Protein AF-0000000087634987 (afdb_homodimer)

Sequence (684 aa):
MGKITIADVAERTGFSKTTISRYLNGKYEYMSAATRERISEVIKEIEYKPNRMARSLRLQQSHMIGVIVSDISSPFSAILYSGIADWCEEHGFTVLLADAADDPYKERRYIQSMIAQGVDGVVINATGAEVEYLNEVNRSIMPIVLADRPVPGCDCDLVSSDTQHITDASLDLLLRKGYERILFATRRVGTNGIRRLRFDEFVKQYEGKTGRKALTLEYDKTTKAILANTVITQLEAARAANERLAVFAGNGVVLSDIAMLARQQELQIPDDLGVYSYDNWTWMDVIGPGISVVELPTYEIGQECARLLVGRIKEALSEEETPRLEQQTVILPCSIVERQSLMGKITIADVAERTGFSKTTISRYLNGKYEYMSAATRERISEVIKEIEYKPNRMARSLRLQQSHMIGVIVSDISSPFSAILYSGIADWCEEHGFTVLLADAADDPYKERRYIQSMIAQGVDGVVINATGAEVEYLNEVNRSIMPIVLADRPVPGCDCDLVSSDTQHITDASLDLLLRKGYERILFATRRVGTNGIRRLRFDEFVKQYEGKTGRKALTLEYDKTTKAILANTVITQLEAARAANERLAVFAGNGVVLSDIAMLARQQELQIPDDLGVYSYDNWTWMDVIGPGISVVELPTYEIGQECARLLVGRIKEALSEEETPRLEQQTVILPCSIVERQSL

Radius of gyration: 29.26 Å; Cα contacts (8 Å, |Δi|>4): 1258; chains: 2; bounding box: 69×87×57 Å

Nearest PDB structures (foldseek):
  7e5w-assembly2_C  TM=7.056E-01  e=1.560E-19  Staphylococcus aureus subsp. aureus N315
  3tb6-assembly1_B  TM=8.336E-01  e=5.615E-16  Bacillus subtilis
  2o20-assembly3_E  TM=8.780E-01  e=1.818E-14  Lactococcus lactis
  4kmr-assembly1_B  TM=8.405E-01  e=4.703E-13  Sanguibacter keddieii DSM 10542
  3d8u-assembly1_B  TM=8.085E-01  e=1.911E-12  Vibrio parahaemolyticus

Secondary structure (DSSP, 8-state):
-----HHHHHHHH-S-HHHHHHHHTT-GGGS-HHHHHHHHHHHHHHT----HHHHHHHHS---EEEEEES-TTSHHHHHHHHHHHHHHHHTT-EEEEEE-TT-HHHHHHHHHHHHHTT-SEEEE---S--HHHHHHHHHHT--EEEES---TT--SEEEEE-HHHHHHHHHHHHHHTT--EEEEEEE--TT-HHHHHHHHHHHHHHHHHHSSPPEEEEE-GGGHHHHHHHHHHHHHHHHHTT--EEEEESSHHHHHHHHHHHHHTTPPTTTT-EEEEE---GGGGTBTT--EEEEP-HHHHHHHHHHHHHHHHHHHH--S----PPP-EEEE--EEE--S--/-----HHHHHHHH-S-HHHHHHHHTT-GGGS-HHHHHHHHHHHHHHT----HHHHHHHHS---EEEEEES-TTSHHHHHHHHHHHHHHHHTT-EEEEEE-TT-HHHHHHHHHHHHHTT-SEEEE---S--HHHHHHHHHHT--EEEES---TT--SEEEEE-HHHHHHHHHHHHHHTT--EEEEEEE--TT-HHHHHHHHHHHHHHHHHHSSPPEEEEE-GGGHHHHHHHHHHHHHHHHHTT--EEEEESSHHHHHHHHHHHHHTT--TTTT-EEEEE---GGGGTBTT--EEEEP-HHHHHHHHHHHHHHHHHHHH--S----PPP-EEEE--EEE--S--

Foldseek 3Di:
DDQCDLVNLCVQLVHDSVLLLCLVLVVCVVDDPVSNVSSVVSCVVVVRDPPCCLNVLLLDAPLEEEEEEQDPPDVLNVLLVLLQCVLSVVVVHHYHYYYQVLPQVSVVVVVVVVLVVSHQYYEYCHSLPDQVVQQCCCPPRHAYEYFQWDHPPHQHAYEHADLLVVLLVVVVVCVVVFALAEEEEEEDCPSGRNLVVNVVSNQVNNCVVNVDGHHYYYDHPVPLVVVLVVVVVVLVVQVVVVGAYEYEYAADVSQVSVLVSCVVVVPAFPVSYFYEYEDDDPCQVPRHQGHKYKATPSSVSSNVRNVVRVVQSVVVNPPPVPPRDGHHYHYHYIDIDDTRRD/DDQCDLVNLCVQLVHDSVLLLCLVVVVCVVDDPVSNVSSVVSCVVVVPDPPCCLNVLLLDAPLEEEEEEQDPPDVLNVLLVLLQCVLSVVVVHHYHYYYQVLPQVSVVVVVVVVLVVSHQYYEYCHSLPDQVVQQCCCPPRHAYEYFQWDHPPHQHAYEHADLLVVLLVVVVVCVVVFALAEEEEEEDCPSGRNLVVNVVSNQVNNCVVNVDGHHYYYDHPVPLVVVLVVVVVVLVVQVVVVGAYEYEYAADVSQVSVLVSCVVVVPAFPVSYFYEYEDDDPCQVPRHQGHKYKATPSSVSSNVRNVVRVVQSVVVNPPPVPPRDGHHYHYHYIDIDDTRRD

InterPro domains:
  IPR000843 LacI-type HTH domain [PF00356] (5-51)
  IPR000843 LacI-type HTH domain [PS50932] (4-59)
  IPR000843 LacI-type HTH domain [SM00354] (3-74)
  IPR000843 LacI-typ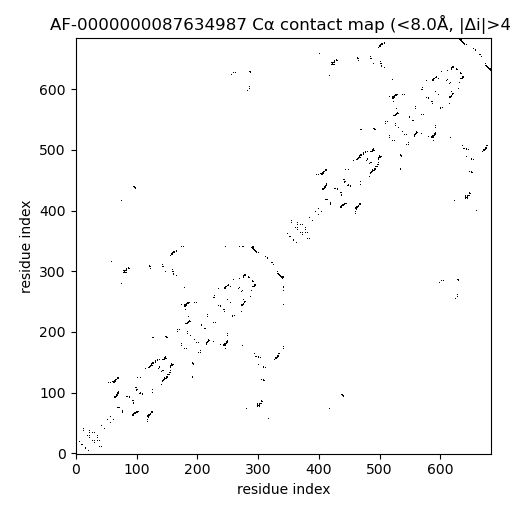e HTH domain [cd01392] (7-58)
  IPR001387 Cro/C1-type, helix-turn-helix domain [PS50943] (3-49)
  IPR010982 Lambda repressor-like, DNA-binding domain superfamily [G3DSA:1.10.260.40] (1-63)
  IPR010982 Lambda repressor-like, DNA-binding domain superfamily [SSF47413] (2-62)
  IPR028082 Periplasmic binding protein-like I [SSF53822] (61-316)
  IPR046335 Transcriptional regulator LacI/GalR-like, sensor domain [PF13377] (172-341)

pLDDT: mean 89.22, std 13.34, range [34.88, 98.88]

Structure (mmCIF, N/CA/C/O backbone):
data_AF-0000000087634987-model_v1
#
loop_
_entity.id
_entity.type
_entity.pdbx_description
1 polymer 'Glucose-resistance amylase regulator'
#
loop_
_atom_site.group_PDB
_atom_site.id
_atom_site.type_symbol
_atom_site.label_atom_id
_atom_site.label_alt_id
_atom_site.label_comp_id
_atom_site.label_asym_id
_atom_site.label_entity_id
_atom_site.label_seq_id
_atom_site.pdbx_PDB_ins_code
_atom_site.Cartn_x
_atom_site.Cartn_y
_atom_site.Cartn_z
_atom_site.occupancy
_atom_site.B_iso_or_equiv
_atom_site.auth_seq_id
_atom_site.auth_comp_id
_atom_site.auth_asym_id
_atom_site.auth_atom_id
_atom_site.pdbx_PDB_model_num
ATOM 1 N N . MET A 1 1 ? 6.48 45.406 -1.749 1 34.94 1 MET A N 1
ATOM 2 C CA . MET A 1 1 ? 7.234 45.531 -0.505 1 34.94 1 MET A CA 1
ATOM 3 C C . MET A 1 1 ? 7.32 44.188 0.201 1 34.94 1 MET A C 1
ATOM 5 O O . MET A 1 1 ? 6.301 43.531 0.41 1 34.94 1 MET A O 1
ATOM 9 N N . GLY A 1 2 ? 8.445 43.5 0.178 1 47.91 2 GLY A N 1
ATOM 10 C CA . GLY A 1 2 ? 8.617 42.125 0.613 1 47.91 2 GLY A CA 1
ATOM 11 C C . GLY A 1 2 ? 8.203 41.906 2.053 1 47.91 2 GLY A C 1
ATOM 12 O O . GLY A 1 2 ? 8.156 42.844 2.85 1 47.91 2 GLY A O 1
ATOM 13 N N . LYS A 1 3 ? 7.551 40.844 2.424 1 57.03 3 LYS A N 1
ATOM 14 C CA . LYS A 1 3 ? 7.137 40.562 3.799 1 57.03 3 LYS A CA 1
ATOM 15 C C . LYS A 1 3 ? 8.305 40.719 4.766 1 57.03 3 LYS A C 1
ATOM 17 O O . LYS A 1 3 ? 9.406 40.219 4.508 1 57.03 3 LYS A O 1
ATOM 22 N N . ILE A 1 4 ? 8.133 41.562 5.789 1 65.94 4 ILE A N 1
ATOM 23 C CA . ILE A 1 4 ? 9.141 41.812 6.812 1 65.94 4 ILE A CA 1
ATOM 24 C C . ILE A 1 4 ? 9.391 40.531 7.621 1 65.94 4 ILE A C 1
ATOM 26 O O . ILE A 1 4 ? 8.445 39.906 8.117 1 65.94 4 ILE A O 1
ATOM 30 N N . THR A 1 5 ? 10.484 39.906 7.559 1 70.62 5 THR A N 1
ATOM 31 C CA . THR A 1 5 ? 10.898 38.656 8.203 1 70.62 5 THR A CA 1
ATOM 32 C C . THR A 1 5 ? 11.766 38.969 9.43 1 70.62 5 THR A C 1
ATOM 34 O O . THR A 1 5 ? 12.148 40.094 9.672 1 70.62 5 THR A O 1
ATOM 37 N N . ILE A 1 6 ? 11.93 37.875 10.125 1 75.75 6 ILE A N 1
ATOM 38 C CA . ILE A 1 6 ? 12.812 38 11.281 1 75.75 6 ILE A CA 1
ATOM 39 C C . ILE A 1 6 ? 14.195 38.438 10.828 1 75.75 6 ILE A C 1
ATOM 41 O O . ILE A 1 6 ? 14.898 39.125 11.57 1 75.75 6 ILE A O 1
ATOM 45 N N . ALA A 1 7 ? 14.461 38.062 9.602 1 80.06 7 ALA A N 1
ATOM 46 C CA . ALA A 1 7 ? 15.75 38.469 9.047 1 80.06 7 ALA A CA 1
ATOM 47 C C . ALA A 1 7 ? 15.812 40 8.867 1 80.06 7 ALA A C 1
ATOM 49 O O . ALA A 1 7 ? 16.859 40.625 9.117 1 80.06 7 ALA A O 1
ATOM 50 N N . ASP A 1 8 ? 14.766 40.594 8.516 1 80.38 8 ASP A N 1
ATOM 51 C CA . ASP A 1 8 ? 14.695 42.031 8.344 1 80.38 8 ASP A CA 1
ATOM 52 C C . ASP A 1 8 ? 14.859 42.75 9.68 1 80.38 8 ASP A C 1
ATOM 54 O O . ASP A 1 8 ? 15.531 43.781 9.758 1 80.38 8 ASP A O 1
ATOM 58 N N . VAL A 1 9 ? 14.297 42.125 10.688 1 81.62 9 VAL A N 1
ATOM 59 C CA . VAL A 1 9 ? 14.422 42.688 12.039 1 81.62 9 VAL A CA 1
ATOM 60 C C . VAL A 1 9 ? 15.875 42.594 12.5 1 81.62 9 VAL A C 1
ATOM 62 O O . VAL A 1 9 ? 16.406 43.531 13.07 1 81.62 9 VAL A O 1
ATOM 65 N N . ALA A 1 10 ? 16.406 41.5 12.195 1 84.94 10 ALA A N 1
ATOM 66 C CA . ALA A 1 10 ? 17.812 41.281 12.562 1 84.94 10 ALA A CA 1
ATOM 67 C C . ALA A 1 10 ? 18.719 42.281 11.883 1 84.94 10 ALA A C 1
ATOM 69 O O . ALA A 1 10 ? 19.594 42.875 12.531 1 84.94 10 ALA A O 1
ATOM 70 N N . GLU A 1 11 ? 18.484 42.438 10.711 1 85.19 11 GLU A N 1
ATOM 71 C CA . GLU A 1 11 ? 19.281 43.375 9.93 1 85.19 11 GLU A CA 1
ATOM 72 C C . GLU A 1 11 ? 19.141 44.781 10.453 1 85.19 11 GLU A C 1
ATOM 74 O O . GLU A 1 11 ? 20.125 45.531 10.555 1 85.19 11 GLU A O 1
ATOM 79 N N . ARG A 1 12 ? 18.016 45.156 10.859 1 84.06 12 ARG A N 1
ATOM 80 C CA . ARG A 1 12 ? 17.734 46.531 11.25 1 84.06 12 ARG A CA 1
ATOM 81 C C . ARG A 1 12 ? 18.156 46.781 12.688 1 84.06 12 ARG A C 1
ATOM 83 O O . ARG A 1 12 ? 18.531 47.906 13.047 1 84.06 12 ARG A O 1
ATOM 90 N N . THR A 1 13 ? 18.062 45.75 13.5 1 84.81 13 THR A N 1
ATOM 91 C CA . THR A 1 13 ? 18.438 45.875 14.906 1 84.81 13 THR A CA 1
ATOM 92 C C . THR A 1 13 ? 19.938 45.688 15.094 1 84.81 13 THR A C 1
ATOM 94 O O . THR A 1 13 ? 20.516 46.156 16.078 1 84.81 13 THR A O 1
ATOM 97 N N . GLY A 1 14 ? 20.594 44.906 14.133 1 86.44 14 GLY A N 1
ATOM 98 C CA . GLY A 1 14 ? 22 44.562 14.242 1 86.44 14 GLY A CA 1
ATOM 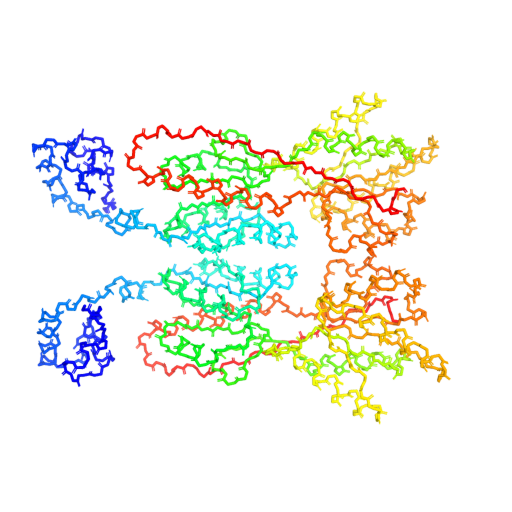99 C C . GLY A 1 14 ? 22.25 43.344 15.109 1 86.44 14 GLY A C 1
ATOM 100 O O . GLY A 1 14 ? 23.391 43 15.375 1 86.44 14 GLY A O 1
ATOM 101 N N . PHE A 1 15 ? 21.203 42.875 15.625 1 84.81 15 PHE A N 1
ATOM 102 C CA . PHE A 1 15 ? 21.344 41.656 16.438 1 84.81 15 PHE A CA 1
ATOM 103 C C . PHE A 1 15 ? 21.188 40.406 15.578 1 84.81 15 PHE A C 1
ATOM 105 O O . PHE A 1 15 ? 20.672 40.469 14.461 1 84.81 15 PHE A O 1
ATOM 112 N N . SER A 1 16 ? 21.609 39.312 16.016 1 80.62 16 SER A N 1
ATOM 113 C CA . SER A 1 16 ? 21.484 38.062 15.305 1 80.62 16 SER A CA 1
ATOM 114 C C . SER A 1 16 ? 20.016 37.625 15.234 1 80.62 16 SER A C 1
ATOM 116 O O . SER A 1 16 ? 19.188 38.062 16.047 1 80.62 16 SER A O 1
ATOM 118 N N . LYS A 1 17 ? 19.672 36.719 14.359 1 80.25 17 LYS A N 1
ATOM 119 C CA . LYS A 1 17 ? 18.328 36.156 14.258 1 80.25 17 LYS A CA 1
ATOM 120 C C . LYS A 1 17 ? 17.953 35.406 15.539 1 80.25 17 LYS A C 1
ATOM 122 O O . LYS A 1 17 ? 16.781 35.406 15.945 1 80.25 17 LYS A O 1
ATOM 127 N N . THR A 1 18 ? 18.953 34.906 16.172 1 76 18 THR A N 1
ATOM 128 C CA . THR A 1 18 ? 18.766 34.219 17.438 1 76 18 THR A CA 1
ATOM 129 C C . THR A 1 18 ? 18.312 35.188 18.531 1 76 18 THR A C 1
ATOM 131 O O . THR A 1 18 ? 17.406 34.844 19.297 1 76 18 THR A O 1
ATOM 134 N N . THR A 1 19 ? 18.938 36.344 18.594 1 79.44 19 THR A N 1
ATOM 135 C CA . THR A 1 19 ? 18.609 37.375 19.594 1 79.44 19 THR A CA 1
ATOM 136 C C . THR A 1 19 ? 17.203 37.906 19.359 1 79.44 19 THR A C 1
ATOM 138 O O . THR A 1 19 ? 16.438 38.094 20.328 1 79.44 19 THR A O 1
ATOM 141 N N . ILE A 1 20 ? 16.797 38.031 18.062 1 79.5 20 ILE A N 1
ATOM 142 C CA . ILE A 1 20 ? 15.469 38.531 17.734 1 79.5 20 ILE A CA 1
ATOM 143 C C . ILE A 1 20 ? 14.43 37.469 18.078 1 79.5 20 ILE A C 1
ATOM 145 O O . ILE A 1 20 ? 13.375 37.781 18.625 1 79.5 20 ILE A O 1
ATOM 149 N N . SER A 1 21 ? 14.797 36.25 17.859 1 74.44 21 SER A N 1
ATOM 150 C CA . SER A 1 21 ? 13.914 35.125 18.172 1 74.44 21 SER A CA 1
ATOM 151 C C . SER A 1 21 ? 13.688 35.031 19.688 1 74.44 21 SER A C 1
ATOM 153 O O . SER A 1 21 ? 12.555 34.812 20.125 1 74.44 21 SER A O 1
ATOM 155 N N . ARG A 1 22 ? 14.688 35.25 20.375 1 74 22 ARG A N 1
ATOM 156 C CA . ARG A 1 22 ? 14.594 35.25 21.828 1 74 22 ARG A CA 1
ATOM 157 C C . ARG A 1 22 ? 13.672 36.344 22.328 1 74 22 ARG A C 1
ATOM 159 O O . ARG A 1 22 ? 12.852 36.125 23.219 1 74 22 ARG A O 1
ATOM 166 N N . TYR A 1 23 ? 13.812 37.531 21.75 1 75.94 23 TYR A N 1
ATOM 167 C CA . TYR A 1 23 ? 12.961 38.688 22.094 1 75.94 23 TYR A CA 1
ATOM 168 C C . TYR A 1 23 ? 11.5 38.375 21.781 1 75.94 23 TYR A C 1
ATOM 170 O O . TYR A 1 23 ? 10.625 38.594 22.609 1 75.94 23 TYR A O 1
ATOM 178 N N . LEU A 1 24 ? 11.328 37.781 20.594 1 74.06 24 LEU A N 1
ATOM 179 C CA . LEU A 1 24 ? 9.969 37.562 20.125 1 74.06 24 LEU A CA 1
ATOM 180 C C . LEU A 1 24 ? 9.289 36.469 20.938 1 74.06 24 LEU A C 1
ATOM 182 O O . LEU A 1 24 ? 8.062 36.469 21.078 1 74.06 24 LEU A O 1
ATOM 186 N N . ASN A 1 25 ? 10.188 35.594 21.656 1 68.5 25 ASN A N 1
ATOM 187 C CA . ASN A 1 25 ? 9.688 34.5 22.453 1 68.5 25 ASN A CA 1
ATOM 188 C C . ASN A 1 25 ? 9.68 34.844 23.938 1 68.5 25 ASN A C 1
ATOM 190 O O . ASN A 1 25 ? 9.539 33.969 24.797 1 68.5 25 ASN A O 1
ATOM 194 N N . GLY A 1 26 ? 9.906 35.938 24.109 1 66.75 26 GLY A N 1
ATOM 195 C CA . GLY A 1 26 ? 9.812 36.469 25.469 1 66.75 26 GLY A CA 1
ATOM 196 C C . GLY A 1 26 ? 10.992 36.062 26.344 1 66.75 26 GLY A C 1
ATOM 197 O O . GLY A 1 26 ? 10.906 36.125 27.578 1 66.75 26 GLY A O 1
ATOM 198 N N . LYS A 1 27 ? 11.875 35.531 25.797 1 70.25 27 LYS A N 1
ATOM 199 C CA . LYS A 1 27 ? 13.07 35.188 26.562 1 70.25 27 LYS A CA 1
ATOM 200 C C . LYS A 1 27 ? 13.938 36.406 26.828 1 70.25 27 LYS A C 1
ATOM 202 O O . LYS A 1 27 ? 15.062 36.5 26.328 1 70.25 27 LYS A O 1
ATOM 207 N N . TYR A 1 28 ? 13.477 37.219 27.578 1 77.06 28 TYR A N 1
ATOM 208 C CA . TYR A 1 28 ? 14.078 38.531 27.844 1 77.06 28 TYR A CA 1
ATOM 209 C C . TYR A 1 28 ? 15.281 38.406 28.766 1 77.06 28 TYR A C 1
ATOM 211 O O . TYR A 1 28 ? 16.109 39.312 28.828 1 77.06 28 TYR A O 1
ATOM 219 N N . GLU A 1 29 ? 15.336 37.375 29.391 1 77 29 GLU A N 1
ATOM 220 C CA . GLU A 1 29 ? 16.422 37.156 30.344 1 77 29 GLU A CA 1
ATOM 221 C C . GLU A 1 29 ? 17.766 37.094 29.625 1 77 29 GLU A C 1
ATOM 223 O O . GLU A 1 29 ? 18.812 37.344 30.234 1 77 29 GLU A O 1
ATOM 228 N N . TYR A 1 30 ? 17.75 36.875 28.438 1 77.25 30 TYR A N 1
ATOM 229 C CA . TYR A 1 30 ? 18.984 36.688 27.688 1 77.25 30 TYR A CA 1
ATOM 230 C C . TYR A 1 30 ? 19.406 37.969 26.984 1 77.25 30 TYR A C 1
ATOM 232 O O . TYR A 1 30 ? 20.312 37.969 26.156 1 77.25 30 TYR A O 1
ATOM 240 N N . MET A 1 31 ? 18.672 39 27.297 1 80.81 31 MET A N 1
ATOM 241 C CA . MET A 1 31 ? 19.047 40.219 26.625 1 80.81 31 MET A CA 1
ATOM 242 C C . MET A 1 31 ? 18.875 41.406 27.562 1 80.81 31 MET A C 1
ATOM 244 O O . MET A 1 31 ? 18.094 41.344 28.516 1 80.81 31 MET A O 1
ATOM 248 N N . SER A 1 32 ? 19.672 42.438 27.375 1 83.5 32 SER A N 1
ATOM 249 C CA . SER A 1 32 ? 19.625 43.625 28.188 1 83.5 32 SER A CA 1
ATOM 250 C C . SER A 1 32 ? 18.375 44.438 27.906 1 83.5 32 SER A C 1
ATOM 252 O O . SER A 1 32 ? 17.703 44.25 26.891 1 83.5 32 SER A O 1
ATOM 254 N N . ALA A 1 33 ? 18.062 45.312 28.828 1 81.44 33 ALA A N 1
ATOM 255 C CA . ALA A 1 33 ? 16.922 46.188 28.672 1 81.44 33 ALA A CA 1
ATOM 256 C C . ALA A 1 33 ? 17.078 47.062 27.422 1 81.44 33 ALA A C 1
ATOM 258 O O . ALA A 1 33 ? 16.094 47.312 26.719 1 81.44 33 ALA A O 1
ATOM 259 N N . ALA A 1 34 ? 18.281 47.438 27.141 1 82.56 34 ALA A N 1
ATOM 260 C CA . ALA A 1 34 ? 18.562 48.281 25.984 1 82.56 34 ALA A CA 1
ATOM 261 C C . ALA A 1 34 ? 18.312 47.5 24.688 1 82.56 34 ALA A C 1
ATOM 263 O O . ALA A 1 34 ? 17.766 48.062 23.719 1 82.56 34 ALA A O 1
ATOM 264 N N . THR A 1 35 ? 18.641 46.219 24.672 1 84.69 35 THR A N 1
ATOM 265 C CA . THR A 1 35 ? 18.438 45.375 23.5 1 84.69 35 THR A CA 1
ATOM 266 C C . THR A 1 35 ? 16.953 45.156 23.25 1 84.69 35 THR A C 1
ATOM 268 O O . THR A 1 35 ? 16.5 45.219 22.094 1 84.69 35 THR A O 1
ATOM 271 N N . ARG A 1 36 ? 16.297 44.938 24.266 1 84 36 ARG A N 1
ATOM 272 C CA . ARG A 1 36 ? 14.852 44.719 24.203 1 84 36 ARG A CA 1
ATOM 273 C C . ARG A 1 36 ? 14.148 45.938 23.594 1 84 36 ARG A C 1
ATOM 275 O O . ARG A 1 36 ? 13.289 45.781 22.719 1 84 36 ARG A O 1
ATOM 282 N N . GLU A 1 37 ? 14.539 47.031 24.125 1 82.25 37 GLU A N 1
ATOM 283 C CA . GLU A 1 37 ? 13.945 48.312 23.688 1 82.25 37 GLU A CA 1
ATOM 284 C C . GLU A 1 37 ? 14.242 48.562 22.203 1 82.25 37 GLU A C 1
ATOM 286 O O . GLU A 1 37 ? 13.359 48.969 21.453 1 82.25 37 GLU A O 1
ATOM 291 N N . ARG A 1 38 ? 15.438 48.281 21.781 1 85.19 38 ARG A N 1
ATOM 292 C CA . ARG A 1 38 ? 15.836 48.469 20.391 1 85.19 38 ARG A CA 1
ATOM 293 C C . ARG A 1 38 ? 15.062 47.562 19.469 1 85.19 38 ARG A C 1
ATOM 295 O O . ARG A 1 38 ? 14.609 47.969 18.406 1 85.19 38 ARG A O 1
ATOM 302 N N . ILE A 1 39 ? 14.914 46.281 19.875 1 85.31 39 ILE A N 1
ATOM 303 C CA . ILE A 1 39 ? 14.18 45.312 19.062 1 85.31 39 ILE A CA 1
ATOM 304 C C . ILE A 1 39 ? 12.711 45.719 18.984 1 85.31 39 ILE A C 1
ATOM 306 O O . ILE A 1 39 ? 12.117 45.719 17.906 1 85.31 39 ILE A O 1
ATOM 310 N N . SER A 1 40 ? 12.188 46.062 20.109 1 81.12 40 SER A N 1
ATOM 311 C CA . SER A 1 40 ? 10.805 46.5 20.188 1 81.12 40 SER A CA 1
ATOM 312 C C . SER A 1 40 ? 10.562 47.688 19.266 1 81.12 40 SER A C 1
ATOM 314 O O . SER A 1 40 ? 9.555 47.75 18.547 1 81.12 40 SER A O 1
ATOM 316 N N . GLU A 1 41 ? 11.438 48.625 19.297 1 81.69 41 GLU A N 1
ATOM 317 C CA . GLU A 1 41 ? 11.344 49.812 18.484 1 81.69 41 GLU A CA 1
ATOM 318 C C . GLU A 1 41 ? 11.359 49.5 17 1 81.69 41 GLU A C 1
ATOM 320 O O . GLU A 1 41 ? 10.562 50.031 16.234 1 81.69 41 GLU A O 1
ATOM 325 N N . VAL A 1 42 ? 12.281 48.594 16.594 1 82.38 42 VAL A N 1
ATOM 326 C CA . VAL A 1 42 ? 12.414 48.219 15.188 1 82.38 42 VAL A CA 1
ATOM 327 C C . VAL A 1 42 ? 11.195 47.438 14.727 1 82.38 42 VAL A C 1
ATOM 329 O O . VAL A 1 42 ? 10.68 47.688 13.625 1 82.38 42 VAL A O 1
ATOM 332 N N . ILE A 1 43 ? 10.773 46.562 15.586 1 78 43 ILE A N 1
ATOM 333 C CA . ILE A 1 43 ? 9.594 45.781 15.273 1 78 43 ILE A CA 1
ATOM 334 C C . ILE A 1 43 ? 8.398 46.688 15.031 1 78 43 ILE A C 1
ATOM 336 O O . ILE A 1 43 ? 7.645 46.5 14.078 1 78 43 ILE A O 1
ATOM 340 N N . LYS A 1 44 ? 8.242 47.625 15.859 1 74.44 44 LYS A N 1
ATOM 341 C CA . LYS A 1 44 ? 7.176 48.625 15.734 1 74.44 44 LYS A CA 1
ATOM 342 C C . LYS A 1 44 ? 7.355 49.469 14.484 1 74.44 44 LYS A C 1
ATOM 344 O O . LYS A 1 44 ? 6.387 49.75 13.773 1 74.44 44 LYS A O 1
ATOM 349 N N . GLU A 1 45 ? 8.555 49.875 14.188 1 77.88 45 GLU A N 1
ATOM 350 C CA . GLU A 1 45 ? 8.891 50.781 13.078 1 77.88 45 GLU A CA 1
ATOM 351 C C . GLU A 1 45 ? 8.609 50.094 11.734 1 77.88 45 GLU A C 1
ATOM 353 O O . GLU A 1 45 ? 8.094 50.75 10.812 1 77.88 45 GLU A O 1
ATOM 358 N N . ILE A 1 46 ? 9.023 48.75 11.719 1 76.94 46 ILE A N 1
ATOM 359 C CA . ILE A 1 46 ? 8.906 48.125 10.414 1 76.94 46 ILE A CA 1
ATOM 360 C C . ILE A 1 46 ? 7.633 47.281 10.359 1 76.94 46 ILE A C 1
ATOM 362 O O . ILE A 1 46 ? 7.379 46.594 9.367 1 76.94 46 ILE A O 1
ATOM 366 N N . GLU A 1 47 ? 6.906 47.375 11.422 1 69.62 47 GLU A N 1
ATOM 367 C CA . GLU A 1 47 ? 5.633 46.656 11.555 1 69.62 47 GLU A CA 1
ATOM 368 C C . GLU A 1 47 ? 5.805 45.156 11.32 1 69.62 47 GLU A C 1
ATOM 370 O O . GLU A 1 47 ? 5.043 44.562 10.562 1 69.62 47 GLU A O 1
ATOM 375 N N . TYR A 1 48 ? 6.965 44.844 11.906 1 64.19 48 TYR A N 1
ATOM 376 C CA . TYR A 1 48 ? 7.191 43.375 11.875 1 64.19 48 TYR A CA 1
ATOM 377 C C . TYR A 1 48 ? 6.195 42.656 12.773 1 64.19 48 TYR A C 1
ATOM 379 O O . TYR A 1 48 ? 6.023 43.031 13.945 1 64.19 48 TYR A O 1
ATOM 387 N N . LYS A 1 49 ? 5.371 41.969 12.234 1 54.69 49 LYS A N 1
ATOM 388 C CA . LYS A 1 49 ? 4.48 41.094 12.984 1 54.69 49 LYS A CA 1
ATOM 389 C C . LYS A 1 49 ? 5.062 39.656 13.086 1 54.69 49 LYS A C 1
ATOM 391 O O . LYS A 1 49 ? 5.258 39 12.07 1 54.69 49 LYS A O 1
ATOM 396 N N . PRO A 1 50 ? 5.691 39.438 14.234 1 47.97 50 PRO A N 1
ATOM 397 C CA . PRO A 1 50 ? 6.156 38.062 14.344 1 47.97 50 PRO A CA 1
ATOM 398 C C . PRO A 1 50 ? 5.094 37.031 13.922 1 47.97 50 PRO A C 1
ATOM 400 O O . PRO A 1 50 ? 3.9 37.281 14.141 1 47.97 50 PRO A O 1
ATOM 403 N N . ASN A 1 51 ? 5.281 36.531 12.805 1 41 51 ASN A N 1
ATOM 404 C CA . ASN A 1 51 ? 4.277 35.5 12.57 1 41 51 ASN A CA 1
ATOM 405 C C . ASN A 1 51 ? 4 34.688 13.828 1 41 51 ASN A C 1
ATOM 407 O O . ASN A 1 51 ? 4.824 33.844 14.234 1 41 51 ASN A O 1
ATOM 411 N N . ARG A 1 52 ? 3.561 35.219 14.812 1 39.97 52 ARG A N 1
ATOM 412 C CA . ARG A 1 52 ? 3.18 34.594 16.062 1 39.97 52 ARG A CA 1
ATOM 413 C C . ARG A 1 52 ? 2.697 33.156 15.82 1 39.97 52 ARG A C 1
ATOM 415 O O . ARG A 1 52 ? 2.793 32.312 16.703 1 39.97 52 ARG A O 1
ATOM 422 N N . MET A 1 53 ? 1.865 32.938 14.82 1 34.88 53 MET A N 1
ATOM 423 C CA . MET A 1 53 ? 1.443 31.562 14.531 1 34.88 53 MET A CA 1
ATOM 424 C C . MET A 1 53 ? 2.65 30.656 14.312 1 34.88 53 MET A C 1
ATOM 426 O O . MET A 1 53 ? 2.607 29.469 14.641 1 34.88 53 MET A O 1
ATOM 430 N N . ALA A 1 54 ? 3.814 31.141 13.844 1 37.44 54 ALA A N 1
ATOM 431 C CA . ALA A 1 54 ? 5.062 30.406 13.656 1 37.44 54 ALA A CA 1
ATOM 432 C C . ALA A 1 54 ? 5.781 30.188 14.984 1 37.44 54 ALA A C 1
ATOM 434 O O . ALA A 1 54 ? 6.309 29.109 15.25 1 37.44 54 ALA A O 1
ATOM 435 N N . ARG A 1 55 ? 6.004 31.109 15.789 1 37.97 55 ARG A N 1
ATOM 436 C CA . ARG A 1 55 ? 6.73 31.016 17.047 1 37.97 55 ARG A CA 1
ATOM 437 C C . ARG A 1 55 ? 5.879 30.344 18.125 1 37.97 55 ARG A C 1
ATOM 439 O O . ARG A 1 55 ? 6.375 29.516 18.875 1 37.97 55 ARG A O 1
ATOM 446 N N . SER A 1 56 ? 4.766 30.922 18.484 1 38.09 56 SER A N 1
ATOM 447 C CA . SER A 1 56 ? 3.814 30.375 19.453 1 38.09 56 SER A CA 1
ATOM 448 C C . SER A 1 56 ? 3.338 28.984 19.016 1 38.09 56 SER A C 1
ATOM 450 O O . SER A 1 56 ? 3.016 28.156 19.859 1 38.09 56 SER A O 1
ATOM 452 N N . LEU A 1 57 ? 3.299 28.734 17.766 1 39.09 57 LEU A N 1
ATOM 453 C CA . LEU A 1 57 ? 3.031 27.469 17.094 1 39.09 57 LEU A CA 1
ATOM 454 C C . LEU A 1 57 ? 4.223 26.531 17.203 1 39.09 57 LEU A C 1
ATOM 456 O O . LEU A 1 57 ? 4.059 25.297 17.188 1 39.09 57 LEU A O 1
ATOM 460 N N . ARG A 1 58 ? 5.457 27.078 17.219 1 44.28 58 ARG A N 1
ATOM 461 C CA . ARG A 1 58 ? 6.672 26.328 17.5 1 44.28 58 ARG A CA 1
ATOM 462 C C . ARG A 1 58 ? 6.625 25.703 18.891 1 44.28 58 ARG A C 1
ATOM 464 O O . ARG A 1 58 ? 7.141 24.609 19.109 1 44.28 58 ARG A O 1
ATOM 471 N N . LEU A 1 59 ? 6.336 26.562 19.891 1 47.31 59 LEU A N 1
ATOM 472 C CA . LEU A 1 59 ? 6.363 26.047 21.25 1 47.31 59 LEU A CA 1
ATOM 473 C C . LEU A 1 59 ? 5.23 25.047 21.484 1 47.31 59 LEU A C 1
ATOM 475 O O . LEU A 1 59 ? 5.297 24.234 22.406 1 47.31 59 LEU A O 1
ATOM 479 N N . GLN A 1 60 ? 4.145 25.234 20.797 1 56.75 60 GLN A N 1
ATOM 480 C CA . GLN A 1 60 ? 3.09 24.281 21.109 1 56.75 60 GLN A CA 1
ATOM 481 C C . GLN A 1 60 ? 3.195 23.047 20.219 1 56.75 60 GLN A C 1
ATOM 483 O O . GLN A 1 60 ? 3.064 23.125 19 1 56.75 60 GLN A O 1
ATOM 488 N N . GLN A 1 61 ? 3.861 22.109 20.828 1 75.06 61 GLN A N 1
ATOM 489 C CA . GLN A 1 61 ? 3.877 20.781 20.203 1 75.06 61 GLN A CA 1
ATOM 490 C C . GLN A 1 61 ? 2.504 20.422 19.641 1 75.06 61 GLN A C 1
ATOM 492 O O . GLN A 1 61 ? 1.5 20.5 20.359 1 75.06 61 GLN A O 1
ATOM 497 N N . SER A 1 62 ? 2.523 20.328 18.312 1 77.31 62 SER A N 1
ATOM 498 C CA . SER A 1 62 ? 1.267 19.953 17.656 1 77.31 62 SER A CA 1
ATOM 499 C C . SER A 1 62 ? 0.961 18.469 17.875 1 77.31 62 SER A C 1
ATOM 501 O O . SER A 1 62 ? -0.167 18.031 17.641 1 77.31 62 SER A O 1
ATOM 503 N N . HIS A 1 63 ? 2.025 17.719 18.234 1 85.44 63 HIS A N 1
ATOM 504 C CA . HIS A 1 63 ? 1.935 16.266 18.359 1 85.44 63 HIS A CA 1
ATOM 505 C C . HIS A 1 63 ? 1.546 15.625 17.031 1 85.44 63 HIS A C 1
ATOM 507 O O . HIS A 1 63 ? 0.788 14.648 17 1 85.44 63 HIS A O 1
ATOM 513 N N . MET A 1 64 ? 2.049 16.281 15.977 1 85.69 64 MET A N 1
ATOM 514 C CA . MET A 1 64 ? 1.889 15.734 14.625 1 85.69 64 MET A CA 1
ATOM 515 C C . MET A 1 64 ? 3.244 15.469 13.984 1 85.69 64 MET A C 1
ATOM 517 O O . MET A 1 64 ? 4.164 16.281 14.109 1 85.69 64 MET A O 1
ATOM 521 N N . ILE A 1 65 ? 3.295 14.359 13.375 1 93.06 65 ILE A N 1
ATOM 522 C CA . ILE A 1 65 ? 4.508 14.109 12.602 1 93.06 65 ILE A CA 1
ATOM 523 C C . ILE A 1 65 ? 4.141 13.812 11.156 1 93.06 65 ILE A C 1
ATOM 525 O O . ILE A 1 65 ? 3.055 13.297 10.875 1 93.06 65 ILE A O 1
ATOM 529 N N . GLY A 1 66 ? 5.008 14.242 10.25 1 93.94 66 GLY A N 1
ATOM 530 C CA . GLY A 1 66 ? 4.852 13.953 8.836 1 93.94 66 GLY A CA 1
ATOM 531 C C . GLY A 1 66 ? 5.652 12.742 8.383 1 93.94 66 GLY A C 1
ATOM 532 O O . GLY A 1 66 ? 6.727 12.469 8.922 1 93.94 66 GLY A O 1
ATOM 533 N N . VAL A 1 67 ? 5.062 12.047 7.465 1 97.25 67 VAL A N 1
ATOM 534 C CA . VAL A 1 67 ? 5.754 10.969 6.777 1 97.25 67 VAL A CA 1
ATOM 535 C C . VAL A 1 67 ? 5.688 11.18 5.266 1 97.25 67 VAL A C 1
ATOM 537 O O . VAL A 1 67 ? 4.605 11.391 4.711 1 97.25 67 VAL A O 1
ATOM 540 N N . ILE A 1 68 ? 6.828 11.211 4.633 1 96.69 68 ILE A N 1
ATOM 541 C CA . ILE A 1 68 ? 6.891 11.336 3.182 1 96.69 68 ILE A CA 1
ATOM 542 C C . ILE A 1 68 ? 7.527 10.086 2.58 1 96.69 68 ILE A C 1
ATOM 544 O O . ILE A 1 68 ? 8.695 9.797 2.834 1 96.69 68 ILE A O 1
ATOM 548 N N . VAL A 1 69 ? 6.762 9.367 1.807 1 96.5 69 VAL A N 1
ATOM 549 C CA . VAL A 1 69 ? 7.273 8.172 1.145 1 96.5 69 VAL A CA 1
ATOM 550 C C . VAL A 1 69 ? 7.52 8.461 -0.333 1 96.5 69 VAL A C 1
ATOM 552 O O . VAL A 1 69 ? 7.059 9.477 -0.857 1 96.5 69 VAL A O 1
ATOM 555 N N . SER A 1 70 ? 8.25 7.566 -0.979 1 94 70 SER A N 1
ATOM 556 C CA . SER A 1 70 ? 8.641 7.797 -2.365 1 94 70 SER A CA 1
ATOM 557 C C . SER A 1 70 ? 7.707 7.07 -3.33 1 94 70 SER A C 1
ATOM 559 O O . SER A 1 70 ? 7.707 7.348 -4.531 1 94 70 SER A O 1
ATOM 561 N N . ASP A 1 71 ? 6.973 6.066 -2.799 1 91.62 71 ASP A N 1
ATOM 562 C CA . ASP A 1 71 ? 6.043 5.297 -3.623 1 91.62 71 ASP A CA 1
ATOM 563 C C . ASP A 1 71 ? 4.977 4.621 -2.766 1 91.62 71 ASP A C 1
ATOM 565 O O . ASP A 1 71 ? 5.191 3.52 -2.254 1 91.62 71 ASP A O 1
ATOM 569 N N . ILE A 1 72 ? 3.844 5.168 -2.766 1 91.56 72 ILE A N 1
ATOM 570 C CA . ILE A 1 72 ? 2.785 4.684 -1.886 1 91.56 72 ILE A CA 1
ATOM 571 C C . ILE A 1 72 ? 2.262 3.344 -2.398 1 91.56 72 ILE A C 1
ATOM 573 O O . ILE A 1 72 ? 1.6 2.607 -1.663 1 91.56 72 ILE A O 1
ATOM 577 N N . SER A 1 73 ? 2.504 3.016 -3.648 1 87.75 73 SER A N 1
ATOM 578 C CA . SER A 1 73 ? 2.012 1.771 -4.227 1 87.75 73 SER A CA 1
ATOM 579 C C . SER A 1 73 ? 2.859 0.583 -3.783 1 87.75 73 SER A C 1
ATOM 581 O O . SER A 1 73 ? 2.461 -0.571 -3.957 1 87.75 73 SER A O 1
ATOM 583 N N . SER A 1 74 ? 3.967 0.881 -3.234 1 90.25 74 SER A N 1
ATOM 584 C CA . SER A 1 74 ? 4.828 -0.177 -2.717 1 90.25 74 SER A CA 1
ATOM 585 C C . SER A 1 74 ? 4.387 -0.624 -1.329 1 90.25 74 SER A C 1
ATOM 587 O O . SER A 1 74 ? 4.223 0.201 -0.427 1 90.25 74 SER A O 1
ATOM 589 N N . PRO A 1 75 ? 4.273 -1.958 -1.153 1 90.81 75 PRO A N 1
ATOM 590 C CA . PRO A 1 75 ? 3.93 -2.436 0.187 1 90.81 75 PRO A CA 1
ATOM 591 C C . PRO A 1 75 ? 4.93 -1.986 1.249 1 90.81 75 PRO A C 1
ATOM 593 O O . PRO A 1 75 ? 4.582 -1.886 2.428 1 90.81 75 PRO A O 1
ATOM 596 N N . PHE A 1 76 ? 6.141 -1.669 0.802 1 93.69 76 PHE A N 1
ATOM 597 C CA . PHE A 1 76 ? 7.137 -1.132 1.72 1 93.69 76 PHE A CA 1
ATOM 598 C C . PHE A 1 76 ? 6.594 0.087 2.457 1 93.69 76 PHE A C 1
ATOM 600 O O . PHE A 1 76 ? 6.734 0.195 3.678 1 93.69 76 PHE A O 1
ATOM 607 N N . SER A 1 77 ? 5.945 0.925 1.763 1 95.25 77 SER A N 1
ATOM 608 C CA . SER A 1 77 ? 5.465 2.188 2.314 1 95.25 77 SER A CA 1
ATOM 609 C C . SER A 1 77 ? 4.387 1.955 3.371 1 95.25 77 SER A C 1
ATOM 611 O O . SER A 1 77 ? 4.379 2.619 4.41 1 95.25 77 SER A O 1
ATOM 613 N N . ALA A 1 78 ? 3.537 1.05 3.092 1 93.25 78 ALA A N 1
ATOM 614 C CA . ALA A 1 78 ? 2.471 0.752 4.043 1 93.25 78 ALA A CA 1
ATOM 615 C C . ALA A 1 78 ? 3.031 0.15 5.328 1 93.25 78 ALA A C 1
ATOM 617 O O . ALA A 1 78 ? 2.6 0.505 6.43 1 93.25 78 ALA A O 1
ATOM 618 N N . ILE A 1 79 ? 3.951 -0.781 5.207 1 94.94 79 ILE A N 1
ATOM 619 C CA . ILE A 1 79 ? 4.551 -1.431 6.371 1 94.94 79 ILE A CA 1
ATOM 620 C C . ILE A 1 79 ? 5.336 -0.406 7.184 1 94.94 79 ILE A C 1
ATOM 622 O O . ILE A 1 79 ? 5.238 -0.372 8.414 1 94.94 79 ILE A O 1
ATOM 626 N N . LEU A 1 80 ? 6.086 0.413 6.453 1 97.38 80 LEU A N 1
ATOM 627 C CA . LEU A 1 80 ? 6.824 1.49 7.105 1 97.38 80 LEU A CA 1
ATOM 628 C C . LEU A 1 80 ? 5.883 2.391 7.898 1 97.38 80 LEU A C 1
ATOM 630 O O . LEU A 1 80 ? 6.133 2.682 9.07 1 97.38 80 LEU A O 1
ATOM 634 N N . TYR A 1 81 ? 4.836 2.809 7.27 1 96.06 81 TYR A N 1
ATOM 635 C CA . TYR A 1 81 ? 3.842 3.674 7.898 1 96.06 81 TYR A CA 1
ATOM 636 C C . TYR A 1 81 ? 3.258 3.018 9.141 1 96.06 81 TYR A C 1
ATOM 638 O O . TYR A 1 81 ? 3.084 3.672 10.172 1 96.06 81 TYR A O 1
ATOM 646 N N . SER A 1 82 ? 2.955 1.783 9.031 1 94.44 82 SER A N 1
ATOM 647 C CA . SER A 1 82 ? 2.352 1.08 10.156 1 94.44 82 SER A CA 1
ATOM 648 C C . SER A 1 82 ? 3.279 1.079 11.367 1 94.44 82 SER A C 1
ATOM 650 O O . SER A 1 82 ? 2.834 1.29 12.5 1 94.44 82 SER A O 1
ATOM 652 N N . GLY A 1 83 ? 4.551 0.812 11.125 1 97.06 83 GLY A N 1
ATOM 653 C CA . GLY A 1 83 ? 5.512 0.885 12.211 1 97.06 83 GLY A CA 1
ATOM 654 C C . GLY A 1 83 ? 5.57 2.252 12.867 1 97.06 83 GLY A C 1
ATOM 655 O O . GLY A 1 83 ? 5.57 2.357 14.094 1 97.06 83 GLY A O 1
ATOM 656 N N . ILE A 1 84 ? 5.531 3.297 12.039 1 97.69 84 ILE A N 1
ATOM 657 C CA . ILE A 1 84 ? 5.574 4.672 12.531 1 97.69 84 ILE A CA 1
ATOM 658 C C . ILE A 1 84 ? 4.293 4.984 13.305 1 97.69 84 ILE A C 1
ATOM 660 O O . ILE A 1 84 ? 4.348 5.484 14.43 1 97.69 84 ILE A O 1
ATOM 664 N N . ALA A 1 85 ? 3.178 4.703 12.688 1 93.12 85 ALA A N 1
ATOM 665 C CA . ALA A 1 85 ? 1.865 5.047 13.227 1 93.12 85 ALA A CA 1
ATOM 666 C C . ALA A 1 85 ? 1.621 4.344 14.562 1 93.12 85 ALA A C 1
ATOM 668 O O . ALA A 1 85 ? 1.114 4.953 15.508 1 93.12 85 ALA A O 1
ATOM 669 N N . ASP A 1 86 ? 1.982 3.066 14.648 1 92.94 86 ASP A N 1
ATOM 670 C CA . ASP A 1 86 ? 1.77 2.309 15.875 1 92.94 86 ASP A CA 1
ATOM 671 C C . ASP A 1 86 ? 2.559 2.914 17.031 1 92.94 86 ASP A C 1
ATOM 673 O O . ASP A 1 86 ? 2.021 3.094 18.125 1 92.94 86 ASP A O 1
ATOM 677 N N . TRP A 1 87 ? 3.77 3.201 16.734 1 94.94 87 TRP A N 1
ATOM 678 C CA . TRP A 1 87 ? 4.582 3.828 17.766 1 94.94 87 TRP A CA 1
ATOM 679 C C . TRP A 1 87 ? 4.012 5.188 18.172 1 94.94 87 TRP A C 1
ATOM 681 O O . TRP A 1 87 ? 3.906 5.504 19.359 1 94.94 87 TRP A O 1
ATOM 691 N N . CYS A 1 88 ? 3.602 5.996 17.219 1 92.06 88 CYS A N 1
ATOM 692 C CA . CYS A 1 88 ? 3.088 7.344 17.438 1 92.06 88 CYS A CA 1
ATOM 693 C C . CYS A 1 88 ? 1.78 7.305 18.219 1 92.06 88 CYS A C 1
ATOM 695 O O . CYS A 1 88 ? 1.556 8.133 19.109 1 92.06 88 CYS A O 1
ATOM 697 N N . GLU A 1 89 ? 0.972 6.445 17.859 1 86.25 89 GLU A N 1
ATOM 698 C CA . GLU A 1 89 ? -0.297 6.297 18.562 1 86.25 89 GLU A CA 1
ATOM 699 C C . GLU A 1 89 ? -0.072 6.031 20.047 1 86.25 89 GLU A C 1
ATOM 701 O O . GLU A 1 89 ? -0.74 6.625 20.906 1 86.25 89 GLU A O 1
ATOM 706 N N . GLU A 1 90 ? 0.833 5.207 20.359 1 89.81 90 GLU A N 1
ATOM 707 C CA . GLU A 1 90 ? 1.146 4.855 21.734 1 89.81 90 GLU A CA 1
ATOM 708 C C . GLU A 1 90 ? 1.719 6.051 22.5 1 89.81 90 GLU A C 1
ATOM 710 O O . GLU A 1 90 ? 1.692 6.082 23.719 1 89.81 90 GLU A O 1
ATOM 715 N N . HIS A 1 91 ? 2.164 7.055 21.719 1 90.06 91 HIS A N 1
ATOM 716 C CA . HIS A 1 91 ? 2.855 8.164 22.375 1 90.06 91 HIS A CA 1
ATOM 717 C C . HIS A 1 91 ? 2.137 9.484 22.125 1 90.06 91 HIS A C 1
ATOM 719 O O . HIS A 1 91 ? 2.713 10.555 22.312 1 90.06 91 HIS A O 1
ATOM 725 N N . GLY A 1 92 ? 0.956 9.367 21.562 1 85.81 92 GLY A N 1
ATOM 726 C CA . GLY A 1 92 ? 0.072 10.516 21.5 1 85.81 92 GLY A CA 1
ATOM 727 C C . GLY A 1 92 ? 0.348 11.406 20.297 1 85.81 92 GLY A C 1
ATOM 728 O O . GLY A 1 92 ? 0.108 12.617 20.344 1 85.81 92 GLY A O 1
ATOM 729 N N . PHE A 1 93 ? 1.015 10.891 19.281 1 86.56 93 PHE A N 1
ATOM 730 C CA . PHE A 1 93 ? 1.267 11.648 18.062 1 86.56 93 PHE A CA 1
ATOM 731 C C . PHE A 1 93 ? 0.312 11.219 16.953 1 86.56 93 PHE A C 1
ATOM 733 O O . PHE A 1 93 ? -0.043 10.039 16.859 1 86.56 93 PHE A O 1
ATOM 740 N N . THR A 1 94 ? -0.064 12.211 16.172 1 83.38 94 THR A N 1
ATOM 741 C CA . THR A 1 94 ? -0.804 11.945 14.938 1 83.38 94 THR A CA 1
ATOM 742 C C . THR A 1 94 ? 0.131 11.953 13.734 1 83.38 94 THR A C 1
ATOM 744 O O . THR A 1 94 ? 1.057 12.766 13.664 1 83.38 94 THR A O 1
ATOM 747 N N . VAL A 1 95 ? -0.188 11.062 12.789 1 90.88 95 VAL A N 1
ATOM 748 C CA . VAL A 1 95 ? 0.72 10.922 11.656 1 90.88 95 VAL A CA 1
ATOM 749 C C . VAL A 1 95 ? 0.018 11.359 10.375 1 90.88 95 VAL A C 1
ATOM 751 O O . VAL A 1 95 ? -1.095 10.914 10.086 1 90.88 95 VAL A O 1
ATOM 754 N N . LEU A 1 96 ? 0.669 12.219 9.617 1 85.94 96 LEU A N 1
ATOM 755 C CA . LEU A 1 96 ? 0.241 12.617 8.273 1 85.94 96 LEU A CA 1
ATOM 756 C C . LEU A 1 96 ? 1.166 12.023 7.215 1 85.94 96 LEU A C 1
ATOM 758 O O . LEU A 1 96 ? 2.391 12.07 7.359 1 85.94 96 LEU A O 1
ATOM 762 N N . LEU A 1 97 ? 0.574 11.477 6.238 1 91.81 97 LEU A N 1
ATOM 763 C CA . LEU A 1 97 ? 1.362 10.797 5.215 1 91.81 97 LEU A CA 1
ATOM 764 C C . LEU A 1 97 ? 1.23 11.5 3.869 1 91.81 97 LEU A C 1
ATOM 766 O O . LEU A 1 97 ? 0.146 11.961 3.508 1 91.81 97 LEU A O 1
ATOM 770 N N . ALA A 1 98 ? 2.365 11.641 3.117 1 90.31 98 ALA A N 1
ATOM 771 C CA . ALA A 1 98 ? 2.389 12.148 1.747 1 90.31 98 ALA A CA 1
ATOM 772 C C . ALA A 1 98 ? 3.246 11.258 0.849 1 90.31 98 ALA A C 1
ATOM 774 O O . ALA A 1 98 ? 4.168 10.594 1.323 1 90.31 98 ALA A O 1
ATOM 775 N N . ASP A 1 99 ? 2.93 11.234 -0.443 1 93.5 99 ASP A N 1
ATOM 776 C CA . ASP A 1 99 ? 3.67 10.477 -1.443 1 93.5 99 ASP A CA 1
ATOM 777 C C . ASP A 1 99 ? 4.402 11.398 -2.412 1 93.5 99 ASP A C 1
ATOM 779 O O . ASP A 1 99 ? 3.773 12.062 -3.242 1 93.5 99 ASP A O 1
ATOM 783 N N . ALA A 1 100 ? 5.711 11.344 -2.365 1 93.19 100 ALA A N 1
ATOM 784 C CA . ALA A 1 100 ? 6.512 12.203 -3.234 1 93.19 100 ALA A CA 1
ATOM 785 C C . ALA A 1 100 ? 6.695 11.57 -4.609 1 93.19 100 ALA A C 1
ATOM 787 O O . ALA A 1 100 ? 7.176 12.227 -5.539 1 93.19 100 ALA A O 1
ATOM 788 N N . ALA A 1 101 ? 6.336 10.281 -4.793 1 90.38 101 ALA A N 1
ATOM 789 C CA . ALA A 1 101 ? 6.406 9.578 -6.07 1 90.38 101 ALA A CA 1
ATOM 790 C C . ALA A 1 101 ? 7.801 9.672 -6.676 1 90.38 101 ALA A C 1
ATOM 792 O O . ALA A 1 101 ? 7.953 9.953 -7.867 1 90.38 101 ALA A O 1
ATOM 793 N N . ASP A 1 102 ? 8.766 9.602 -5.793 1 92.12 102 ASP A N 1
ATOM 794 C CA . ASP A 1 102 ? 10.18 9.648 -6.156 1 92.12 102 ASP A CA 1
ATOM 795 C C . ASP A 1 102 ? 10.5 10.922 -6.93 1 92.12 102 ASP A C 1
ATOM 797 O O . ASP A 1 102 ? 11.406 10.93 -7.77 1 92.12 102 ASP A O 1
ATOM 801 N N . ASP A 1 103 ? 9.789 11.969 -6.707 1 93.06 103 ASP A N 1
ATOM 802 C CA . ASP A 1 103 ? 10 13.281 -7.316 1 93.06 103 ASP A CA 1
ATOM 803 C C . ASP A 1 103 ? 10.547 14.281 -6.305 1 93.06 103 ASP A C 1
ATOM 805 O O . ASP A 1 103 ? 9.844 14.672 -5.367 1 93.06 103 ASP A O 1
ATOM 809 N N . PRO A 1 104 ? 11.727 14.742 -6.586 1 94.56 104 PRO A N 1
ATOM 810 C CA . PRO A 1 104 ? 12.344 15.664 -5.621 1 94.56 104 PRO A CA 1
ATOM 811 C C . PRO A 1 104 ? 11.547 16.953 -5.445 1 94.56 104 PRO A C 1
ATOM 813 O O . PRO A 1 104 ? 11.531 17.531 -4.355 1 94.56 104 PRO A O 1
ATOM 816 N N . TYR A 1 105 ? 10.906 17.391 -6.457 1 91.75 105 TYR A N 1
ATOM 817 C CA . TYR A 1 105 ? 10.109 18.609 -6.367 1 91.75 105 TYR A CA 1
ATOM 818 C C . TYR A 1 105 ? 8.875 18.391 -5.504 1 91.75 105 TYR A C 1
ATOM 820 O O . TYR A 1 105 ? 8.531 19.25 -4.68 1 91.75 105 TYR A O 1
ATOM 828 N N . LYS A 1 106 ? 8.281 17.281 -5.676 1 89.94 106 LYS A N 1
ATOM 829 C CA . LYS A 1 106 ? 7.141 16.953 -4.828 1 89.94 106 LYS A CA 1
ATOM 830 C C . LYS A 1 106 ? 7.57 16.781 -3.373 1 89.94 106 LYS A C 1
ATOM 832 O O . LYS A 1 106 ? 6.871 17.219 -2.459 1 89.94 106 LYS A O 1
ATOM 837 N N . GLU A 1 107 ? 8.695 16.094 -3.24 1 95.12 107 GLU A N 1
ATOM 838 C CA . GLU A 1 107 ? 9.227 15.906 -1.894 1 95.12 107 GLU A CA 1
ATOM 839 C C . GLU A 1 107 ? 9.398 17.234 -1.174 1 95.12 107 GLU A C 1
ATOM 841 O O . GLU A 1 107 ? 8.945 17.391 -0.037 1 95.12 107 GLU A O 1
ATOM 846 N N . ARG A 1 108 ? 9.977 18.203 -1.854 1 94 108 ARG A N 1
ATOM 847 C CA . ARG A 1 108 ? 10.18 19.531 -1.29 1 94 108 ARG A CA 1
ATOM 848 C C . ARG A 1 108 ? 8.852 20.203 -0.982 1 94 108 ARG A C 1
ATOM 850 O O . ARG A 1 108 ? 8.68 20.812 0.081 1 94 108 ARG A O 1
ATOM 857 N N . ARG A 1 109 ? 7.977 20.109 -1.903 1 87.44 109 ARG A N 1
ATOM 858 C CA . ARG A 1 109 ? 6.664 20.719 -1.731 1 87.44 109 ARG A CA 1
ATOM 859 C C . ARG A 1 109 ? 5.953 20.172 -0.503 1 87.44 109 ARG A C 1
ATOM 861 O O . ARG A 1 109 ? 5.336 20.906 0.256 1 87.44 109 ARG A O 1
ATOM 868 N N . TYR A 1 110 ? 6.047 18.891 -0.29 1 90.06 110 TYR A N 1
ATOM 869 C CA . TYR A 1 110 ? 5.375 18.266 0.847 1 90.06 110 TYR A CA 1
ATOM 870 C C . TYR A 1 110 ? 6.059 18.641 2.156 1 90.06 110 TYR A C 1
ATOM 872 O O . TYR A 1 110 ? 5.395 18.828 3.18 1 90.06 110 TYR A O 1
ATOM 880 N N . ILE A 1 111 ? 7.363 18.734 2.125 1 93 111 ILE A N 1
ATOM 881 C CA . ILE A 1 111 ? 8.07 19.203 3.312 1 93 111 ILE A CA 1
ATOM 882 C C . ILE A 1 111 ? 7.578 20.609 3.676 1 93 111 ILE A C 1
ATOM 884 O O . ILE A 1 111 ? 7.23 20.875 4.832 1 93 111 ILE A O 1
ATOM 888 N N . GLN A 1 112 ? 7.473 21.453 2.691 1 88.31 112 GLN A N 1
ATOM 889 C CA . GLN A 1 112 ? 7.016 22.828 2.902 1 88.31 112 GLN A CA 1
ATOM 890 C C . GLN A 1 112 ? 5.582 22.859 3.426 1 88.31 112 GLN A C 1
ATOM 892 O O . GLN A 1 112 ? 5.262 23.625 4.332 1 88.31 112 GLN A O 1
ATOM 897 N N . SER A 1 113 ? 4.797 22.047 2.828 1 81.31 113 SER A N 1
ATOM 898 C CA . SER A 1 113 ? 3.406 21.969 3.264 1 81.31 113 SER A CA 1
ATOM 899 C C . SER A 1 113 ? 3.305 21.516 4.715 1 81.31 113 SER A C 1
ATOM 901 O O . SER A 1 113 ? 2.508 22.047 5.488 1 81.31 113 SER A O 1
ATOM 903 N N . MET A 1 114 ? 4.098 20.547 5.102 1 86.06 114 MET A N 1
ATOM 904 C CA . MET A 1 114 ? 4.055 20.031 6.461 1 86.06 114 MET A CA 1
ATOM 905 C C . MET A 1 114 ? 4.594 21.047 7.457 1 86.06 114 MET A C 1
ATOM 907 O O . MET A 1 114 ? 4.086 21.156 8.578 1 86.06 114 MET A O 1
ATOM 911 N N . ILE A 1 115 ? 5.586 21.781 7.027 1 86.12 115 ILE A N 1
ATOM 912 C CA . ILE A 1 115 ? 6.078 22.891 7.848 1 86.12 115 ILE A CA 1
ATOM 913 C C . ILE A 1 115 ? 4.957 23.891 8.078 1 86.12 115 ILE A C 1
ATOM 915 O O . ILE A 1 115 ? 4.707 24.312 9.219 1 86.12 115 ILE A O 1
ATOM 919 N N . ALA A 1 116 ? 4.316 24.203 7.035 1 76.81 116 ALA A N 1
ATOM 920 C CA . ALA A 1 116 ? 3.23 25.172 7.109 1 76.81 116 ALA A CA 1
ATOM 921 C C . ALA A 1 116 ? 2.117 24.688 8.031 1 76.81 116 ALA A C 1
ATOM 923 O O . ALA A 1 116 ? 1.44 25.484 8.68 1 76.81 116 ALA A O 1
ATOM 924 N N . GLN A 1 117 ? 2.061 23.406 8.094 1 73.88 117 GLN A N 1
ATOM 925 C CA . GLN A 1 117 ? 0.997 22.812 8.891 1 73.88 117 GLN A CA 1
ATOM 926 C C . GLN A 1 117 ? 1.423 22.656 10.352 1 73.88 117 GLN A C 1
ATOM 928 O O . GLN A 1 117 ? 0.62 22.266 11.195 1 73.88 117 GLN A O 1
ATOM 933 N N . GLY A 1 118 ? 2.596 22.906 10.609 1 79.25 118 GLY A N 1
ATOM 934 C CA . GLY A 1 118 ? 3.064 22.906 11.984 1 79.25 118 GLY A CA 1
ATOM 935 C C . GLY A 1 118 ? 3.42 21.531 12.5 1 79.25 118 GLY A C 1
ATOM 936 O O . GLY A 1 118 ? 3.289 21.25 13.688 1 79.25 118 GLY A O 1
ATOM 937 N N . VAL A 1 119 ? 3.793 20.609 11.617 1 86.5 119 VAL A N 1
ATOM 938 C CA . VAL A 1 119 ? 4.223 19.297 12.102 1 86.5 119 VAL A CA 1
ATOM 939 C C . VAL A 1 119 ? 5.516 19.438 12.906 1 86.5 119 VAL A C 1
ATOM 941 O O . VAL A 1 119 ? 6.344 20.312 12.609 1 86.5 119 VAL A O 1
ATOM 944 N N . ASP A 1 120 ? 5.629 18.594 13.906 1 90.5 120 ASP A N 1
ATOM 945 C CA . ASP A 1 120 ? 6.758 18.719 14.828 1 90.5 120 ASP A CA 1
ATOM 946 C C . ASP A 1 120 ? 8.023 18.109 14.219 1 90.5 120 ASP A C 1
ATOM 948 O O . ASP A 1 120 ? 9.133 18.422 14.641 1 90.5 120 ASP A O 1
ATOM 952 N N . GLY A 1 121 ? 7.938 17.25 13.297 1 95.69 121 GLY A N 1
ATOM 953 C CA . GLY A 1 121 ? 9.023 16.562 12.625 1 95.69 121 GLY A CA 1
ATOM 954 C C . GLY A 1 121 ? 8.555 15.672 11.492 1 95.69 121 GLY A C 1
ATOM 955 O O . GLY A 1 121 ? 7.355 15.438 11.336 1 95.69 121 GLY A O 1
ATOM 956 N N . VAL A 1 122 ? 9.578 15.195 10.664 1 97.5 122 VAL A N 1
ATOM 957 C CA . VAL A 1 122 ? 9.164 14.414 9.5 1 97.5 122 VAL A CA 1
ATOM 958 C C . VAL A 1 122 ? 10.086 13.211 9.336 1 97.5 122 VAL A C 1
ATOM 960 O O . VAL A 1 122 ? 11.297 13.312 9.531 1 97.5 122 VAL A O 1
ATOM 963 N N . VAL A 1 123 ? 9.5 12.062 9.055 1 98.56 123 VAL A N 1
ATOM 964 C CA . VAL A 1 123 ? 10.219 10.891 8.555 1 98.56 123 VAL A CA 1
ATOM 965 C C . VAL A 1 123 ? 10.148 10.859 7.031 1 98.56 123 VAL A C 1
ATOM 967 O O . VAL A 1 123 ? 9.07 10.969 6.445 1 98.56 123 VAL A O 1
ATOM 970 N N . ILE A 1 124 ? 11.312 10.648 6.387 1 98.44 124 ILE A N 1
ATOM 971 C CA . ILE A 1 124 ? 11.32 10.75 4.93 1 98.44 124 ILE A CA 1
ATOM 972 C C . ILE A 1 124 ? 12.016 9.531 4.332 1 98.44 124 ILE A C 1
ATOM 974 O O . ILE A 1 124 ? 13.141 9.203 4.711 1 98.44 124 ILE A O 1
ATOM 978 N N . ASN A 1 125 ? 11.305 8.781 3.535 1 98.25 125 ASN A N 1
ATOM 979 C CA . ASN A 1 125 ? 11.914 7.898 2.547 1 98.25 125 ASN A CA 1
ATOM 980 C C . ASN A 1 125 ? 12.375 8.672 1.313 1 98.25 125 ASN A C 1
ATOM 982 O O . ASN A 1 125 ? 11.625 8.797 0.341 1 98.25 125 ASN A O 1
ATOM 986 N N . ALA A 1 126 ? 13.594 9.086 1.273 1 96.94 126 ALA A N 1
ATOM 987 C CA . ALA A 1 126 ? 14.055 10.242 0.51 1 96.94 126 ALA A CA 1
ATOM 988 C C . ALA A 1 126 ? 14.32 9.867 -0.944 1 96.94 126 ALA A C 1
ATOM 990 O O . ALA A 1 126 ? 14.695 8.734 -1.24 1 96.94 126 ALA A O 1
ATOM 991 N N . THR A 1 127 ? 14.18 10.836 -1.812 1 94.69 127 THR A N 1
ATOM 992 C CA . THR A 1 127 ? 14.523 10.68 -3.223 1 94.69 127 THR A CA 1
ATOM 993 C C . THR A 1 127 ? 16.031 10.695 -3.414 1 94.69 127 THR A C 1
ATOM 995 O O . THR A 1 127 ? 16.547 10.227 -4.438 1 94.69 127 THR A O 1
ATOM 998 N N . GLY A 1 128 ? 16.703 11.328 -2.477 1 93.06 128 GLY A N 1
ATOM 999 C CA . GLY A 1 128 ? 18.156 11.43 -2.543 1 93.06 128 GLY A CA 1
ATOM 1000 C C . GLY A 1 128 ? 18.641 12.734 -3.158 1 93.06 128 GLY A C 1
ATOM 1001 O O . GLY A 1 128 ? 19.844 12.977 -3.266 1 93.06 128 GLY A O 1
ATOM 1002 N N . ALA A 1 129 ? 17.672 13.555 -3.385 1 90.69 129 ALA A N 1
ATOM 1003 C CA . ALA A 1 129 ? 18 14.836 -3.998 1 90.69 129 ALA A CA 1
ATOM 1004 C C . ALA A 1 129 ? 17.906 15.977 -2.986 1 90.69 129 ALA A C 1
ATOM 1006 O O . ALA A 1 129 ? 17.531 15.75 -1.832 1 90.69 129 ALA A O 1
ATOM 1007 N N . GLU A 1 130 ? 18.391 17.156 -3.273 1 91.44 130 GLU A N 1
ATOM 1008 C CA . GLU A 1 130 ? 18.266 18.422 -2.541 1 91.44 130 GLU A CA 1
ATOM 1009 C C . GLU A 1 130 ? 18.828 18.297 -1.129 1 91.44 130 GLU A C 1
ATOM 1011 O O . GLU A 1 130 ? 18.172 18.656 -0.155 1 91.44 130 GLU A O 1
ATOM 1016 N N . VAL A 1 131 ? 20.016 17.828 -1.031 1 95.38 131 VAL A N 1
ATOM 1017 C CA . VAL A 1 131 ? 20.672 17.516 0.235 1 95.38 131 VAL A CA 1
ATOM 1018 C C . VAL A 1 131 ? 20.812 18.797 1.067 1 95.38 131 VAL A C 1
ATOM 1020 O O . VAL A 1 131 ? 20.562 18.781 2.275 1 95.38 131 VAL A O 1
ATOM 1023 N N . GLU A 1 132 ? 21.125 19.859 0.462 1 94.69 132 GLU A N 1
ATOM 1024 C CA . GLU A 1 132 ? 21.281 21.125 1.176 1 94.69 132 GLU A CA 1
ATOM 1025 C C . GLU A 1 132 ? 19.969 21.578 1.797 1 94.69 132 GLU A C 1
ATOM 1027 O O . GLU A 1 132 ? 19.953 22.078 2.924 1 94.69 132 GLU A O 1
ATOM 1032 N N . TYR A 1 133 ? 18.969 21.391 1.043 1 95.5 133 TYR A N 1
ATOM 1033 C CA . TYR A 1 133 ? 17.656 21.766 1.547 1 95.5 133 TYR A CA 1
ATOM 1034 C C . TYR A 1 133 ? 17.266 20.922 2.748 1 95.5 133 TYR A C 1
ATOM 1036 O O . TYR A 1 133 ? 16.766 21.438 3.75 1 95.5 133 TYR A O 1
ATOM 1044 N N . LEU A 1 134 ? 17.484 19.625 2.658 1 96.81 134 LEU A N 1
ATOM 1045 C CA . LEU A 1 134 ? 17.188 18.734 3.766 1 96.81 134 LEU A CA 1
ATOM 1046 C C . LEU A 1 134 ? 17.969 19.125 5.012 1 96.81 134 LEU A C 1
ATOM 1048 O O . LEU A 1 134 ? 17.422 19.141 6.117 1 96.81 134 LEU A O 1
ATOM 1052 N N . ASN A 1 135 ? 19.219 19.453 4.82 1 95.75 135 ASN A N 1
ATOM 1053 C CA . ASN A 1 135 ? 20.078 19.859 5.938 1 95.75 135 ASN A CA 1
ATOM 1054 C C . ASN A 1 135 ? 19.578 21.141 6.582 1 95.75 135 ASN A C 1
ATOM 1056 O O . ASN A 1 135 ? 19.562 21.266 7.809 1 95.75 135 ASN A O 1
ATOM 1060 N N . GLU A 1 136 ? 19.203 22.047 5.762 1 93 136 GLU A N 1
ATOM 1061 C CA . GLU A 1 136 ? 18.672 23.328 6.262 1 93 136 GLU A CA 1
ATOM 1062 C C . GLU A 1 136 ? 17.422 23.109 7.102 1 93 136 GLU A C 1
ATOM 1064 O O . GLU A 1 136 ? 17.312 23.641 8.203 1 93 136 GLU A O 1
ATOM 1069 N N . VAL A 1 137 ? 16.5 22.359 6.617 1 94.19 137 VAL A N 1
ATOM 1070 C CA . VAL A 1 137 ? 15.258 22.094 7.332 1 94.19 137 VAL A CA 1
ATOM 1071 C C . VAL A 1 137 ? 15.562 21.375 8.648 1 94.19 137 VAL A C 1
ATOM 1073 O O . VAL A 1 137 ? 15.07 21.781 9.703 1 94.19 137 VAL A O 1
ATOM 1076 N N . ASN A 1 138 ? 16.391 20.344 8.57 1 94.88 138 ASN A N 1
ATOM 1077 C CA . ASN A 1 138 ? 16.734 19.531 9.734 1 94.88 138 ASN A CA 1
ATOM 1078 C C . ASN A 1 138 ? 17.391 20.359 10.836 1 94.88 138 ASN A C 1
ATOM 1080 O O . ASN A 1 138 ? 17.125 20.141 12.016 1 94.88 138 ASN A O 1
ATOM 1084 N N . ARG A 1 139 ? 18.172 21.391 10.5 1 88.69 139 ARG A N 1
ATOM 1085 C CA . ARG A 1 139 ? 18.953 22.188 11.453 1 88.69 139 ARG A CA 1
ATOM 1086 C C . ARG A 1 139 ? 18.109 23.328 12.023 1 88.69 139 ARG A C 1
ATOM 1088 O O . ARG A 1 139 ? 18.25 23.688 13.195 1 88.69 139 ARG A O 1
ATOM 1095 N N . SER A 1 140 ? 17.156 23.844 11.172 1 87.12 140 SER A N 1
ATOM 1096 C CA . SER A 1 140 ? 16.672 25.156 11.539 1 87.12 140 SER A CA 1
ATOM 1097 C C . SER A 1 140 ? 15.148 25.156 11.672 1 87.12 140 SER A C 1
ATOM 1099 O O . SER A 1 140 ? 14.57 26.094 12.234 1 87.12 140 SER A O 1
ATOM 1101 N N . ILE A 1 141 ? 14.57 24.188 11.133 1 88.88 141 ILE A N 1
ATOM 1102 C CA . ILE A 1 141 ? 13.117 24.297 11.086 1 88.88 141 ILE A CA 1
ATOM 1103 C C . ILE A 1 141 ? 12.484 23.172 11.891 1 88.88 141 ILE A C 1
ATOM 1105 O O . ILE A 1 141 ? 11.75 23.422 12.859 1 88.88 141 ILE A O 1
ATOM 1109 N N . MET A 1 142 ? 12.781 21.891 11.492 1 90.94 142 MET A N 1
ATOM 1110 C CA . MET A 1 142 ? 12.266 20.734 12.211 1 90.94 142 MET A CA 1
ATOM 1111 C C . MET A 1 142 ? 13.156 19.516 11.984 1 90.94 142 MET A C 1
ATOM 1113 O O . MET A 1 142 ? 13.789 19.391 10.938 1 90.94 142 MET A O 1
ATOM 1117 N N . PRO A 1 143 ? 13.125 18.609 12.93 1 96 143 PRO A N 1
ATOM 1118 C CA . PRO A 1 143 ? 13.945 17.406 12.758 1 96 143 PRO A CA 1
ATOM 1119 C C . PRO A 1 143 ? 13.445 16.5 11.633 1 96 143 PRO A C 1
ATOM 1121 O O . PRO A 1 143 ? 12.234 16.375 11.43 1 96 143 PRO A O 1
ATOM 1124 N N . ILE A 1 144 ? 14.406 15.875 10.945 1 97.56 144 ILE A N 1
ATOM 1125 C CA . ILE A 1 144 ? 14.156 14.906 9.883 1 97.56 144 ILE A CA 1
ATOM 1126 C C . ILE A 1 144 ? 14.844 13.586 10.211 1 97.56 144 ILE A C 1
ATOM 1128 O O . ILE A 1 144 ? 16 13.578 10.648 1 97.56 144 ILE A O 1
ATOM 1132 N N . VAL A 1 145 ? 14.164 12.523 10.062 1 98.56 145 VAL A N 1
ATOM 1133 C CA . VAL A 1 145 ? 14.766 11.195 10.109 1 98.56 145 VAL A CA 1
ATOM 1134 C C . VAL A 1 145 ? 14.578 10.5 8.758 1 98.56 145 VAL A C 1
ATOM 1136 O O . VAL A 1 145 ? 13.461 10.445 8.227 1 98.56 145 VAL A O 1
ATOM 1139 N N . LEU A 1 146 ? 15.68 10.047 8.18 1 98.62 146 LEU A N 1
ATOM 1140 C CA . LEU A 1 146 ? 15.617 9.297 6.93 1 98.62 146 LEU A CA 1
ATOM 1141 C C . LEU A 1 146 ? 15.273 7.836 7.184 1 98.62 146 LEU A C 1
ATOM 1143 O O . LEU A 1 146 ? 15.875 7.195 8.047 1 98.62 146 LEU A O 1
ATOM 1147 N N . ALA A 1 147 ? 14.32 7.383 6.438 1 98.62 147 ALA A N 1
ATOM 1148 C CA . ALA A 1 147 ? 13.883 5.992 6.551 1 98.62 147 ALA A CA 1
ATOM 1149 C C . ALA A 1 147 ? 14.406 5.16 5.383 1 98.62 147 ALA A C 1
ATOM 1151 O O . ALA A 1 147 ? 14.047 5.406 4.227 1 98.62 147 ALA A O 1
ATOM 1152 N N . ASP A 1 148 ? 15.242 4.156 5.629 1 98.19 148 ASP A N 1
ATOM 1153 C CA . ASP A 1 148 ? 15.68 3.1 4.723 1 98.19 148 ASP A CA 1
ATOM 1154 C C . ASP A 1 148 ? 16.734 3.613 3.75 1 98.19 148 ASP A C 1
ATOM 1156 O O . ASP A 1 148 ? 17.766 2.955 3.525 1 98.19 148 ASP A O 1
ATOM 1160 N N . ARG A 1 149 ? 16.562 4.844 3.215 1 97.69 149 ARG A N 1
ATOM 1161 C CA . ARG A 1 149 ? 17.391 5.348 2.125 1 97.69 149 ARG A CA 1
ATOM 1162 C C . ARG A 1 149 ? 18.406 6.359 2.635 1 97.69 149 ARG A C 1
ATOM 1164 O O . ARG A 1 149 ? 18.062 7.5 2.949 1 97.69 149 ARG A O 1
ATOM 1171 N N . PRO A 1 150 ? 19.656 5.992 2.635 1 96.69 150 PRO A N 1
ATOM 1172 C CA . PRO A 1 150 ? 20.688 6.98 2.977 1 96.69 150 PRO A CA 1
ATOM 1173 C C . PRO A 1 150 ? 20.844 8.062 1.911 1 96.69 150 PRO A C 1
ATOM 1175 O O . PRO A 1 150 ? 20.641 7.793 0.722 1 96.69 150 PRO A O 1
ATOM 1178 N N . VAL A 1 151 ? 21.141 9.172 2.342 1 96.19 151 VAL A N 1
ATOM 1179 C CA . VAL A 1 151 ? 21.438 10.305 1.465 1 96.19 151 VAL A CA 1
ATOM 1180 C C . VAL A 1 151 ? 22.844 10.836 1.759 1 96.19 151 VAL A C 1
ATOM 1182 O O . VAL A 1 151 ? 23.047 11.523 2.76 1 96.19 151 VAL A O 1
ATOM 1185 N N . PRO A 1 152 ? 23.734 10.578 0.87 1 94.31 152 PRO A N 1
ATOM 1186 C CA . PRO A 1 152 ? 25.094 11.062 1.1 1 94.31 152 PRO A CA 1
ATOM 1187 C C . PRO A 1 152 ? 25.156 12.57 1.33 1 94.31 152 PRO A C 1
ATOM 1189 O O . PRO A 1 152 ? 24.562 13.344 0.567 1 94.31 152 PRO A O 1
ATOM 1192 N N . GLY A 1 153 ? 25.812 12.953 2.359 1 94.31 153 GLY A N 1
ATOM 1193 C CA . GLY A 1 153 ? 25.984 14.367 2.66 1 94.31 153 GLY A CA 1
ATOM 1194 C C . GLY A 1 153 ? 24.906 14.922 3.566 1 94.31 153 GLY A C 1
ATOM 1195 O O . GLY A 1 153 ? 25.016 16.047 4.055 1 94.31 153 GLY A O 1
ATOM 1196 N N . CYS A 1 154 ? 23.922 14.125 3.805 1 95.19 154 CYS A N 1
ATOM 1197 C CA . CYS A 1 154 ? 22.828 14.586 4.664 1 95.19 154 CYS A CA 1
ATOM 1198 C C . CYS A 1 154 ? 23.156 14.336 6.133 1 95.19 154 CYS A C 1
ATOM 1200 O O . CYS A 1 154 ? 23.641 13.258 6.492 1 95.19 154 CYS A O 1
ATOM 1202 N N . ASP A 1 155 ? 22.859 15.289 6.992 1 94.06 155 ASP A N 1
ATOM 1203 C CA . ASP A 1 155 ? 23.188 15.18 8.406 1 94.06 155 ASP A CA 1
ATOM 1204 C C . ASP A 1 155 ? 21.984 14.688 9.219 1 94.06 155 ASP A C 1
ATOM 1206 O O . ASP A 1 155 ? 22.016 14.711 10.445 1 94.06 155 ASP A O 1
ATOM 1210 N N . CYS A 1 156 ? 20.984 14.234 8.57 1 96.31 156 CYS A N 1
ATOM 1211 C CA . CYS A 1 156 ? 19.797 13.719 9.242 1 96.31 156 CYS A CA 1
ATOM 1212 C C . CYS A 1 156 ? 20.062 12.344 9.844 1 96.31 156 CYS A C 1
ATOM 1214 O O . CYS A 1 156 ? 20.938 11.609 9.359 1 96.31 156 CYS A O 1
ATOM 1216 N N . ASP A 1 157 ? 19.375 12.008 10.93 1 98 157 ASP A N 1
ATOM 1217 C CA . ASP A 1 157 ? 19.375 10.633 11.43 1 98 157 ASP A CA 1
ATOM 1218 C C . ASP A 1 157 ? 18.891 9.656 10.359 1 98 157 ASP A C 1
ATOM 1220 O O . ASP A 1 157 ? 18.109 10.031 9.484 1 98 157 ASP A O 1
ATOM 1224 N N . LEU A 1 158 ? 19.422 8.438 10.438 1 98.44 158 LEU A N 1
ATOM 1225 C CA . LEU A 1 158 ? 19.078 7.41 9.469 1 98.44 158 LEU A CA 1
ATOM 1226 C C . LEU A 1 158 ? 18.75 6.09 10.164 1 98.44 158 LEU A C 1
ATOM 1228 O O . LEU A 1 158 ? 19.453 5.684 11.086 1 98.44 158 LEU A O 1
ATOM 1232 N N . VAL A 1 159 ? 17.641 5.5 9.789 1 98.81 159 VAL A N 1
ATOM 1233 C CA . VAL A 1 159 ? 17.344 4.109 10.117 1 98.81 159 VAL A CA 1
ATOM 1234 C C . VAL A 1 159 ? 17.266 3.277 8.844 1 98.81 159 VAL A C 1
ATOM 1236 O O . VAL A 1 159 ? 16.484 3.578 7.941 1 98.81 159 VAL A O 1
ATOM 1239 N N . SER A 1 160 ? 18.078 2.268 8.719 1 98.5 160 SER A N 1
ATOM 1240 C CA . SER A 1 160 ? 18.141 1.452 7.508 1 98.5 160 SER A CA 1
ATOM 1241 C C . SER A 1 160 ? 18.422 -0.008 7.84 1 98.5 160 SER A C 1
ATOM 1243 O O . SER A 1 160 ? 18.328 -0.416 9 1 98.5 160 SER A O 1
ATOM 1245 N N . SER A 1 161 ? 18.594 -0.826 6.82 1 98.31 161 SER A N 1
ATOM 1246 C CA . SER A 1 161 ? 18.859 -2.252 6.988 1 98.31 161 SER A CA 1
ATOM 1247 C C . SER A 1 161 ? 20.312 -2.592 6.684 1 98.31 161 SER A C 1
ATOM 1249 O O . SER A 1 161 ? 21 -1.838 5.988 1 98.31 161 SER A O 1
ATOM 1251 N N . ASP A 1 162 ? 20.766 -3.705 7.168 1 98.5 162 ASP A N 1
ATOM 1252 C CA . ASP A 1 162 ? 22.156 -4.137 6.996 1 98.5 162 ASP A CA 1
ATOM 1253 C C . ASP A 1 162 ? 22.344 -4.812 5.641 1 98.5 162 ASP A C 1
ATOM 1255 O O . ASP A 1 162 ? 22.453 -6.039 5.562 1 98.5 162 ASP A O 1
ATOM 1259 N N . THR A 1 163 ? 22.547 -4.012 4.652 1 98.38 163 THR A N 1
ATOM 1260 C CA . THR A 1 163 ? 22.656 -4.477 3.273 1 98.38 163 THR A CA 1
ATOM 1261 C C . THR A 1 163 ? 23.922 -5.297 3.072 1 98.38 163 THR A C 1
ATOM 1263 O O . THR A 1 163 ? 23.922 -6.293 2.344 1 98.38 163 THR A O 1
ATOM 1266 N N . GLN A 1 164 ? 24.969 -4.902 3.711 1 98.38 164 GLN A N 1
ATOM 1267 C CA . GLN A 1 164 ? 26.234 -5.613 3.559 1 98.38 164 GLN A CA 1
ATOM 1268 C C . GLN A 1 164 ? 26.109 -7.059 4.039 1 98.38 164 GLN A C 1
ATOM 1270 O O . GLN A 1 164 ? 26.438 -7.992 3.301 1 98.38 164 GLN A O 1
ATOM 1275 N N . HIS A 1 165 ? 25.594 -7.23 5.176 1 98.62 165 HIS A N 1
ATOM 1276 C CA . HIS A 1 165 ? 25.484 -8.562 5.758 1 98.62 165 HIS A CA 1
ATOM 1277 C C . HIS A 1 165 ? 24.516 -9.43 4.973 1 98.62 165 HIS A C 1
ATOM 1279 O O . HIS A 1 165 ? 24.797 -10.609 4.715 1 98.62 165 HIS A O 1
ATOM 1285 N N . ILE A 1 166 ? 23.422 -8.891 4.59 1 98.75 166 ILE A N 1
ATOM 1286 C CA . ILE A 1 166 ? 22.391 -9.711 3.969 1 98.75 166 ILE A CA 1
ATOM 1287 C C . ILE A 1 166 ? 22.797 -10.07 2.545 1 98.75 166 ILE A C 1
ATOM 1289 O O . ILE A 1 166 ? 22.422 -11.133 2.035 1 98.75 166 ILE A O 1
ATOM 1293 N N . THR A 1 167 ? 23.547 -9.133 1.922 1 98.75 167 THR A N 1
ATOM 1294 C CA . THR A 1 167 ? 24.062 -9.469 0.603 1 98.75 167 THR A CA 1
ATOM 1295 C C . THR A 1 167 ? 25.031 -10.641 0.69 1 98.75 167 THR A C 1
ATOM 1297 O O . THR A 1 167 ? 24.953 -11.578 -0.11 1 98.75 167 THR A O 1
ATOM 1300 N N . ASP A 1 168 ? 25.859 -10.586 1.697 1 98.75 168 ASP A N 1
ATOM 1301 C CA . ASP A 1 168 ? 26.812 -11.672 1.936 1 98.75 168 ASP A CA 1
ATOM 1302 C C . ASP A 1 168 ? 26.078 -13 2.135 1 98.75 168 ASP A C 1
ATOM 1304 O O . ASP A 1 168 ? 26.391 -13.992 1.469 1 98.75 168 ASP A O 1
ATOM 1308 N N . ALA A 1 169 ? 25.125 -13.008 2.977 1 98.81 169 ALA A N 1
ATOM 1309 C CA . ALA A 1 169 ? 24.359 -14.211 3.285 1 98.81 169 ALA A CA 1
ATOM 1310 C C . ALA A 1 169 ? 23.594 -14.695 2.061 1 98.81 169 ALA A C 1
ATOM 1312 O O . ALA A 1 169 ? 23.469 -15.906 1.837 1 98.81 169 ALA A O 1
ATOM 1313 N N . SER A 1 170 ? 23.078 -13.781 1.281 1 98.88 170 SER A N 1
ATOM 1314 C CA . SER A 1 170 ? 22.312 -14.109 0.084 1 98.88 170 SER A CA 1
ATOM 1315 C C . SER A 1 170 ? 23.188 -14.797 -0.96 1 98.88 170 SER A C 1
ATOM 1317 O O . SER A 1 170 ? 22.797 -15.812 -1.533 1 98.88 170 SER A O 1
ATOM 1319 N N . LEU A 1 171 ? 24.328 -14.234 -1.155 1 98.81 171 LEU A N 1
ATOM 1320 C CA . LEU A 1 171 ? 25.234 -14.812 -2.135 1 98.81 171 LEU A CA 1
ATOM 1321 C C . LEU A 1 171 ? 25.734 -16.188 -1.682 1 98.81 171 LEU A C 1
ATOM 1323 O O . LEU A 1 171 ? 25.844 -17.109 -2.494 1 98.81 171 LEU A O 1
ATOM 1327 N N . ASP A 1 172 ? 25.969 -16.297 -0.392 1 98.62 172 ASP A N 1
ATOM 1328 C CA . ASP A 1 172 ? 26.359 -17.609 0.141 1 98.62 172 ASP A CA 1
ATOM 1329 C C . ASP A 1 172 ? 25.266 -18.641 -0.131 1 98.62 172 ASP A C 1
ATOM 1331 O O . ASP A 1 172 ? 25.562 -19.766 -0.553 1 98.62 172 ASP A O 1
ATOM 1335 N N . LEU A 1 173 ? 24.062 -18.266 0.083 1 98.81 173 LEU A N 1
ATOM 1336 C CA . LEU A 1 173 ? 22.938 -19.156 -0.141 1 98.81 173 LEU A CA 1
ATOM 1337 C C . LEU A 1 173 ? 22.844 -19.562 -1.61 1 98.81 173 LEU A C 1
ATOM 1339 O O . LEU A 1 173 ? 22.734 -20.75 -1.932 1 98.81 173 LEU A O 1
ATOM 1343 N N . LEU A 1 174 ? 22.891 -18.578 -2.502 1 98.81 174 LEU A N 1
ATOM 1344 C CA . LEU A 1 174 ? 22.734 -18.812 -3.932 1 98.81 174 LEU A CA 1
ATOM 1345 C C . LEU A 1 174 ? 23.875 -19.688 -4.461 1 98.81 174 LEU A C 1
ATOM 1347 O O . LEU A 1 174 ? 23.625 -20.641 -5.215 1 98.81 174 LEU A O 1
ATOM 1351 N N . LEU A 1 175 ? 25.094 -19.469 -3.994 1 98.38 175 LEU A N 1
ATOM 1352 C CA . LEU A 1 175 ? 26.234 -20.25 -4.438 1 98.38 175 LEU A CA 1
ATOM 1353 C C . LEU A 1 175 ? 26.188 -21.672 -3.887 1 98.38 175 LEU A C 1
ATOM 1355 O O . LEU A 1 175 ? 26.469 -22.641 -4.602 1 98.38 175 LEU A O 1
ATOM 1359 N N . ARG A 1 176 ? 25.781 -21.75 -2.654 1 98.12 176 ARG A N 1
ATOM 1360 C CA . ARG A 1 176 ? 25.641 -23.078 -2.039 1 98.12 176 ARG A CA 1
ATOM 1361 C C . ARG A 1 176 ? 24.578 -23.906 -2.764 1 98.12 176 ARG A C 1
ATOM 1363 O O . ARG A 1 176 ? 24.688 -25.125 -2.83 1 98.12 176 ARG A O 1
ATOM 1370 N N . LYS A 1 177 ? 23.594 -23.266 -3.35 1 98.06 177 LYS A N 1
ATOM 1371 C CA . LYS A 1 177 ? 22.516 -23.938 -4.062 1 98.06 177 LYS A CA 1
ATOM 1372 C C . LYS A 1 177 ? 22.922 -24.266 -5.496 1 98.06 177 LYS A C 1
ATOM 1374 O O . LYS A 1 177 ? 22.125 -24.828 -6.258 1 98.06 177 LYS A O 1
ATOM 1379 N N . GLY A 1 178 ? 2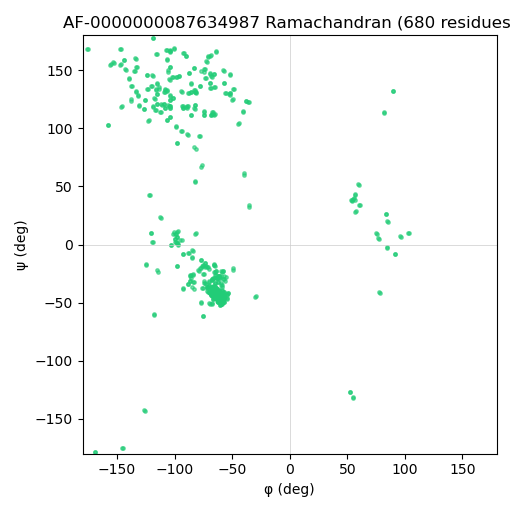4.078 -23.812 -5.879 1 97.69 178 GLY A N 1
ATOM 1380 C CA . GLY A 1 178 ? 24.641 -24.25 -7.145 1 97.69 178 GLY A CA 1
ATOM 1381 C C . GLY A 1 178 ? 24.516 -23.219 -8.25 1 97.69 178 GLY A C 1
ATOM 1382 O O . GLY A 1 178 ? 24.766 -23.516 -9.414 1 97.69 178 GLY A O 1
ATOM 1383 N N . TYR A 1 179 ? 24.125 -22.031 -7.883 1 98.19 179 TYR A N 1
ATOM 1384 C CA . TYR A 1 179 ? 24.031 -20.984 -8.898 1 98.19 179 TYR A CA 1
ATOM 1385 C C . TYR A 1 179 ? 25.375 -20.297 -9.086 1 98.19 179 TYR A C 1
ATOM 1387 O O . TYR A 1 179 ? 25.828 -19.547 -8.211 1 98.19 179 TYR A O 1
ATOM 1395 N N . GLU A 1 180 ? 25.953 -20.5 -10.195 1 94.75 180 GLU A N 1
ATOM 1396 C CA . GLU A 1 180 ? 27.234 -19.906 -10.523 1 94.75 180 GLU A CA 1
ATOM 1397 C C . GLU A 1 180 ? 27.062 -18.531 -11.164 1 94.75 180 GLU A C 1
ATOM 1399 O O . GLU A 1 180 ? 27.922 -17.672 -11.031 1 94.75 180 GLU A O 1
ATOM 1404 N N . ARG A 1 181 ? 26 -18.469 -11.891 1 97.31 181 ARG A N 1
ATOM 1405 C CA . ARG A 1 181 ? 25.641 -17.203 -12.531 1 97.31 181 ARG A CA 1
ATOM 1406 C C . ARG A 1 181 ? 24.469 -16.531 -11.82 1 97.31 181 ARG A C 1
ATOM 1408 O O . ARG A 1 181 ? 23.391 -17.109 -11.727 1 97.31 181 ARG A O 1
ATOM 1415 N N . ILE A 1 182 ? 24.766 -15.352 -11.336 1 98.69 182 ILE A N 1
ATOM 1416 C CA . ILE A 1 182 ? 23.719 -14.602 -10.648 1 98.69 182 ILE A CA 1
ATOM 1417 C C . ILE A 1 182 ? 23.594 -13.211 -11.266 1 98.69 182 ILE A C 1
ATOM 1419 O O . ILE A 1 182 ? 24.562 -12.445 -11.289 1 98.69 182 ILE A O 1
ATOM 1423 N N . LEU A 1 183 ? 22.469 -12.914 -11.844 1 98.81 183 LEU A N 1
ATOM 1424 C CA . LEU A 1 183 ? 22.156 -11.594 -12.391 1 98.81 183 LEU A CA 1
ATOM 1425 C C . LEU A 1 183 ? 21.438 -10.734 -11.359 1 98.81 183 LEU A C 1
ATOM 1427 O O . LEU A 1 183 ? 20.344 -11.094 -10.906 1 98.81 183 LEU A O 1
ATOM 1431 N N . PHE A 1 184 ? 22.062 -9.625 -10.984 1 98.88 184 PHE A N 1
ATOM 1432 C CA . PHE A 1 184 ? 21.359 -8.648 -10.156 1 98.88 184 PHE A CA 1
ATOM 1433 C C . PHE A 1 184 ? 20.609 -7.641 -11.023 1 98.88 184 PHE A C 1
ATOM 1435 O O . PHE A 1 184 ? 21.219 -6.941 -11.836 1 98.88 184 PHE A O 1
ATOM 1442 N N . ALA A 1 185 ? 19.297 -7.617 -10.836 1 98.5 185 ALA A N 1
ATOM 1443 C CA . ALA A 1 185 ? 18.469 -6.711 -11.625 1 98.5 185 ALA A CA 1
ATOM 1444 C C . ALA A 1 185 ? 17.797 -5.672 -10.734 1 98.5 185 ALA A C 1
ATOM 1446 O O . ALA A 1 185 ? 17.266 -6.008 -9.672 1 98.5 185 ALA A O 1
ATOM 1447 N N . THR A 1 186 ? 17.844 -4.383 -11.164 1 97.75 186 THR A N 1
ATOM 1448 C CA . THR A 1 186 ? 17.25 -3.299 -10.398 1 97.75 186 THR A CA 1
ATOM 1449 C C . THR A 1 186 ? 16.719 -2.205 -11.32 1 97.75 186 THR A C 1
ATOM 1451 O O . THR A 1 186 ? 17.141 -2.109 -12.477 1 97.75 186 THR A O 1
ATOM 1454 N N . ARG A 1 187 ? 15.734 -1.472 -10.797 1 94.31 187 ARG A N 1
ATOM 1455 C CA . ARG A 1 187 ? 15.398 -0.236 -11.492 1 94.31 187 ARG A CA 1
ATOM 1456 C C . ARG A 1 187 ? 16.562 0.75 -11.453 1 94.31 187 ARG A C 1
ATOM 1458 O O . ARG A 1 187 ? 17.484 0.593 -10.656 1 94.31 187 ARG A O 1
ATOM 1465 N N . ARG A 1 188 ? 16.453 1.718 -12.273 1 94.38 188 ARG A N 1
ATOM 1466 C CA . ARG A 1 188 ? 17.531 2.697 -12.344 1 94.38 188 ARG A CA 1
ATOM 1467 C C . ARG A 1 188 ? 17.875 3.234 -10.961 1 94.38 188 ARG A C 1
ATOM 1469 O O . ARG A 1 188 ? 16.984 3.678 -10.227 1 94.38 188 ARG A O 1
ATOM 1476 N N . VAL A 1 189 ? 19.125 3.221 -10.656 1 94.88 189 VAL A N 1
ATOM 1477 C CA . VAL A 1 189 ? 19.594 3.578 -9.32 1 94.88 189 VAL A CA 1
ATOM 1478 C C . VAL A 1 189 ? 19.406 5.074 -9.086 1 94.88 189 VAL A C 1
ATOM 1480 O O . VAL A 1 189 ? 18.812 5.477 -8.07 1 94.88 189 VAL A O 1
ATOM 1483 N N . GLY A 1 190 ? 19.891 5.879 -10.047 1 92.5 190 GLY A N 1
ATOM 1484 C CA . GLY A 1 190 ? 19.781 7.32 -9.883 1 92.5 190 GLY A CA 1
ATOM 1485 C C . GLY A 1 190 ? 20.328 7.812 -8.555 1 92.5 190 GLY A C 1
ATOM 1486 O O . GLY A 1 190 ? 21.453 7.484 -8.18 1 92.5 190 GLY A O 1
ATOM 1487 N N . THR A 1 191 ? 19.484 8.594 -7.805 1 93 191 THR A N 1
ATOM 1488 C CA . THR A 1 191 ? 19.891 9.156 -6.523 1 93 191 THR A CA 1
ATOM 1489 C C . THR A 1 191 ? 19.375 8.312 -5.363 1 93 191 THR A C 1
ATOM 1491 O O . THR A 1 191 ? 19.469 8.719 -4.203 1 93 191 THR A O 1
ATOM 1494 N N . ASN A 1 192 ? 18.859 7.223 -5.707 1 94.12 192 ASN A N 1
ATOM 1495 C CA . ASN A 1 192 ? 18.312 6.332 -4.684 1 94.12 192 ASN A CA 1
ATOM 1496 C C . ASN A 1 192 ? 19.422 5.629 -3.908 1 94.12 192 ASN A C 1
ATOM 1498 O O . ASN A 1 192 ? 20.047 4.699 -4.422 1 94.12 192 ASN A O 1
ATOM 1502 N N . GLY A 1 193 ? 19.562 5.965 -2.691 1 95.12 193 GLY A N 1
ATOM 1503 C CA . GLY A 1 193 ? 20.688 5.516 -1.899 1 95.12 193 GLY A CA 1
ATOM 1504 C C . GLY A 1 193 ? 20.672 4.023 -1.613 1 95.12 193 GLY A C 1
ATOM 1505 O O . GLY A 1 193 ? 21.703 3.369 -1.613 1 95.12 193 GLY A O 1
ATOM 1506 N N . ILE A 1 194 ? 19.547 3.455 -1.363 1 96.62 194 ILE A N 1
ATOM 1507 C CA . ILE A 1 194 ? 19.484 2.045 -0.995 1 96.62 194 ILE A CA 1
ATOM 1508 C C . ILE A 1 194 ? 19.688 1.177 -2.234 1 96.62 194 ILE A C 1
ATOM 1510 O O . ILE A 1 194 ? 20.297 0.114 -2.158 1 96.62 194 ILE A O 1
ATOM 1514 N N . ARG A 1 195 ? 19.172 1.567 -3.367 1 96.38 195 ARG A N 1
ATOM 1515 C CA . ARG A 1 195 ? 19.453 0.851 -4.609 1 96.38 195 ARG A CA 1
ATOM 1516 C C . ARG A 1 195 ? 20.938 0.839 -4.918 1 96.38 195 ARG A C 1
ATOM 1518 O O . ARG A 1 195 ? 21.484 -0.187 -5.328 1 96.38 195 ARG A O 1
ATOM 1525 N N . ARG A 1 196 ? 21.547 1.999 -4.68 1 97 196 ARG A N 1
ATOM 1526 C CA . ARG A 1 196 ? 22.984 2.098 -4.891 1 97 196 ARG A CA 1
ATOM 1527 C C . ARG A 1 196 ? 23.734 1.154 -3.961 1 97 196 ARG A C 1
ATOM 1529 O O . ARG A 1 196 ? 24.641 0.431 -4.398 1 97 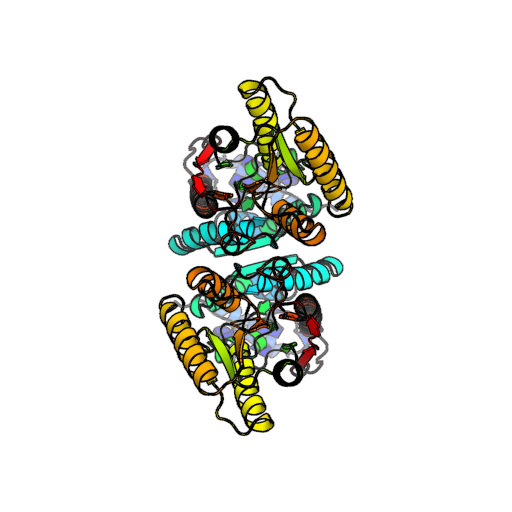196 ARG A O 1
ATOM 1536 N N . LEU A 1 197 ? 23.344 1.153 -2.783 1 97.75 197 LEU A N 1
ATOM 1537 C CA . LEU A 1 197 ? 24.016 0.32 -1.792 1 97.75 197 LEU A CA 1
ATOM 1538 C C . LEU A 1 197 ? 23.875 -1.159 -2.135 1 97.75 197 LEU A C 1
ATOM 1540 O O . LEU A 1 197 ? 24.844 -1.913 -2.086 1 97.75 197 LEU A O 1
ATOM 1544 N N . ARG A 1 198 ? 22.688 -1.601 -2.424 1 98.44 198 ARG A N 1
ATOM 1545 C CA . ARG A 1 198 ? 22.438 -2.99 -2.791 1 98.44 198 ARG A CA 1
ATOM 1546 C C . ARG A 1 198 ? 23.25 -3.383 -4.023 1 98.44 198 ARG A C 1
ATOM 1548 O O . ARG A 1 198 ? 23.844 -4.461 -4.066 1 98.44 198 ARG A O 1
ATOM 1555 N N . PHE A 1 199 ? 23.234 -2.494 -4.973 1 98.5 199 PHE A N 1
ATOM 1556 C CA . PHE A 1 199 ? 23.984 -2.705 -6.207 1 98.5 199 PHE A CA 1
ATOM 1557 C C . PHE A 1 199 ? 25.469 -2.861 -5.926 1 98.5 199 PHE A C 1
ATOM 1559 O O . PHE A 1 199 ? 26.078 -3.842 -6.344 1 98.5 199 PHE A O 1
ATOM 1566 N N . ASP A 1 200 ? 26.016 -1.912 -5.176 1 98.5 200 ASP A N 1
ATOM 1567 C CA . ASP A 1 200 ? 27.453 -1.886 -4.891 1 98.5 200 ASP A CA 1
ATOM 1568 C C . ASP A 1 200 ? 27.859 -3.1 -4.062 1 98.5 200 ASP A C 1
ATOM 1570 O O . ASP A 1 200 ? 28.906 -3.709 -4.324 1 98.5 200 ASP A O 1
ATOM 1574 N N . GLU A 1 201 ? 27.062 -3.381 -3.096 1 98.69 201 GLU A N 1
ATOM 1575 C CA . GLU A 1 201 ? 27.375 -4.531 -2.25 1 98.69 201 GLU A CA 1
ATOM 1576 C C . GLU A 1 201 ? 27.328 -5.832 -3.047 1 98.69 201 GLU A C 1
ATOM 1578 O O . GLU A 1 201 ? 28.156 -6.719 -2.852 1 98.69 201 GLU A O 1
ATOM 1583 N N . PHE A 1 202 ? 26.359 -5.984 -3.93 1 98.81 202 PHE A N 1
ATOM 1584 C CA . PHE A 1 202 ? 26.281 -7.176 -4.77 1 98.81 202 PHE A CA 1
ATOM 1585 C C . PHE A 1 202 ? 27.547 -7.32 -5.617 1 98.81 202 PHE A C 1
ATOM 1587 O O . PHE A 1 202 ? 28.172 -8.383 -5.645 1 98.81 202 PHE A O 1
ATOM 1594 N N . VAL A 1 203 ? 27.875 -6.227 -6.281 1 98.81 203 VAL A N 1
ATOM 1595 C CA . VAL A 1 203 ? 29.031 -6.25 -7.184 1 98.81 203 VAL A CA 1
ATOM 1596 C C . VAL A 1 203 ? 30.297 -6.621 -6.406 1 98.81 203 VAL A C 1
ATOM 1598 O O . VAL A 1 203 ? 30.984 -7.574 -6.762 1 98.81 203 VAL A O 1
ATOM 1601 N N . LYS A 1 204 ? 30.5 -5.93 -5.336 1 98.75 204 LYS A N 1
ATOM 1602 C CA . LYS A 1 204 ? 31.703 -6.109 -4.531 1 98.75 204 LYS A CA 1
ATOM 1603 C C . LYS A 1 204 ? 31.797 -7.535 -3.998 1 98.75 204 LYS A C 1
ATOM 1605 O O . LYS A 1 204 ? 32.844 -8.188 -4.141 1 98.75 204 LYS A O 1
ATOM 1610 N N . GLN A 1 205 ? 30.766 -8.031 -3.521 1 98.69 205 GLN A N 1
ATOM 1611 C CA . GLN A 1 205 ? 30.812 -9.312 -2.82 1 98.69 205 GLN A CA 1
ATOM 1612 C C . GLN A 1 205 ? 30.766 -10.477 -3.799 1 98.69 205 GLN A C 1
ATOM 1614 O O . GLN A 1 205 ? 31.406 -11.508 -3.578 1 98.69 205 GLN A O 1
ATOM 1619 N N . TYR A 1 206 ? 29.984 -10.336 -4.836 1 98.69 206 TYR A N 1
ATOM 1620 C CA . TYR A 1 206 ? 29.969 -11.375 -5.855 1 98.69 206 TYR A CA 1
ATOM 1621 C C . TYR A 1 206 ? 31.344 -11.578 -6.469 1 98.69 206 TYR A C 1
ATOM 1623 O O . TYR A 1 206 ? 31.828 -12.703 -6.582 1 98.69 206 TYR A O 1
ATOM 1631 N N . GLU A 1 207 ? 31.938 -10.484 -6.836 1 98.69 207 GLU A N 1
ATOM 1632 C CA . GLU A 1 207 ? 33.281 -10.555 -7.445 1 98.69 207 GLU A CA 1
ATOM 1633 C C . GLU A 1 207 ? 34.312 -11.086 -6.457 1 98.69 207 GLU A C 1
ATOM 1635 O O . GLU A 1 207 ? 35.188 -11.867 -6.828 1 98.69 207 GLU A O 1
ATOM 1640 N N . GLY A 1 208 ? 34.188 -10.68 -5.246 1 98.25 208 GLY A N 1
ATOM 1641 C CA . GLY A 1 208 ? 35.094 -11.156 -4.215 1 98.25 208 GLY A CA 1
ATOM 1642 C C . GLY A 1 208 ? 34.969 -12.641 -3.949 1 98.25 208 GLY A C 1
ATOM 1643 O O . GLY A 1 208 ? 35.969 -13.336 -3.74 1 98.25 208 GLY A O 1
ATOM 1644 N N . LYS A 1 209 ? 33.781 -13.18 -4.031 1 97.75 209 LYS A N 1
ATOM 1645 C CA . LYS A 1 209 ? 33.531 -14.578 -3.686 1 97.75 209 LYS A CA 1
ATOM 1646 C C . LYS A 1 209 ? 33.781 -15.5 -4.871 1 97.75 209 LYS A C 1
ATOM 1648 O O . LYS A 1 209 ? 34.156 -16.656 -4.684 1 97.75 209 LYS A O 1
ATOM 1653 N N . THR A 1 210 ? 33.625 -14.969 -6.074 1 97.62 210 THR A N 1
ATOM 1654 C CA . THR A 1 210 ? 33.625 -15.875 -7.215 1 97.62 210 THR A CA 1
ATOM 1655 C C . THR A 1 210 ? 34.844 -15.609 -8.117 1 97.62 210 THR A C 1
ATOM 1657 O O . THR A 1 210 ? 35.188 -16.438 -8.961 1 97.62 210 THR A O 1
ATOM 1660 N N . GLY A 1 211 ? 35.344 -14.406 -8.016 1 97.19 211 GLY A N 1
ATOM 1661 C CA . GLY A 1 211 ? 36.406 -14 -8.922 1 97.19 211 GLY A CA 1
ATOM 1662 C C . GLY A 1 211 ? 35.906 -13.648 -10.305 1 97.19 211 GLY A C 1
ATOM 1663 O O . GLY A 1 211 ? 36.719 -13.359 -11.203 1 97.19 211 GLY A O 1
ATOM 1664 N N . ARG A 1 212 ? 34.656 -13.648 -10.484 1 97.38 212 ARG A N 1
ATOM 1665 C CA . ARG A 1 212 ? 34.031 -13.344 -11.766 1 97.38 212 ARG A CA 1
ATOM 1666 C C . ARG A 1 212 ? 33.438 -11.938 -11.773 1 97.38 212 ARG A C 1
ATOM 1668 O O . ARG A 1 212 ? 33.062 -11.414 -10.727 1 97.38 212 ARG A O 1
ATOM 1675 N N . LYS A 1 213 ? 33.375 -11.375 -13 1 97.94 213 LYS A N 1
ATOM 1676 C CA . LYS A 1 213 ? 32.719 -10.078 -13.133 1 97.94 213 LYS A CA 1
ATOM 1677 C C . LYS A 1 213 ? 31.219 -10.188 -12.828 1 97.94 213 LYS A C 1
ATOM 1679 O O . LYS A 1 213 ? 30.547 -11.102 -13.312 1 97.94 213 LYS A O 1
ATOM 1684 N N . ALA A 1 214 ? 30.797 -9.242 -12.078 1 98.44 214 ALA A N 1
ATOM 1685 C CA . ALA A 1 214 ? 29.391 -9.258 -11.695 1 98.44 214 ALA A CA 1
ATOM 1686 C C . ALA A 1 214 ? 28.484 -8.969 -12.891 1 98.44 214 ALA A C 1
ATOM 1688 O O . ALA A 1 214 ? 28.797 -8.109 -13.711 1 98.44 214 ALA A O 1
ATOM 1689 N N . LEU A 1 215 ? 27.375 -9.742 -12.945 1 98.38 215 LEU A N 1
ATOM 1690 C CA . LEU A 1 215 ? 26.328 -9.461 -13.914 1 98.38 215 LEU A CA 1
ATOM 1691 C C . LEU A 1 215 ? 25.25 -8.555 -13.297 1 98.38 215 LEU A C 1
ATOM 1693 O O . LEU A 1 215 ? 24.625 -8.922 -12.312 1 98.38 215 LEU A O 1
ATOM 1697 N N . THR A 1 216 ? 25.078 -7.387 -13.891 1 98.5 216 THR A N 1
ATOM 1698 C CA . THR A 1 216 ? 24.094 -6.445 -13.367 1 98.5 216 THR A CA 1
ATOM 1699 C C . THR A 1 216 ? 23.25 -5.852 -14.492 1 98.5 216 THR A C 1
ATOM 1701 O O . THR A 1 216 ? 23.719 -5.77 -15.641 1 98.5 216 THR A O 1
ATOM 1704 N N . LEU A 1 217 ? 21.984 -5.52 -14.133 1 98.19 217 LEU A N 1
ATOM 1705 C CA . LEU A 1 217 ? 21.078 -4.863 -15.078 1 98.19 217 LEU A CA 1
ATOM 1706 C C . LEU A 1 217 ? 20.297 -3.754 -14.383 1 98.19 217 LEU A C 1
ATOM 1708 O O . LEU A 1 217 ? 19.672 -3.982 -13.344 1 98.19 217 LEU A O 1
ATOM 1712 N N . GLU A 1 218 ? 20.391 -2.562 -14.945 1 97.19 218 GLU A N 1
ATOM 1713 C CA . GLU A 1 218 ? 19.5 -1.463 -14.609 1 97.19 218 GLU A CA 1
ATOM 1714 C C . GLU A 1 218 ? 18.5 -1.198 -15.734 1 97.19 218 GLU A C 1
ATOM 1716 O O . GLU A 1 218 ? 18.875 -1.168 -16.906 1 97.19 218 GLU A O 1
ATOM 1721 N N . TYR A 1 219 ? 17.219 -1.081 -15.312 1 95.06 219 TYR A N 1
ATOM 1722 C CA . TYR A 1 219 ? 16.234 -0.779 -16.344 1 95.06 219 TYR A CA 1
ATOM 1723 C C . TYR A 1 219 ? 15.109 0.09 -15.773 1 95.06 219 TYR A C 1
ATOM 1725 O O . TYR A 1 219 ? 15.094 0.392 -14.578 1 95.06 219 TYR A O 1
ATOM 1733 N N . ASP A 1 220 ? 14.273 0.636 -16.656 1 89.88 220 ASP A N 1
ATOM 1734 C CA . ASP A 1 220 ? 13.164 1.485 -16.234 1 89.88 220 ASP A CA 1
ATOM 1735 C C . ASP A 1 220 ? 11.82 0.882 -16.656 1 89.88 220 ASP A C 1
ATOM 1737 O O . ASP A 1 220 ? 11.781 -0.197 -17.25 1 89.88 220 ASP A O 1
ATOM 1741 N N . LYS A 1 221 ? 10.781 1.585 -16.266 1 81.06 221 LYS A N 1
ATOM 1742 C CA . LYS A 1 221 ? 9.422 1.11 -16.516 1 81.06 221 LYS A CA 1
ATOM 1743 C C . LYS A 1 221 ? 9.156 0.991 -18.016 1 81.06 221 LYS A C 1
ATOM 1745 O O . LYS A 1 221 ? 8.391 0.125 -18.453 1 81.06 221 LYS A O 1
ATOM 1750 N N . THR A 1 222 ? 9.828 1.752 -18.75 1 81.81 222 THR A N 1
ATOM 1751 C CA . THR A 1 222 ? 9.57 1.821 -20.188 1 81.81 222 THR A CA 1
ATOM 1752 C C . THR A 1 222 ? 10.469 0.849 -20.938 1 81.81 222 THR A C 1
ATOM 1754 O O . THR A 1 222 ? 10.297 0.641 -22.141 1 81.81 222 THR A O 1
ATOM 1757 N N . THR A 1 223 ? 11.375 0.289 -20.188 1 83.31 223 THR A N 1
ATOM 1758 C CA . THR A 1 223 ? 12.336 -0.571 -20.875 1 83.31 223 THR A CA 1
ATOM 1759 C C . THR A 1 223 ? 12.297 -1.984 -20.297 1 83.31 223 THR A C 1
ATOM 1761 O O . THR A 1 223 ? 13.344 -2.604 -20.094 1 83.31 223 THR A O 1
ATOM 1764 N N . LYS A 1 224 ? 11.188 -2.471 -20.062 1 84.25 224 LYS A N 1
ATOM 1765 C CA . LYS A 1 224 ? 11.039 -3.797 -19.469 1 84.25 224 LYS A CA 1
ATOM 1766 C C . LYS A 1 224 ? 11.547 -4.883 -20.406 1 84.25 224 LYS A C 1
ATOM 1768 O O . LYS A 1 224 ? 12 -5.941 -19.953 1 84.25 224 LYS A O 1
ATOM 1773 N N . ALA A 1 225 ? 11.555 -4.547 -21.625 1 90 225 ALA A N 1
ATOM 1774 C CA . ALA A 1 225 ? 12.008 -5.508 -22.625 1 90 225 ALA A CA 1
ATOM 1775 C C . ALA A 1 225 ? 13.484 -5.836 -22.438 1 90 225 ALA A C 1
ATOM 1777 O O . ALA A 1 225 ? 13.922 -6.945 -22.75 1 90 225 ALA A O 1
ATOM 1778 N N . ILE A 1 226 ? 14.156 -4.93 -21.875 1 94.75 226 ILE A N 1
ATOM 1779 C CA . ILE A 1 226 ? 15.586 -5.129 -21.656 1 94.75 226 ILE A CA 1
ATOM 1780 C C . ILE A 1 226 ? 15.805 -6.23 -20.625 1 94.75 226 ILE A C 1
ATOM 1782 O O . ILE A 1 226 ? 16.75 -7.012 -20.719 1 94.75 226 ILE A O 1
ATOM 1786 N N . LEU A 1 227 ? 14.961 -6.266 -19.688 1 95.88 227 LEU A N 1
ATOM 1787 C CA . LEU A 1 227 ? 15.039 -7.316 -18.688 1 95.88 227 LEU A CA 1
ATOM 1788 C C . LEU A 1 227 ? 14.867 -8.695 -19.328 1 95.88 227 LEU A C 1
ATOM 1790 O O . LEU A 1 227 ? 15.656 -9.602 -19.078 1 95.88 227 LEU A O 1
ATOM 1794 N N . ALA A 1 228 ? 13.859 -8.812 -20.141 1 95.06 228 ALA A N 1
ATOM 1795 C CA . ALA A 1 228 ? 13.586 -10.086 -20.797 1 95.06 228 ALA A CA 1
ATOM 1796 C C . ALA A 1 228 ? 14.766 -10.523 -21.672 1 95.06 228 ALA A C 1
ATOM 1798 O O . ALA A 1 228 ? 15.219 -11.664 -21.578 1 95.06 228 ALA A O 1
ATOM 1799 N N . ASN A 1 229 ? 15.227 -9.617 -22.406 1 96.88 229 ASN A N 1
ATOM 1800 C CA . ASN A 1 229 ? 16.344 -9.914 -23.312 1 96.88 229 ASN A CA 1
ATOM 1801 C C . ASN A 1 229 ? 17.594 -10.328 -22.531 1 96.88 229 ASN A C 1
ATOM 1803 O O . ASN A 1 229 ? 18.281 -11.273 -22.922 1 96.88 229 ASN A O 1
ATOM 1807 N N . THR A 1 230 ? 17.812 -9.609 -21.5 1 97.88 230 THR A N 1
ATOM 1808 C CA . THR A 1 230 ? 19 -9.883 -20.703 1 97.88 230 THR A CA 1
ATOM 1809 C C . THR A 1 230 ? 18.906 -11.258 -20.031 1 97.88 230 THR A C 1
ATOM 1811 O O . THR A 1 230 ? 19.859 -12.031 -20.047 1 97.88 230 THR A O 1
ATOM 1814 N N . VAL A 1 231 ? 17.781 -11.578 -19.516 1 97.62 231 VAL A N 1
ATOM 1815 C CA . VAL A 1 231 ? 17.594 -12.859 -18.828 1 97.62 231 VAL A CA 1
ATOM 1816 C C . VAL A 1 231 ? 17.719 -14.008 -19.828 1 97.62 231 VAL A C 1
ATOM 1818 O O . VAL A 1 231 ? 18.406 -14.992 -19.547 1 97.62 231 VAL A O 1
ATOM 1821 N N . ILE A 1 232 ? 17.188 -13.852 -20.984 1 97 232 ILE A N 1
ATOM 1822 C CA . ILE A 1 232 ? 17.219 -14.898 -22 1 97 232 ILE A CA 1
ATOM 1823 C C . ILE A 1 232 ? 18.656 -15.109 -22.484 1 97 232 ILE A C 1
ATOM 1825 O O . ILE A 1 232 ? 19.109 -16.25 -22.609 1 97 232 ILE A O 1
ATOM 1829 N N . THR A 1 233 ? 19.312 -14.031 -22.688 1 98 233 THR A N 1
ATOM 1830 C CA . THR A 1 233 ? 20.703 -14.102 -23.141 1 98 233 THR A CA 1
ATOM 1831 C C . THR A 1 233 ? 21.562 -14.789 -22.094 1 98 233 THR A C 1
ATOM 1833 O O . THR A 1 233 ? 22.391 -15.641 -22.422 1 98 233 THR A O 1
ATOM 1836 N N . GLN A 1 234 ? 21.359 -14.438 -20.859 1 98 234 GLN A N 1
ATOM 1837 C CA . GLN A 1 234 ? 22.156 -15.023 -19.781 1 98 234 GLN A CA 1
ATOM 1838 C C . GLN A 1 234 ? 21.797 -16.484 -19.578 1 98 234 GLN A C 1
ATOM 1840 O O . GLN A 1 234 ? 22.641 -17.297 -19.203 1 98 234 GLN A O 1
ATOM 1845 N N . LEU A 1 235 ? 20.594 -16.828 -19.812 1 97.75 235 LEU A N 1
ATOM 1846 C CA . LEU A 1 235 ? 20.172 -18.219 -19.734 1 97.75 235 LEU A CA 1
ATOM 1847 C C . LEU A 1 235 ? 20.891 -19.062 -20.781 1 97.75 235 LEU A C 1
ATOM 1849 O O . LEU A 1 235 ? 21.344 -20.172 -20.484 1 97.75 235 LEU A O 1
ATOM 1853 N N . GLU A 1 236 ? 20.969 -18.516 -21.953 1 97.56 236 GLU A N 1
ATOM 1854 C CA . GLU A 1 236 ? 21.672 -19.203 -23.031 1 97.56 236 GLU A CA 1
ATOM 1855 C C . GLU A 1 236 ? 23.156 -19.375 -22.688 1 97.56 236 GLU A C 1
ATOM 1857 O O . GLU A 1 236 ? 23.719 -20.453 -22.906 1 97.56 236 GLU A O 1
ATOM 1862 N N . ALA A 1 237 ? 23.672 -18.344 -22.188 1 97.75 237 ALA A N 1
ATOM 1863 C CA . ALA A 1 237 ? 25.062 -18.391 -21.781 1 97.75 237 ALA A CA 1
ATOM 1864 C C . ALA A 1 237 ? 25.297 -19.422 -20.688 1 97.75 237 ALA A C 1
ATOM 1866 O O . ALA A 1 237 ? 26.297 -20.156 -20.703 1 97.75 237 ALA A O 1
ATOM 1867 N N . ALA A 1 238 ? 24.438 -19.484 -19.797 1 97.62 238 ALA A N 1
ATOM 1868 C CA . ALA A 1 238 ? 24.516 -20.438 -18.688 1 97.62 238 ALA A CA 1
ATOM 1869 C C . ALA A 1 238 ? 24.453 -21.875 -19.203 1 97.62 238 ALA A C 1
ATOM 1871 O O . ALA A 1 238 ? 25.25 -22.719 -18.812 1 97.62 238 ALA A O 1
ATOM 1872 N N . ARG A 1 239 ? 23.516 -22.062 -20.062 1 96.31 239 ARG A N 1
ATOM 1873 C CA . ARG A 1 239 ? 23.359 -23.391 -20.641 1 96.31 239 ARG A CA 1
ATOM 1874 C C . ARG A 1 239 ? 24.609 -23.828 -21.391 1 96.31 239 ARG A C 1
ATOM 1876 O O . ARG A 1 239 ? 25.062 -24.953 -21.25 1 96.31 239 ARG A O 1
ATOM 1883 N N . ALA A 1 240 ? 25.109 -22.953 -22.125 1 97.62 240 ALA A N 1
ATOM 1884 C CA . ALA A 1 240 ? 26.312 -23.234 -22.891 1 97.62 240 ALA A CA 1
ATOM 1885 C C . ALA A 1 240 ? 27.484 -23.578 -21.984 1 97.62 240 ALA A C 1
ATOM 1887 O O . ALA A 1 240 ? 28.344 -24.391 -22.359 1 97.62 240 ALA A O 1
ATOM 1888 N N . ALA A 1 241 ? 27.484 -23.062 -20.812 1 97.38 241 ALA A N 1
ATOM 1889 C CA . ALA A 1 241 ? 28.594 -23.25 -19.875 1 97.38 241 ALA A CA 1
ATOM 1890 C C . ALA A 1 241 ? 28.25 -24.344 -18.859 1 97.38 241 ALA A C 1
ATOM 1892 O O . ALA A 1 241 ? 29.031 -24.609 -17.938 1 97.38 241 ALA A O 1
ATOM 1893 N N . ASN A 1 242 ? 27.094 -24.969 -18.984 1 97.38 242 ASN A N 1
ATOM 1894 C CA . ASN A 1 242 ? 26.594 -25.969 -18.031 1 97.38 242 ASN A CA 1
ATOM 1895 C C . ASN A 1 242 ? 26.516 -25.391 -16.609 1 97.38 242 ASN A C 1
ATOM 1897 O O . ASN A 1 242 ? 26.969 -26.016 -15.656 1 97.38 242 ASN A O 1
ATOM 1901 N N . GLU A 1 243 ? 26.031 -24.172 -16.562 1 98 243 GLU A N 1
ATOM 1902 C CA . GLU A 1 243 ? 25.844 -23.453 -15.312 1 98 243 GLU A CA 1
ATOM 1903 C C . GLU A 1 243 ? 24.359 -23.188 -15.062 1 98 243 GLU A C 1
ATOM 1905 O O . GLU A 1 243 ? 23.531 -23.375 -15.953 1 98 243 GLU A O 1
ATOM 1910 N N . ARG A 1 244 ? 24.094 -22.844 -13.828 1 98.19 244 ARG A N 1
ATOM 1911 C CA . ARG A 1 244 ? 22.734 -22.438 -13.469 1 98.19 244 ARG A CA 1
ATOM 1912 C C . ARG A 1 244 ? 22.641 -20.922 -13.289 1 98.19 244 ARG A C 1
ATOM 1914 O O . ARG A 1 244 ? 23.562 -20.312 -12.742 1 98.19 244 ARG A O 1
ATOM 1921 N N . LEU A 1 245 ? 21.5 -20.344 -13.734 1 98.56 245 LEU A N 1
ATOM 1922 C CA . LEU A 1 245 ? 21.297 -18.906 -13.609 1 98.56 245 LEU A CA 1
ATOM 1923 C C . LEU A 1 245 ? 20.234 -18.609 -12.547 1 98.56 245 LEU A C 1
ATOM 1925 O O . LEU A 1 245 ? 19.188 -19.25 -12.516 1 98.56 245 LEU A O 1
ATOM 1929 N N . ALA A 1 246 ? 20.562 -17.719 -11.68 1 98.75 246 ALA A N 1
ATOM 1930 C CA . ALA A 1 246 ? 19.578 -17.109 -10.805 1 98.75 246 ALA A CA 1
ATOM 1931 C C . ALA A 1 246 ? 19.5 -15.594 -11.023 1 98.75 246 ALA A C 1
ATOM 1933 O O . ALA A 1 246 ? 20.5 -14.961 -11.344 1 98.75 246 ALA A O 1
ATOM 1934 N N . VAL A 1 247 ? 18.312 -15.062 -10.898 1 98.75 247 VAL A N 1
ATOM 1935 C CA . VAL A 1 247 ? 18.141 -13.617 -10.883 1 98.75 247 VAL A CA 1
ATOM 1936 C C . VAL A 1 247 ? 17.891 -13.141 -9.453 1 98.75 247 VAL A C 1
ATOM 1938 O O . VAL A 1 247 ? 17.016 -13.68 -8.758 1 98.75 247 VAL A O 1
ATOM 1941 N N . PHE A 1 248 ? 18.719 -12.211 -9.008 1 98.88 248 PHE A N 1
ATOM 1942 C CA . PHE A 1 248 ? 18.547 -11.516 -7.738 1 98.88 248 PHE A CA 1
ATOM 1943 C C . PHE A 1 248 ? 17.906 -10.148 -7.945 1 98.88 248 PHE A C 1
ATOM 1945 O O . PHE A 1 248 ? 18.562 -9.195 -8.344 1 98.88 248 PHE A O 1
ATOM 1952 N N . ALA A 1 249 ? 16.578 -10.133 -7.641 1 98.38 249 ALA A N 1
ATOM 1953 C CA . ALA A 1 249 ? 15.805 -8.914 -7.863 1 98.38 249 ALA A CA 1
ATOM 1954 C C . ALA A 1 249 ? 16.062 -7.895 -6.758 1 98.38 249 ALA A C 1
ATOM 1956 O O . ALA A 1 249 ? 15.992 -8.219 -5.574 1 98.38 249 ALA A O 1
ATOM 1957 N N . GLY A 1 250 ? 16.234 -6.648 -7.152 1 97.75 250 GLY A N 1
ATOM 1958 C CA . GLY A 1 250 ? 16.547 -5.586 -6.215 1 97.75 250 GLY A CA 1
ATOM 1959 C C . GLY A 1 250 ? 15.375 -5.172 -5.352 1 97.75 250 GLY A C 1
ATOM 1960 O O . GLY A 1 250 ? 15.547 -4.492 -4.34 1 97.75 250 GLY A O 1
ATOM 1961 N N . ASN A 1 251 ? 14.188 -5.508 -5.684 1 94.19 251 ASN A N 1
ATOM 1962 C CA . ASN A 1 251 ? 12.977 -5.273 -4.902 1 94.19 251 ASN A CA 1
ATOM 1963 C C . ASN A 1 251 ? 11.781 -6.035 -5.477 1 94.19 251 ASN A C 1
ATOM 1965 O O . ASN A 1 251 ? 11.922 -6.77 -6.457 1 94.19 251 ASN A O 1
ATOM 1969 N N . GLY A 1 252 ? 10.688 -5.848 -4.863 1 91.19 252 GLY A N 1
ATOM 1970 C CA . GLY A 1 252 ? 9.492 -6.582 -5.246 1 91.19 252 GLY A CA 1
ATOM 1971 C C . GLY A 1 252 ? 8.961 -6.195 -6.617 1 91.19 252 GLY A C 1
ATOM 1972 O O . GLY A 1 252 ? 8.367 -7.023 -7.309 1 91.19 252 GLY A O 1
ATOM 1973 N N . VAL A 1 253 ? 9.156 -5.004 -7.031 1 89.19 253 VAL A N 1
ATOM 1974 C CA . VAL A 1 253 ? 8.703 -4.555 -8.336 1 89.19 253 VAL A CA 1
ATOM 1975 C C . VAL A 1 253 ? 9.484 -5.27 -9.438 1 89.19 253 VAL A C 1
ATOM 1977 O O . VAL A 1 253 ? 8.898 -5.73 -10.422 1 89.19 253 VAL A O 1
ATOM 1980 N N . VAL A 1 254 ? 10.742 -5.387 -9.25 1 94.25 254 VAL A N 1
ATOM 1981 C CA . VAL A 1 254 ? 11.594 -6.102 -10.195 1 94.25 254 VAL A CA 1
ATOM 1982 C C . VAL A 1 254 ? 11.219 -7.582 -10.211 1 94.25 254 VAL A C 1
ATOM 1984 O O . VAL A 1 254 ? 11.156 -8.203 -11.273 1 94.25 254 VAL A O 1
ATOM 1987 N N . LEU A 1 255 ? 10.938 -8.094 -9.078 1 94.69 255 LEU A N 1
ATOM 1988 C CA . LEU A 1 255 ? 10.5 -9.484 -8.984 1 94.69 255 LEU A CA 1
ATOM 1989 C C . LEU A 1 255 ? 9.234 -9.711 -9.789 1 94.69 255 LEU A C 1
ATOM 1991 O O . LEU A 1 255 ? 9.094 -10.742 -10.469 1 94.69 255 LEU A O 1
ATOM 1995 N N . SER A 1 256 ? 8.305 -8.797 -9.656 1 90.75 256 SER A N 1
ATOM 1996 C CA . SER A 1 256 ? 7.066 -8.922 -10.414 1 90.75 256 SER A CA 1
ATOM 1997 C C . SER A 1 256 ? 7.34 -9.008 -11.914 1 90.75 256 SER A C 1
ATOM 1999 O O . SER A 1 256 ? 6.695 -9.781 -12.617 1 90.75 256 SER A O 1
ATOM 2001 N N . ASP A 1 257 ? 8.281 -8.203 -12.375 1 93.5 257 ASP A N 1
ATOM 2002 C CA . ASP A 1 257 ? 8.656 -8.234 -13.789 1 93.5 257 ASP A CA 1
ATOM 2003 C C . ASP A 1 257 ? 9.266 -9.586 -14.164 1 93.5 257 ASP A C 1
ATOM 2005 O O . ASP A 1 257 ? 8.977 -10.133 -15.227 1 93.5 257 ASP A O 1
ATOM 2009 N N . ILE A 1 258 ? 10.039 -10.117 -13.281 1 95.5 258 ILE A N 1
ATOM 2010 C CA . ILE A 1 258 ? 10.711 -11.391 -13.523 1 95.5 258 ILE A CA 1
ATOM 2011 C C . ILE A 1 258 ? 9.688 -12.523 -13.539 1 95.5 258 ILE A C 1
ATOM 2013 O O . ILE A 1 258 ? 9.75 -13.422 -14.383 1 95.5 258 ILE A O 1
ATOM 2017 N N . ALA A 1 259 ? 8.773 -12.445 -12.609 1 93.56 259 ALA A N 1
ATOM 2018 C CA . ALA A 1 259 ? 7.734 -13.461 -12.547 1 93.56 259 ALA A CA 1
ATOM 2019 C C . ALA A 1 259 ? 6.883 -13.469 -13.812 1 93.56 259 ALA A C 1
ATOM 2021 O O . ALA A 1 259 ? 6.539 -14.531 -14.336 1 93.56 259 ALA A O 1
ATOM 2022 N N . MET A 1 260 ? 6.609 -12.312 -14.289 1 91.81 260 MET A N 1
ATOM 2023 C CA . MET A 1 260 ? 5.844 -12.195 -15.523 1 91.81 260 MET A CA 1
ATOM 2024 C C . MET A 1 260 ? 6.629 -12.742 -16.719 1 91.81 260 MET A C 1
ATOM 2026 O O . MET A 1 260 ? 6.074 -13.453 -17.562 1 91.81 260 MET A O 1
ATOM 2030 N N . LEU A 1 261 ? 7.836 -12.383 -16.719 1 93.69 261 LEU A N 1
ATOM 2031 C CA . LEU A 1 261 ? 8.719 -12.883 -17.766 1 93.69 261 LEU A CA 1
ATOM 2032 C C . LEU A 1 261 ? 8.781 -14.406 -17.75 1 93.69 261 LEU A C 1
ATOM 2034 O O . LEU A 1 261 ? 8.695 -15.047 -18.797 1 93.69 261 LEU A O 1
ATOM 2038 N N . ALA A 1 262 ? 8.953 -14.984 -16.609 1 94.5 262 ALA A N 1
ATOM 2039 C CA . ALA A 1 262 ? 9.023 -16.438 -16.484 1 94.5 262 ALA A CA 1
ATOM 2040 C C . ALA A 1 262 ? 7.758 -17.094 -17 1 94.5 262 ALA A C 1
ATOM 2042 O O . ALA A 1 262 ? 7.824 -18.125 -17.688 1 94.5 262 ALA A O 1
ATOM 2043 N N . ARG A 1 263 ? 6.676 -16.484 -16.719 1 90.5 263 ARG A N 1
ATOM 2044 C CA . ARG A 1 263 ? 5.402 -17 -17.188 1 90.5 263 ARG A CA 1
ATOM 2045 C C . ARG A 1 263 ? 5.301 -16.906 -18.703 1 90.5 263 ARG A C 1
ATOM 2047 O O . ARG A 1 263 ? 4.957 -17.891 -19.375 1 90.5 263 ARG A O 1
ATOM 2054 N N . GLN A 1 264 ? 5.656 -15.773 -19.234 1 90.44 264 GLN A N 1
ATOM 2055 C CA . GLN A 1 264 ? 5.539 -15.5 -20.672 1 90.44 264 GLN A CA 1
ATOM 2056 C C . GLN A 1 264 ? 6.461 -16.406 -21.469 1 90.44 264 GLN A C 1
ATOM 2058 O O . GLN A 1 264 ? 6.109 -16.828 -22.578 1 90.44 264 GLN A O 1
ATOM 2063 N N . GLN A 1 265 ? 7.566 -16.719 -20.891 1 93.69 265 GLN A N 1
ATOM 2064 C CA . GLN A 1 265 ? 8.57 -17.516 -21.578 1 93.69 265 GLN A CA 1
ATOM 2065 C C . GLN A 1 265 ? 8.484 -18.984 -21.172 1 93.69 265 GLN A C 1
ATOM 2067 O O . GLN A 1 265 ? 9.312 -19.797 -21.578 1 93.69 265 GLN A O 1
ATOM 2072 N N . GLU A 1 266 ? 7.523 -19.281 -20.344 1 92.75 266 GLU A N 1
ATOM 2073 C CA . GLU A 1 266 ? 7.285 -20.641 -19.859 1 92.75 266 GLU A CA 1
ATOM 2074 C C . GLU A 1 266 ? 8.531 -21.219 -19.203 1 92.75 266 GLU A C 1
ATOM 2076 O O . GLU A 1 266 ? 8.906 -22.359 -19.469 1 92.75 266 GLU A O 1
ATOM 2081 N N . LEU A 1 267 ? 9.211 -20.375 -18.469 1 95.69 267 LEU A N 1
ATOM 2082 C CA . LEU A 1 267 ? 10.375 -20.828 -17.703 1 95.69 267 LEU A CA 1
ATOM 2083 C C . LEU A 1 267 ? 9.945 -21.438 -16.375 1 95.69 267 LEU A C 1
ATOM 2085 O O . LEU A 1 267 ? 9.156 -20.844 -15.641 1 95.69 267 LEU A O 1
ATOM 2089 N N . GLN A 1 268 ? 10.508 -22.578 -16.094 1 94.62 268 GLN A N 1
ATOM 2090 C CA . GLN A 1 268 ? 10.227 -23.219 -14.828 1 94.62 268 GLN A CA 1
ATOM 2091 C C . GLN A 1 268 ? 11.141 -22.703 -13.727 1 94.62 268 GLN A C 1
ATOM 2093 O O . GLN A 1 268 ? 12.359 -22.656 -13.898 1 94.62 268 GLN A O 1
ATOM 2098 N N . ILE A 1 269 ? 10.578 -22.344 -12.625 1 96 269 ILE A N 1
ATOM 2099 C CA . ILE A 1 269 ? 11.312 -21.953 -11.43 1 96 269 ILE A CA 1
ATOM 2100 C C . ILE A 1 269 ? 11.273 -23.094 -10.406 1 96 269 ILE A C 1
ATOM 2102 O O . ILE A 1 269 ? 10.195 -23.547 -10.023 1 96 269 ILE A O 1
ATOM 2106 N N . PRO A 1 270 ? 12.359 -23.594 -10.062 1 96.81 270 PRO A N 1
ATOM 2107 C CA . PRO A 1 270 ? 13.719 -23.078 -10.258 1 96.81 270 PRO A CA 1
ATOM 2108 C C . PRO A 1 270 ? 14.461 -23.797 -11.383 1 96.81 270 PRO A C 1
ATOM 2110 O O . PRO A 1 270 ? 15.625 -23.484 -11.656 1 96.81 270 PRO A O 1
ATOM 2113 N N . ASP A 1 271 ? 13.867 -24.75 -12.016 1 96.81 271 ASP A N 1
ATOM 2114 C CA . ASP A 1 271 ? 14.602 -25.688 -12.859 1 96.81 271 ASP A CA 1
ATOM 2115 C C . ASP A 1 271 ? 15.289 -24.969 -14.016 1 96.81 271 ASP A C 1
ATOM 2117 O O . ASP A 1 271 ? 16.438 -25.281 -14.352 1 96.81 271 ASP A O 1
ATOM 2121 N N . ASP A 1 272 ? 14.602 -24.016 -14.555 1 97.25 272 ASP A N 1
ATOM 2122 C CA . ASP A 1 272 ? 15.188 -23.234 -15.641 1 97.25 272 ASP A CA 1
ATOM 2123 C C . ASP A 1 272 ? 15.891 -21.984 -15.109 1 97.25 272 ASP A C 1
ATOM 2125 O O . ASP A 1 272 ? 16.938 -21.594 -15.609 1 97.25 272 ASP A O 1
ATOM 2129 N N . LEU A 1 273 ? 15.25 -21.406 -14.094 1 98.06 273 LEU A N 1
ATOM 2130 C CA . LEU A 1 273 ? 15.695 -20.109 -13.594 1 98.06 273 LEU A CA 1
ATOM 2131 C C . LEU A 1 273 ? 15.484 -20.016 -12.086 1 98.06 273 LEU A C 1
ATOM 2133 O O . LEU A 1 273 ? 14.352 -20.141 -11.602 1 98.06 273 LEU A O 1
ATOM 2137 N N . GLY A 1 274 ? 16.594 -19.828 -11.359 1 98.5 274 GLY A N 1
ATOM 2138 C CA . GLY A 1 274 ? 16.438 -19.453 -9.961 1 98.5 274 GLY A CA 1
ATOM 2139 C C . GLY A 1 274 ? 15.984 -18.016 -9.773 1 98.5 274 GLY A C 1
ATOM 2140 O O . GLY A 1 274 ? 16.391 -17.141 -10.531 1 98.5 274 GLY A O 1
ATOM 2141 N N . VAL A 1 275 ? 15.133 -17.781 -8.766 1 98.5 275 VAL A N 1
ATOM 2142 C CA . VAL A 1 275 ? 14.625 -16.438 -8.516 1 98.5 275 VAL A CA 1
ATOM 2143 C C . VAL A 1 275 ? 14.758 -16.109 -7.031 1 98.5 275 VAL A C 1
ATOM 2145 O O . VAL A 1 275 ? 14.336 -16.891 -6.176 1 98.5 275 VAL A O 1
ATOM 2148 N N . TYR A 1 276 ? 15.352 -15 -6.73 1 98.75 276 TYR A N 1
ATOM 2149 C CA . TYR A 1 276 ? 15.609 -14.469 -5.395 1 98.75 276 TYR A CA 1
ATOM 2150 C C . TYR A 1 276 ? 15.383 -12.961 -5.348 1 98.75 276 TYR A C 1
ATOM 2152 O O . TYR A 1 276 ? 15.625 -12.266 -6.336 1 98.75 276 TYR A O 1
ATOM 2160 N N . SER A 1 277 ? 14.828 -12.469 -4.203 1 98.44 277 SER A N 1
ATOM 2161 C CA . SER A 1 277 ? 14.477 -11.055 -4.246 1 98.44 277 SER A CA 1
ATOM 2162 C C . SER A 1 277 ? 14.508 -10.43 -2.854 1 98.44 277 SER A C 1
ATOM 2164 O O . SER A 1 277 ? 14.43 -11.141 -1.851 1 98.44 277 SER A O 1
ATOM 2166 N N . TYR A 1 278 ? 14.688 -9.156 -2.861 1 97.94 278 TYR A N 1
ATOM 2167 C CA . TYR A 1 278 ? 14.336 -8.383 -1.676 1 97.94 278 TYR A CA 1
ATOM 2168 C C . TYR A 1 278 ? 12.828 -8.281 -1.515 1 97.94 278 TYR A C 1
ATOM 2170 O O . TYR A 1 278 ? 12.078 -8.453 -2.48 1 97.94 278 TYR A O 1
ATOM 2178 N N . ASP A 1 279 ? 12.33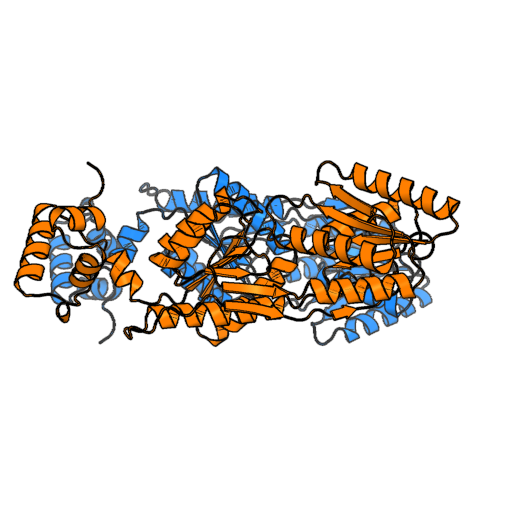6 -8.023 -0.258 1 95.31 279 ASP A N 1
ATOM 2179 C CA . ASP A 1 279 ? 10.953 -7.727 0.097 1 95.31 279 ASP A CA 1
ATOM 2180 C C . ASP A 1 279 ? 10.133 -9.008 0.226 1 95.31 279 ASP A C 1
ATOM 2182 O O . ASP A 1 279 ? 9.891 -9.703 -0.765 1 95.31 279 ASP A O 1
ATOM 2186 N N . ASN A 1 280 ? 9.719 -9.273 1.383 1 95.31 280 ASN A N 1
ATOM 2187 C CA . ASN A 1 280 ? 8.844 -10.398 1.67 1 95.31 280 ASN A CA 1
ATOM 2188 C C . ASN A 1 280 ? 7.383 -9.961 1.756 1 95.31 280 ASN A C 1
ATOM 2190 O O . ASN A 1 280 ? 6.867 -9.719 2.848 1 95.31 280 ASN A O 1
ATOM 2194 N N . TRP A 1 281 ? 6.73 -9.945 0.621 1 89.25 281 TRP A N 1
ATOM 2195 C CA . TRP A 1 281 ? 5.324 -9.555 0.569 1 89.25 281 TRP A CA 1
ATOM 2196 C C . TRP A 1 281 ? 4.414 -10.773 0.708 1 89.25 281 TRP A C 1
ATOM 2198 O O . TRP A 1 281 ? 4.859 -11.906 0.55 1 89.25 281 TRP A O 1
ATOM 2208 N N . THR A 1 282 ? 3.143 -10.547 0.983 1 81.94 282 THR A N 1
ATOM 2209 C CA . THR A 1 282 ? 2.174 -11.586 1.329 1 81.94 282 THR A CA 1
ATOM 2210 C C . THR A 1 282 ? 2.047 -12.609 0.204 1 81.94 282 THR A C 1
ATOM 2212 O O . THR A 1 282 ? 1.812 -13.789 0.457 1 81.94 282 THR A O 1
ATOM 2215 N N . TRP A 1 283 ? 2.379 -12.25 -0.99 1 87.19 283 TRP A N 1
ATOM 2216 C CA . TRP A 1 283 ? 2.094 -13.102 -2.137 1 87.19 283 TRP A CA 1
ATOM 2217 C C . TRP A 1 283 ? 3.318 -13.93 -2.52 1 87.19 283 TRP A C 1
ATOM 2219 O O . TRP A 1 283 ? 3.254 -14.758 -3.426 1 87.19 283 TRP A O 1
ATOM 2229 N N . MET A 1 284 ? 4.398 -13.742 -1.796 1 91.38 284 MET A N 1
ATOM 2230 C CA . MET A 1 284 ? 5.633 -14.43 -2.16 1 91.38 284 MET A CA 1
ATOM 2231 C C . MET A 1 284 ? 5.473 -15.945 -2.027 1 91.38 284 MET A C 1
ATOM 2233 O O . MET A 1 284 ? 6.125 -16.703 -2.744 1 91.38 284 MET A O 1
ATOM 2237 N N . ASP A 1 285 ? 4.523 -16.391 -1.225 1 90.12 285 ASP A N 1
ATOM 2238 C CA . ASP A 1 285 ? 4.305 -17.812 -0.978 1 90.12 285 ASP A CA 1
ATOM 2239 C C . ASP A 1 285 ? 3.57 -18.469 -2.146 1 90.12 285 ASP A C 1
ATOM 2241 O O . ASP A 1 285 ? 3.664 -19.688 -2.346 1 90.12 285 ASP A O 1
ATOM 2245 N N . VAL A 1 286 ? 2.918 -17.609 -2.92 1 89.38 286 VAL A N 1
ATOM 2246 C CA . VAL A 1 286 ? 1.986 -18.25 -3.85 1 89.38 286 VAL A CA 1
ATOM 2247 C C . VAL A 1 286 ? 2.391 -17.922 -5.285 1 89.38 286 VAL A C 1
ATOM 2249 O O . VAL A 1 286 ? 1.729 -18.344 -6.234 1 89.38 286 VAL A O 1
ATOM 2252 N N . ILE A 1 287 ? 3.447 -17.219 -5.438 1 89.62 287 ILE A N 1
ATOM 2253 C CA . ILE A 1 287 ? 4.004 -17 -6.77 1 89.62 287 ILE A CA 1
ATOM 2254 C C . ILE A 1 287 ? 4.867 -18.203 -7.164 1 89.62 287 ILE A C 1
ATOM 2256 O O . ILE A 1 287 ? 5.887 -18.484 -6.527 1 89.62 287 ILE A O 1
ATOM 2260 N N . GLY A 1 288 ? 4.402 -18.844 -8.219 1 86.62 288 GLY A N 1
ATOM 2261 C CA . GLY A 1 288 ? 5.129 -20.047 -8.602 1 86.62 288 GLY A CA 1
ATOM 2262 C C . GLY A 1 288 ? 5.262 -21.047 -7.477 1 86.62 288 GLY A C 1
ATOM 2263 O O . GLY A 1 288 ? 4.27 -21.422 -6.844 1 86.62 288 GLY A O 1
ATOM 2264 N N . PRO A 1 289 ? 6.469 -21.547 -7.262 1 89.31 289 PRO A N 1
ATOM 2265 C CA . PRO A 1 289 ? 6.699 -22.484 -6.168 1 89.31 289 PRO A CA 1
ATOM 2266 C C . PRO A 1 289 ? 6.887 -21.797 -4.816 1 89.31 289 PRO A C 1
ATOM 2268 O O . PRO A 1 289 ? 7.129 -22.469 -3.809 1 89.31 289 PRO A O 1
ATOM 2271 N N . GLY A 1 290 ? 6.645 -20.562 -4.73 1 92.94 290 GLY A N 1
ATOM 2272 C CA . GLY A 1 290 ? 7.07 -19.75 -3.602 1 92.94 290 GLY A CA 1
ATOM 2273 C C . GLY A 1 290 ? 8.445 -19.141 -3.791 1 92.94 290 GLY A C 1
ATOM 2274 O O . GLY A 1 290 ? 9.391 -19.828 -4.18 1 92.94 290 GLY A O 1
ATOM 2275 N N . ILE A 1 291 ? 8.609 -17.875 -3.541 1 96.69 291 ILE A N 1
ATOM 2276 C CA . ILE A 1 291 ? 9.836 -17.156 -3.869 1 96.69 291 ILE A CA 1
ATOM 2277 C C . ILE A 1 291 ? 10.68 -16.984 -2.609 1 96.69 291 ILE A C 1
ATOM 2279 O O . ILE A 1 291 ? 10.188 -16.516 -1.58 1 96.69 291 ILE A O 1
ATOM 2283 N N . SER A 1 292 ? 11.93 -17.406 -2.664 1 98.44 292 SER A N 1
ATOM 2284 C CA . SER A 1 292 ? 12.898 -17.109 -1.615 1 98.44 292 SER A CA 1
ATOM 2285 C C . SER A 1 292 ? 13.25 -15.625 -1.599 1 98.44 292 SER A C 1
ATOM 2287 O O . SER A 1 292 ? 13.453 -15.016 -2.652 1 98.44 292 SER A O 1
ATOM 2289 N N . VAL A 1 293 ? 13.258 -15.07 -0.353 1 98.5 293 VAL A N 1
ATOM 2290 C CA . VAL A 1 293 ? 13.375 -13.617 -0.333 1 98.5 293 VAL A CA 1
ATOM 2291 C C . VAL A 1 293 ? 14.227 -13.18 0.856 1 98.5 293 VAL A C 1
ATOM 2293 O O . VAL A 1 293 ? 14.453 -13.961 1.785 1 98.5 293 VAL A O 1
ATOM 2296 N N . VAL A 1 294 ? 14.758 -11.953 0.728 1 98.69 294 VAL A N 1
ATOM 2297 C CA . VAL A 1 294 ? 15.258 -11.195 1.871 1 98.69 294 VAL A CA 1
ATOM 2298 C C . VAL A 1 294 ? 14.094 -10.5 2.578 1 98.69 294 VAL A C 1
ATOM 2300 O O . VAL A 1 294 ? 13.336 -9.758 1.953 1 98.69 294 VAL A O 1
ATOM 2303 N N . GLU A 1 295 ? 13.898 -10.805 3.783 1 98.06 295 GLU A N 1
ATOM 2304 C CA . GLU A 1 295 ? 12.93 -10.078 4.605 1 98.06 295 GLU A CA 1
ATOM 2305 C C . GLU A 1 295 ? 13.57 -8.883 5.301 1 98.06 295 GLU A C 1
ATOM 2307 O O . GLU A 1 295 ? 14.539 -9.047 6.051 1 98.06 295 GLU A O 1
ATOM 2312 N N . LEU A 1 296 ? 13.102 -7.719 4.977 1 97.94 296 LEU A N 1
ATOM 2313 C CA . LEU A 1 296 ? 13.594 -6.484 5.582 1 97.94 296 LEU A CA 1
ATOM 2314 C C . LEU A 1 296 ? 12.828 -6.168 6.863 1 97.94 296 LEU A C 1
ATOM 2316 O O . LEU A 1 296 ? 11.641 -6.469 6.973 1 97.94 296 LEU A O 1
ATOM 2320 N N . PRO A 1 297 ? 13.461 -5.57 7.812 1 98.25 297 PRO A N 1
ATOM 2321 C CA . PRO A 1 297 ? 12.789 -5.156 9.047 1 98.25 297 PRO A CA 1
ATOM 2322 C C . PRO A 1 297 ? 12.047 -3.83 8.898 1 98.25 297 PRO A C 1
ATOM 2324 O O . PRO A 1 297 ? 12.242 -2.918 9.703 1 98.25 297 PRO A O 1
ATOM 2327 N N . THR A 1 298 ? 11.203 -3.754 7.938 1 97.81 298 THR A N 1
ATOM 2328 C CA . THR A 1 298 ? 10.57 -2.504 7.531 1 97.81 298 THR A CA 1
ATOM 2329 C C . THR A 1 298 ? 9.727 -1.931 8.664 1 97.81 298 THR A C 1
ATOM 2331 O O . THR A 1 298 ? 9.781 -0.73 8.938 1 97.81 298 THR A O 1
ATOM 2334 N N . TYR A 1 299 ? 8.906 -2.799 9.328 1 97.38 299 TYR A N 1
ATOM 2335 C CA . TYR A 1 299 ? 8.094 -2.365 10.453 1 97.38 299 TYR A CA 1
ATOM 2336 C C . TYR A 1 299 ? 8.961 -1.801 11.57 1 97.38 299 TYR A C 1
ATOM 2338 O O . TYR A 1 299 ? 8.664 -0.73 12.109 1 97.38 299 TYR A O 1
ATOM 2346 N N . GLU A 1 300 ? 10 -2.482 11.828 1 98.62 300 GLU A N 1
ATOM 2347 C CA . GLU A 1 300 ? 10.93 -2.055 12.875 1 98.62 300 GLU A CA 1
ATOM 2348 C C . GLU A 1 300 ? 11.633 -0.759 12.484 1 98.62 300 GLU A C 1
ATOM 2350 O O . GLU A 1 300 ? 11.922 0.081 13.336 1 98.62 300 GLU A O 1
ATOM 2355 N N . ILE A 1 301 ? 11.969 -0.648 11.227 1 98.69 301 ILE A N 1
ATOM 2356 C CA . ILE A 1 301 ? 12.531 0.608 10.734 1 98.69 301 ILE A CA 1
ATOM 2357 C C . ILE A 1 301 ? 11.562 1.751 11.023 1 98.69 301 ILE A C 1
ATOM 2359 O O . ILE A 1 301 ? 11.961 2.803 11.531 1 98.69 301 ILE A O 1
ATOM 2363 N N . GLY A 1 302 ? 10.297 1.53 10.734 1 98.62 302 GLY A N 1
ATOM 2364 C CA . GLY A 1 302 ? 9.281 2.531 11.039 1 98.62 302 GLY A CA 1
ATOM 2365 C C . GLY A 1 302 ? 9.234 2.9 12.508 1 98.62 302 GLY A C 1
ATOM 2366 O O . GLY A 1 302 ? 9.234 4.082 12.859 1 98.62 302 GLY A O 1
ATOM 2367 N N . GLN A 1 303 ? 9.242 1.897 13.359 1 98.31 303 GLN A N 1
ATOM 2368 C CA . GLN A 1 303 ? 9.219 2.111 14.805 1 98.31 303 GLN A CA 1
ATOM 2369 C C . GLN A 1 303 ? 10.414 2.943 15.258 1 98.31 303 GLN A C 1
ATOM 2371 O O . GLN A 1 303 ? 10.258 3.91 16 1 98.31 303 GLN A O 1
ATOM 2376 N N . GLU A 1 304 ? 11.555 2.543 14.789 1 98.62 304 GLU A N 1
ATOM 2377 C CA . GLU A 1 304 ? 12.789 3.213 15.188 1 98.62 304 GLU A CA 1
ATOM 2378 C C . GLU A 1 304 ? 12.82 4.652 14.68 1 98.62 304 GLU A C 1
ATOM 2380 O O . GLU A 1 304 ? 13.336 5.543 15.359 1 98.62 304 GLU A O 1
ATOM 2385 N N . CYS A 1 305 ? 12.32 4.879 13.461 1 98.75 305 CYS A N 1
ATOM 2386 C CA . CYS A 1 305 ? 12.258 6.234 12.93 1 98.75 305 CYS A CA 1
ATOM 2387 C C . CYS A 1 305 ? 11.406 7.129 13.82 1 98.75 305 CYS A C 1
ATOM 2389 O O . CYS A 1 305 ? 11.797 8.25 14.141 1 98.75 305 CYS A O 1
ATOM 2391 N N . ALA A 1 306 ? 10.242 6.645 14.211 1 97.94 306 ALA A N 1
ATOM 2392 C CA . ALA A 1 306 ? 9.344 7.406 15.07 1 97.94 306 ALA A CA 1
ATOM 2393 C C . ALA A 1 306 ? 10 7.711 16.422 1 97.94 306 ALA A C 1
ATOM 2395 O O . ALA A 1 306 ? 9.945 8.844 16.906 1 97.94 306 ALA A O 1
ATOM 2396 N N . ARG A 1 307 ? 10.633 6.688 16.984 1 97.56 307 ARG A N 1
ATOM 2397 C CA . ARG A 1 307 ? 11.305 6.836 18.281 1 97.56 307 ARG A CA 1
ATOM 2398 C C . ARG A 1 307 ? 12.375 7.918 18.219 1 97.56 307 ARG A C 1
ATOM 2400 O O . ARG A 1 307 ? 12.414 8.812 19.062 1 97.56 307 ARG A O 1
ATOM 2407 N N . LEU A 1 308 ? 13.211 7.852 17.188 1 97.12 308 LEU A N 1
ATOM 2408 C CA . LEU A 1 308 ? 14.289 8.82 17.016 1 97.12 308 LEU A CA 1
ATOM 2409 C C . LEU A 1 3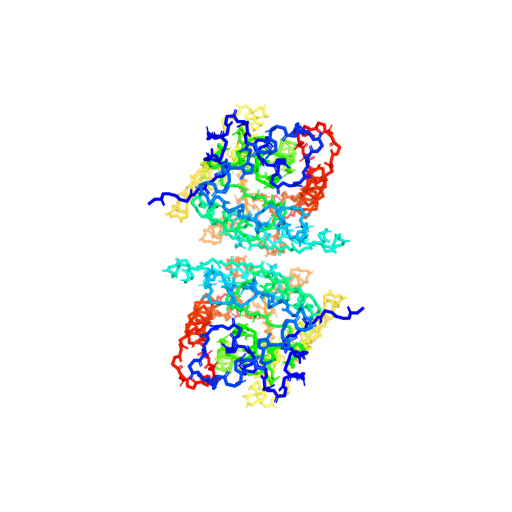08 ? 13.727 10.227 16.797 1 97.12 308 LEU A C 1
ATOM 2411 O O . LEU A 1 308 ? 14.219 11.195 17.391 1 97.12 308 LEU A O 1
ATOM 2415 N N . LEU A 1 309 ? 12.703 10.32 15.969 1 97.12 309 LEU A N 1
ATOM 2416 C CA . LEU A 1 309 ? 12.125 11.617 15.633 1 97.12 309 LEU A CA 1
ATOM 2417 C C . LEU A 1 309 ? 11.539 12.289 16.859 1 97.12 309 LEU A C 1
ATOM 2419 O O . LEU A 1 309 ? 11.797 13.469 17.109 1 97.12 309 LEU A O 1
ATOM 2423 N N . VAL A 1 310 ? 10.805 11.57 17.625 1 93.19 310 VAL A N 1
ATOM 2424 C CA . VAL A 1 310 ? 10.172 12.125 18.828 1 93.19 310 VAL A CA 1
ATOM 2425 C C . VAL A 1 310 ? 11.242 12.531 19.828 1 93.19 310 VAL A C 1
ATOM 2427 O O . VAL A 1 310 ? 11.102 13.555 20.516 1 93.19 310 VAL A O 1
ATOM 2430 N N . GLY A 1 311 ? 12.281 11.664 19.969 1 91.75 311 GLY A N 1
ATOM 2431 C CA . GLY A 1 311 ? 13.414 12.062 20.797 1 91.75 311 GLY A CA 1
ATOM 2432 C C . GLY A 1 311 ? 14.008 13.398 20.391 1 91.75 311 GLY A C 1
ATOM 2433 O O . GLY A 1 311 ? 14.297 14.242 21.234 1 91.75 311 GLY A O 1
ATOM 2434 N N . ARG A 1 312 ? 14.125 13.625 19.062 1 93 312 ARG A N 1
ATOM 2435 C CA . ARG A 1 312 ? 14.656 14.875 18.531 1 93 312 ARG A CA 1
ATOM 2436 C C . ARG A 1 312 ? 13.703 16.031 18.812 1 93 312 ARG A C 1
ATOM 2438 O O . ARG A 1 312 ? 14.141 17.141 19.109 1 93 312 ARG A O 1
ATOM 2445 N N . ILE A 1 313 ? 12.445 15.773 18.672 1 90.25 313 ILE A N 1
ATOM 2446 C CA . ILE A 1 313 ? 11.43 16.797 18.922 1 90.25 313 ILE A CA 1
ATOM 2447 C C . ILE A 1 313 ? 11.508 17.234 20.375 1 90.25 313 ILE A C 1
ATOM 2449 O O . ILE A 1 313 ? 11.484 18.438 20.672 1 90.25 313 ILE A O 1
ATOM 2453 N N . LYS A 1 314 ? 11.617 16.297 21.25 1 86 314 LYS A N 1
ATOM 2454 C CA . LYS A 1 314 ? 11.711 16.594 22.672 1 86 314 LYS A CA 1
ATOM 2455 C C . LYS A 1 314 ? 12.984 17.359 22.984 1 86 314 LYS A C 1
ATOM 2457 O O . LYS A 1 314 ? 12.977 18.281 23.812 1 86 314 LYS A O 1
ATOM 2462 N N . GLU A 1 315 ? 14.016 16.938 22.406 1 83.88 315 GLU A N 1
ATOM 2463 C CA . GLU A 1 315 ? 15.289 17.625 22.594 1 83.88 315 GLU A CA 1
ATOM 2464 C C . GLU A 1 315 ? 15.203 19.094 22.156 1 83.88 315 GLU A C 1
ATOM 2466 O O . GLU A 1 315 ? 15.758 19.969 22.797 1 83.88 315 GLU A O 1
ATOM 2471 N N . ALA A 1 316 ? 14.57 19.297 21.094 1 78 316 ALA A N 1
ATOM 2472 C CA . ALA A 1 316 ? 14.453 20.641 20.531 1 78 316 ALA A CA 1
ATOM 2473 C C . ALA A 1 316 ? 13.625 21.547 21.453 1 78 316 ALA A C 1
ATOM 2475 O O . ALA A 1 316 ? 13.828 22.766 21.469 1 78 316 ALA A O 1
ATOM 2476 N N . LEU A 1 317 ? 12.766 20.891 22.141 1 75.25 317 LEU A N 1
ATOM 2477 C CA . LEU A 1 317 ? 11.883 21.656 23.016 1 75.25 317 LEU A CA 1
ATOM 2478 C C . LEU A 1 317 ? 12.539 21.891 24.375 1 75.25 317 LEU A C 1
ATOM 2480 O O . LEU A 1 317 ? 12.109 22.75 25.141 1 75.25 317 LEU A O 1
ATOM 2484 N N . SER A 1 318 ? 13.438 20.906 24.609 1 69.31 318 SER A N 1
ATOM 2485 C CA . SER A 1 318 ? 14.078 21.016 25.922 1 69.31 318 SER A CA 1
ATOM 2486 C C . SER A 1 318 ? 14.992 22.234 25.984 1 69.31 318 SER A C 1
ATOM 2488 O O . SER A 1 318 ? 15.586 22.641 24.984 1 69.31 318 SER A O 1
ATOM 2490 N N . GLU A 1 319 ? 14.625 23.203 26.75 1 57.34 319 GLU A N 1
ATOM 2491 C CA . GLU A 1 319 ? 15.336 24.453 27 1 57.34 319 GLU A CA 1
ATOM 2492 C C . GLU A 1 319 ? 16.797 24.203 27.344 1 57.34 319 GLU A C 1
ATOM 2494 O O . GLU A 1 319 ? 17.609 25.125 27.359 1 57.34 319 GLU A O 1
ATOM 2499 N N . GLU A 1 320 ? 17.078 22.969 27.766 1 51.62 320 GLU A N 1
ATOM 2500 C CA . GLU A 1 320 ? 18.438 22.766 28.234 1 51.62 320 GLU A CA 1
ATOM 2501 C C . GLU A 1 320 ? 19.422 22.703 27.078 1 51.62 320 GLU A C 1
ATOM 2503 O O . GLU A 1 320 ? 19.078 22.234 25.984 1 51.62 320 GLU A O 1
ATOM 2508 N N . GLU A 1 321 ? 20.281 23.641 27 1 49.78 321 GLU A N 1
ATOM 2509 C CA . GLU A 1 321 ? 21.391 23.688 26.062 1 49.78 321 GLU A CA 1
ATOM 2510 C C . GLU A 1 321 ? 21.969 22.297 25.797 1 49.78 321 GLU A C 1
ATOM 2512 O O . GLU A 1 321 ? 23.047 21.969 26.297 1 49.78 321 GLU A O 1
ATOM 2517 N N . THR A 1 322 ? 21.203 21.359 25.828 1 51.84 322 THR A N 1
ATOM 2518 C CA . THR A 1 322 ? 21.844 20.078 25.547 1 51.84 322 THR A CA 1
ATOM 2519 C C . THR A 1 322 ? 22.328 20.016 24.094 1 51.84 322 THR A C 1
ATOM 2521 O O . THR A 1 322 ? 21.594 20.391 23.172 1 51.84 322 THR A O 1
ATOM 2524 N N . PRO A 1 323 ? 23.625 19.953 23.969 1 52.84 323 PRO A N 1
ATOM 2525 C CA . PRO A 1 323 ? 24.172 19.828 22.609 1 52.84 323 PRO A CA 1
ATOM 2526 C C . PRO A 1 323 ? 23.297 18.953 21.703 1 52.84 323 PRO A C 1
ATOM 2528 O O . PRO A 1 323 ? 22.656 18 22.188 1 52.84 323 PRO A O 1
ATOM 2531 N N . ARG A 1 324 ? 22.969 19.688 20.672 1 60.19 324 ARG A N 1
ATOM 2532 C CA . ARG A 1 324 ? 22.234 18.906 19.688 1 60.19 324 ARG A CA 1
ATOM 2533 C C . ARG A 1 324 ? 22.797 17.484 19.578 1 60.19 324 ARG A C 1
ATOM 2535 O O . ARG A 1 324 ? 24 17.297 19.516 1 60.19 324 ARG A O 1
ATOM 2542 N N . LEU A 1 325 ? 22.094 16.5 19.75 1 66.81 325 LEU A N 1
ATOM 2543 C CA . LEU A 1 325 ? 22.469 15.094 19.625 1 66.81 325 LEU A CA 1
ATOM 2544 C C . LEU A 1 325 ? 23.109 14.844 18.266 1 66.81 325 LEU A C 1
ATOM 2546 O O . LEU A 1 325 ? 22.719 15.438 17.25 1 66.81 325 LEU A O 1
ATOM 2550 N N . GLU A 1 326 ? 24.25 14.219 18.328 1 84.75 326 GLU A N 1
ATOM 2551 C CA . GLU A 1 326 ? 24.938 13.781 17.125 1 84.75 326 GLU A CA 1
ATOM 2552 C C . GLU A 1 326 ? 24.031 12.961 16.219 1 84.75 326 GLU A C 1
ATOM 2554 O O . GLU A 1 326 ? 23.094 12.32 16.703 1 84.75 326 GLU A O 1
ATOM 2559 N N . GLN A 1 327 ? 24.297 13.156 15 1 92.62 327 GLN A N 1
ATOM 2560 C CA . GLN A 1 327 ? 23.578 12.336 14.016 1 92.62 327 GLN A CA 1
ATOM 2561 C C . GLN A 1 327 ? 23.609 10.859 14.398 1 92.62 327 GLN A C 1
ATOM 2563 O O . GLN A 1 327 ? 24.656 10.344 14.828 1 92.62 327 GLN A O 1
ATOM 2568 N N . GLN A 1 328 ? 22.516 10.273 14.312 1 96.31 328 GLN A N 1
ATOM 2569 C CA . GLN A 1 328 ? 22.422 8.852 14.641 1 96.31 328 GLN A CA 1
ATOM 2570 C C . GLN A 1 328 ? 22.094 8.023 13.406 1 96.31 328 GLN A C 1
ATOM 2572 O O . GLN A 1 328 ? 21.266 8.43 12.578 1 96.31 328 GLN A O 1
ATOM 2577 N N . THR A 1 329 ? 22.812 6.953 13.258 1 97.5 329 THR A N 1
ATOM 2578 C CA . THR A 1 329 ? 22.516 5.949 12.242 1 97.5 329 THR A CA 1
ATOM 2579 C C . THR A 1 329 ? 22.219 4.598 12.891 1 97.5 329 THR A C 1
ATOM 2581 O O . THR A 1 329 ? 23.031 4.062 13.633 1 97.5 329 THR A O 1
ATOM 2584 N N . VAL A 1 330 ? 21.031 4.082 12.68 1 98.38 330 VAL A N 1
ATOM 2585 C CA . VAL A 1 330 ? 20.609 2.779 13.195 1 98.38 330 VAL A CA 1
ATOM 2586 C C . VAL A 1 330 ? 20.5 1.781 12.047 1 98.38 330 VAL A C 1
ATOM 2588 O O . VAL A 1 330 ? 19.766 2.008 11.094 1 98.38 330 VAL A O 1
ATOM 2591 N N . ILE A 1 331 ? 21.219 0.719 12.094 1 98.62 331 ILE A N 1
ATOM 2592 C CA . ILE A 1 331 ? 21.219 -0.337 11.086 1 98.62 331 ILE A CA 1
ATOM 2593 C C . ILE A 1 331 ? 20.609 -1.608 11.68 1 98.62 331 ILE A C 1
ATOM 2595 O O . ILE A 1 331 ? 21.109 -2.127 12.68 1 98.62 331 ILE A O 1
ATOM 2599 N N . LEU A 1 332 ? 19.547 -2.09 11.086 1 98.75 332 LEU A N 1
ATOM 2600 C CA . LEU A 1 332 ? 18.812 -3.242 11.609 1 98.75 332 LEU A CA 1
ATOM 2601 C C . LEU A 1 332 ? 19.094 -4.484 10.766 1 98.75 332 LEU A C 1
ATOM 2603 O O . LEU A 1 332 ? 19.281 -4.383 9.547 1 98.75 332 LEU A O 1
ATOM 2607 N N . PRO A 1 333 ? 19.047 -5.629 11.367 1 98.44 333 PRO A N 1
ATOM 2608 C CA . PRO A 1 333 ? 19.344 -6.871 10.648 1 98.44 333 PRO A CA 1
ATOM 2609 C C . PRO A 1 333 ? 18.172 -7.312 9.758 1 98.44 333 PRO A C 1
ATOM 2611 O O . PRO A 1 333 ? 17.016 -7.035 10.07 1 98.44 333 PRO A O 1
ATOM 2614 N N . CYS A 1 334 ? 18.547 -7.969 8.656 1 98.12 334 CYS A N 1
ATOM 2615 C CA . CYS A 1 334 ? 17.609 -8.633 7.75 1 98.12 334 CYS A CA 1
ATOM 2616 C C . CYS A 1 334 ? 17.641 -10.141 7.941 1 98.12 334 CYS A C 1
ATOM 2618 O O . CYS A 1 334 ? 18.5 -10.664 8.664 1 98.12 334 CYS A O 1
ATOM 2620 N N . SER A 1 335 ? 16.672 -10.781 7.375 1 98.38 335 SER A N 1
ATOM 2621 C CA . SER A 1 335 ? 16.656 -12.234 7.398 1 98.38 335 SER A CA 1
ATOM 2622 C C . SER A 1 335 ? 16.328 -12.805 6.023 1 98.38 335 SER A C 1
ATOM 2624 O O . SER A 1 335 ? 15.875 -12.078 5.137 1 98.38 335 SER A O 1
ATOM 2626 N N . ILE A 1 336 ? 16.703 -14.094 5.871 1 98.69 336 ILE A N 1
ATOM 2627 C CA . ILE A 1 336 ? 16.375 -14.805 4.637 1 98.69 336 ILE A CA 1
ATOM 2628 C C . ILE A 1 336 ? 15.219 -15.766 4.879 1 98.69 336 ILE A C 1
ATOM 2630 O O . ILE A 1 336 ? 15.219 -16.5 5.867 1 98.69 336 ILE A O 1
ATOM 2634 N N . VAL A 1 337 ? 14.18 -15.695 4.055 1 98.44 337 VAL A N 1
ATOM 2635 C CA . VAL A 1 337 ? 13.086 -16.656 4.039 1 98.44 337 VAL A CA 1
ATOM 2636 C C . VAL A 1 337 ? 13.203 -17.547 2.799 1 98.44 337 VAL A C 1
ATOM 2638 O O . VAL A 1 337 ? 12.898 -17.109 1.687 1 98.44 337 VAL A O 1
ATOM 2641 N N . GLU A 1 338 ? 13.586 -18.734 3.039 1 98.12 338 GLU A N 1
ATOM 2642 C CA . GLU A 1 338 ? 13.789 -19.656 1.929 1 98.12 338 GLU A CA 1
ATOM 2643 C C . GLU A 1 338 ? 12.492 -20.391 1.581 1 98.12 338 GLU A C 1
ATOM 2645 O O . GLU A 1 338 ? 11.781 -20.859 2.469 1 98.12 338 GLU A O 1
ATOM 2650 N N . ARG A 1 339 ? 12.211 -20.359 0.283 1 96.44 339 ARG A N 1
ATOM 2651 C CA . ARG A 1 339 ? 11.109 -21.125 -0.288 1 96.44 339 ARG A CA 1
ATOM 2652 C C . ARG A 1 339 ? 11.594 -22 -1.436 1 96.44 339 ARG A C 1
ATOM 2654 O O . ARG A 1 339 ? 12.688 -22.578 -1.368 1 96.44 339 ARG A O 1
ATOM 2661 N N . GLN A 1 340 ? 10.789 -22.156 -2.49 1 95.62 340 GLN A N 1
ATOM 2662 C CA . GLN A 1 340 ? 11.141 -23.219 -3.438 1 95.62 340 GLN A CA 1
ATOM 2663 C C . GLN A 1 340 ? 11.578 -22.625 -4.777 1 95.62 340 GLN A C 1
ATOM 2665 O O . GLN A 1 340 ? 11.57 -23.328 -5.797 1 95.62 340 GLN A O 1
ATOM 2670 N N . SER A 1 341 ? 12 -21.406 -4.719 1 97.69 341 SER A N 1
ATOM 2671 C CA . SER A 1 341 ? 12.344 -20.781 -5.984 1 97.69 341 SER A CA 1
ATOM 2672 C C . SER A 1 341 ? 13.828 -20.922 -6.293 1 97.69 341 SER A C 1
ATOM 2674 O O . SER A 1 341 ? 14.328 -20.344 -7.266 1 97.69 341 SER A O 1
ATOM 2676 N N . LEU A 1 342 ? 14.578 -21.656 -5.418 1 98 342 LEU A N 1
ATOM 2677 C CA . LEU A 1 342 ? 16 -21.859 -5.609 1 98 342 LEU A CA 1
ATOM 2678 C C . LEU A 1 342 ? 16.344 -23.344 -5.617 1 98 342 LEU A C 1
ATOM 2680 O O . LEU A 1 342 ? 15.617 -24.156 -5.035 1 98 342 LEU A O 1
ATOM 2684 N N . MET B 1 1 ? -13.547 27.219 34.25 1 35.25 1 MET B N 1
ATOM 2685 C CA . MET B 1 1 ? -14.422 28.062 33.438 1 35.25 1 MET B CA 1
ATOM 2686 C C . MET B 1 1 ? -14.328 27.703 31.969 1 35.25 1 MET B C 1
ATOM 2688 O O . MET B 1 1 ? -13.227 27.594 31.406 1 35.25 1 MET B O 1
ATOM 2692 N N . GLY B 1 2 ? -15.32 27.062 31.406 1 48.16 2 GLY B N 1
ATOM 2693 C CA . GLY B 1 2 ? -15.289 26.453 30.078 1 48.16 2 GLY B CA 1
ATOM 2694 C C . GLY B 1 2 ? -14.945 27.453 28.984 1 48.16 2 GLY B C 1
ATOM 2695 O O . GLY B 1 2 ? -15.141 28.656 29.141 1 48.16 2 GLY B O 1
ATOM 2696 N N . LYS B 1 3 ? -14.156 27.172 28 1 57.44 3 LYS B N 1
ATOM 2697 C CA . LYS B 1 3 ? -13.812 28.078 26.906 1 57.44 3 LYS B CA 1
ATOM 2698 C C . LYS B 1 3 ? -15.062 28.703 26.297 1 57.44 3 LYS B C 1
ATOM 2700 O O . LYS B 1 3 ? -16.031 28 26 1 57.44 3 LYS B O 1
ATOM 2705 N N . ILE B 1 4 ? -15.109 30.016 26.234 1 66.56 4 ILE B N 1
ATOM 2706 C CA . ILE B 1 4 ? -16.219 30.781 25.656 1 66.56 4 ILE B CA 1
ATOM 2707 C C . ILE B 1 4 ? -16.297 30.516 24.156 1 66.56 4 ILE B C 1
ATOM 2709 O O . ILE B 1 4 ? -15.312 30.656 23.438 1 66.56 4 ILE B O 1
ATOM 2713 N N . THR B 1 5 ? -17.266 29.875 23.641 1 70.69 5 THR B N 1
ATOM 2714 C CA . THR B 1 5 ? -17.5 29.484 22.25 1 70.69 5 THR B CA 1
ATOM 2715 C C . THR B 1 5 ? -18.5 30.438 21.594 1 70.69 5 THR B C 1
ATOM 2717 O O . THR B 1 5 ? -19.094 31.281 22.25 1 70.69 5 THR B O 1
ATOM 2720 N N . ILE B 1 6 ? -18.516 30.234 20.312 1 75.62 6 ILE B N 1
ATOM 2721 C CA . ILE B 1 6 ? -19.5 31.016 19.562 1 75.62 6 ILE B CA 1
ATOM 2722 C C . ILE B 1 6 ? -20.906 30.734 20.094 1 75.62 6 ILE B C 1
ATOM 2724 O O . ILE B 1 6 ? -21.766 31.609 20.047 1 75.62 6 ILE B O 1
ATOM 2728 N N . ALA B 1 7 ? -21 29.531 20.578 1 79.88 7 ALA B N 1
ATOM 2729 C CA . ALA B 1 7 ? -22.297 29.172 21.141 1 79.88 7 ALA B CA 1
ATOM 2730 C C . ALA B 1 7 ? -22.609 30 22.391 1 79.88 7 ALA B C 1
ATOM 2732 O O . ALA B 1 7 ? -23.766 30.406 22.594 1 79.88 7 ALA B O 1
ATOM 2733 N N . ASP B 1 8 ? -21.656 30.281 23.156 1 80.31 8 ASP B N 1
ATOM 2734 C CA . ASP B 1 8 ? -21.828 31.094 24.359 1 80.31 8 ASP B CA 1
ATOM 2735 C C . ASP B 1 8 ? -22.219 32.531 24 1 80.31 8 ASP B C 1
ATOM 2737 O O . ASP B 1 8 ? -23.062 33.125 24.656 1 80.31 8 ASP B O 1
ATOM 2741 N N . VAL B 1 9 ? -21.641 33 22.922 1 81.81 9 VAL B N 1
ATOM 2742 C CA . VAL B 1 9 ? -21.953 34.344 22.422 1 81.81 9 VAL B CA 1
ATOM 2743 C C . VAL B 1 9 ? -23.406 34.375 21.922 1 81.81 9 VAL B C 1
ATOM 2745 O O . VAL B 1 9 ? -24.141 35.312 22.219 1 81.81 9 VAL B O 1
ATOM 2748 N N . ALA B 1 10 ? -23.703 33.344 21.266 1 85 10 ALA B N 1
ATOM 2749 C CA . ALA B 1 10 ? -25.062 33.25 20.734 1 85 10 ALA B CA 1
ATOM 2750 C C . ALA B 1 10 ? -26.094 33.219 21.875 1 85 10 ALA B C 1
ATOM 2752 O O . ALA B 1 10 ? -27.109 33.938 21.812 1 85 10 ALA B O 1
ATOM 2753 N N . GLU B 1 11 ? -25.781 32.5 22.781 1 85.19 11 GLU B N 1
ATOM 2754 C CA . GLU B 1 11 ? -26.672 32.375 23.922 1 85.19 11 GLU B CA 1
ATOM 2755 C C . GLU B 1 11 ? -26.828 33.688 24.656 1 85.19 11 GLU B C 1
ATOM 2757 O O . GLU B 1 11 ? -27.938 34.062 25.047 1 85.19 11 GLU B O 1
ATOM 2762 N N . ARG B 1 12 ? -25.828 34.406 24.75 1 84.12 12 ARG B N 1
ATOM 2763 C CA . ARG B 1 12 ? -25.828 35.656 25.547 1 84.12 12 ARG B CA 1
ATOM 2764 C C . ARG B 1 12 ? -26.391 36.812 24.75 1 84.12 12 ARG B C 1
ATOM 2766 O O . ARG B 1 12 ? -26.984 37.719 25.312 1 84.12 12 ARG B O 1
ATOM 2773 N N . THR B 1 13 ? -26.172 36.781 23.438 1 85 13 THR B N 1
ATOM 2774 C CA . THR B 1 13 ? -26.672 37.844 22.578 1 85 13 THR B CA 1
ATOM 2775 C C . THR B 1 13 ? -28.125 37.594 22.188 1 85 13 THR B C 1
ATOM 2777 O O . THR B 1 13 ? -28.844 38.531 21.828 1 85 13 THR B O 1
ATOM 2780 N N . GLY B 1 14 ? -28.562 36.281 22.188 1 86.31 14 GLY B N 1
ATOM 2781 C CA . GLY B 1 14 ? -29.891 35.906 21.75 1 86.31 14 GLY B CA 1
ATOM 2782 C C . GLY B 1 14 ? -29.984 35.719 20.234 1 86.31 14 GLY B C 1
ATOM 2783 O O . GLY B 1 14 ? -31.062 35.5 19.703 1 86.31 14 GLY B O 1
ATOM 2784 N N . PHE B 1 15 ? -28.906 35.969 19.609 1 84.81 15 PHE B N 1
ATOM 2785 C CA . PHE B 1 15 ? -28.891 35.75 18.172 1 84.81 15 PHE B CA 1
ATOM 2786 C C . PHE B 1 15 ? -28.453 34.344 17.828 1 84.81 15 PHE B C 1
ATOM 2788 O O . PHE B 1 15 ? -27.875 33.656 18.656 1 84.81 15 PHE B O 1
ATOM 2795 N N . SER B 1 16 ? -28.719 33.906 16.672 1 80.62 16 SER B N 1
ATOM 2796 C CA . SER B 1 16 ? -28.312 32.562 16.219 1 80.62 16 SER B CA 1
ATOM 2797 C C . SER B 1 16 ? -26.797 32.5 16.062 1 80.62 16 SER B C 1
ATOM 2799 O O . SER B 1 16 ? -26.125 33.531 15.914 1 80.62 16 SER B O 1
ATOM 2801 N N . LYS B 1 17 ? -26.219 31.312 16.016 1 80.12 17 LYS B N 1
ATOM 2802 C CA . LYS B 1 17 ? -24.797 31.109 15.758 1 80.12 17 LYS B CA 1
ATOM 2803 C C . LYS B 1 17 ? -24.391 31.656 14.391 1 80.12 17 LYS B C 1
ATOM 2805 O O . LYS B 1 17 ? -23.297 32.188 14.227 1 80.12 17 LYS B O 1
ATOM 2810 N N . THR B 1 18 ? -25.359 31.641 13.523 1 75.94 18 THR B N 1
ATOM 2811 C CA . THR B 1 18 ? -25.141 32.156 12.18 1 75.94 18 THR B CA 1
ATOM 2812 C C . THR B 1 18 ? -24.938 33.688 12.203 1 75.94 18 THR B C 1
ATOM 2814 O O . THR B 1 18 ? -24.062 34.219 11.531 1 75.94 18 THR B O 1
ATOM 2817 N N . THR B 1 19 ? -25.766 34.375 13 1 79.44 19 THR B N 1
ATOM 2818 C CA . THR B 1 19 ? -25.703 35.844 13.125 1 79.44 19 THR B CA 1
ATOM 2819 C C . THR B 1 19 ? -24.391 36.25 13.789 1 79.44 19 THR B C 1
ATOM 2821 O O . THR B 1 19 ? -23.75 37.219 13.352 1 79.44 19 THR B O 1
ATOM 2824 N N . ILE B 1 20 ? -23.938 35.438 14.773 1 79.38 20 ILE B N 1
ATOM 2825 C CA . ILE B 1 20 ? -22.688 35.719 15.469 1 79.38 20 ILE B CA 1
ATOM 2826 C C . ILE B 1 20 ? -21.5 35.469 14.539 1 79.38 20 ILE B C 1
ATOM 2828 O O . ILE B 1 20 ? -20.562 36.281 14.492 1 79.38 20 ILE B O 1
ATOM 2832 N N . SER B 1 21 ? -21.625 34.5 13.75 1 74.56 21 SER B N 1
ATOM 2833 C CA . SER B 1 21 ? -20.594 34.156 12.773 1 74.56 21 SER B CA 1
ATOM 2834 C C . SER B 1 21 ? -20.469 35.25 11.719 1 74.56 21 SER B C 1
ATOM 2836 O O . SER B 1 21 ? -19.359 35.656 11.359 1 74.56 21 SER B O 1
ATOM 2838 N N . ARG B 1 22 ? -21.547 35.75 11.344 1 73.56 22 ARG B N 1
ATOM 2839 C CA . ARG B 1 22 ? -21.562 36.844 10.383 1 73.56 22 ARG B CA 1
ATOM 2840 C C . ARG B 1 22 ? -20.891 38.094 10.961 1 73.56 22 ARG B C 1
ATOM 2842 O O . ARG B 1 22 ? -20.109 38.75 10.273 1 73.56 22 ARG B O 1
ATOM 2849 N N . TYR B 1 23 ? -21.188 38.375 12.219 1 75.69 23 TYR B N 1
ATOM 2850 C CA . TYR B 1 23 ? -20.594 39.531 12.922 1 75.69 23 TYR B CA 1
ATOM 2851 C C . TYR B 1 23 ? -19.078 39.344 13.023 1 75.69 23 TYR B C 1
ATOM 2853 O O . TYR B 1 23 ? -18.312 40.281 12.703 1 75.69 23 TYR B O 1
ATOM 2861 N N . LEU B 1 24 ? -18.703 38.125 13.367 1 73.94 24 LEU B N 1
ATOM 2862 C CA . LEU B 1 24 ? -17.297 37.844 13.609 1 73.94 24 LEU B CA 1
ATOM 2863 C C . LEU B 1 24 ? -16.5 37.875 12.305 1 73.94 24 LEU B C 1
ATOM 2865 O O . LEU B 1 24 ? -15.305 38.188 12.305 1 73.94 24 LEU B O 1
ATOM 2869 N N . ASN B 1 25 ? -17.281 37.688 11.117 1 68.56 25 ASN B N 1
ATOM 2870 C CA . ASN B 1 25 ? -16.656 37.688 9.805 1 68.56 25 ASN B CA 1
ATOM 2871 C C . ASN B 1 25 ? -16.828 39 9.078 1 68.56 25 ASN B C 1
ATOM 2873 O O . ASN B 1 25 ? -16.594 39.094 7.871 1 68.56 25 ASN B O 1
ATOM 2877 N N . GLY B 1 26 ? -17.25 39.812 9.766 1 66.75 26 GLY B N 1
ATOM 2878 C CA . GLY B 1 26 ? -17.359 41.156 9.266 1 66.75 26 GLY B CA 1
ATOM 2879 C C . GLY B 1 26 ? -18.5 41.344 8.297 1 66.75 26 GLY B C 1
ATOM 2880 O O . GLY B 1 26 ? -18.531 42.312 7.535 1 66.75 26 GLY B O 1
ATOM 2881 N N . LYS B 1 27 ? -19.234 40.469 8.203 1 70.31 27 LYS B N 1
ATOM 2882 C CA . LYS B 1 27 ? -20.406 40.594 7.332 1 70.31 27 LYS B CA 1
ATOM 2883 C C . LYS B 1 27 ? -21.5 41.438 7.992 1 70.31 27 LYS B C 1
ATOM 2885 O O . LYS B 1 27 ? -22.578 40.938 8.289 1 70.31 27 LYS B O 1
ATOM 2890 N N . TYR B 1 28 ? -21.234 42.594 8.156 1 77.38 28 TYR B N 1
ATOM 2891 C CA . TYR B 1 28 ? -22.062 43.531 8.906 1 77.38 28 TYR B CA 1
ATOM 2892 C C . TYR B 1 28 ? -23.297 43.938 8.109 1 77.38 28 TYR B C 1
ATOM 2894 O O . TYR B 1 28 ? -24.266 44.438 8.672 1 77.38 28 TYR B O 1
ATOM 2902 N N . GLU B 1 29 ? -23.203 43.719 6.914 1 77.06 29 GLU B N 1
ATOM 2903 C CA . GLU B 1 29 ? -24.312 44.125 6.051 1 77.06 29 GLU B CA 1
ATOM 2904 C C . GLU B 1 29 ? -25.562 43.312 6.359 1 77.06 29 GLU B C 1
ATOM 2906 O O . GLU B 1 29 ? -26.688 43.75 6.051 1 77.06 29 GLU B O 1
ATOM 2911 N N . TYR B 1 30 ? -25.422 42.281 6.977 1 77.19 30 TYR B N 1
ATOM 2912 C CA . TYR B 1 30 ? -26.547 41.406 7.227 1 77.19 30 TYR B CA 1
ATOM 2913 C C . TYR B 1 30 ? -27.141 41.625 8.617 1 77.19 30 TYR B C 1
ATOM 2915 O O . TYR B 1 30 ? -27.953 40.844 9.094 1 77.19 30 TYR B O 1
ATOM 2923 N N . MET B 1 31 ? -26.625 42.625 9.234 1 80.69 31 MET B N 1
ATOM 2924 C CA . MET B 1 31 ? -27.156 42.875 10.57 1 80.69 31 MET B CA 1
ATOM 2925 C C . MET B 1 31 ? -27.266 44.344 10.852 1 80.69 31 MET B C 1
ATOM 2927 O O . MET B 1 31 ? -26.547 45.156 10.242 1 80.69 31 MET B O 1
ATOM 2931 N N . SER B 1 32 ? -28.203 44.719 11.664 1 83.44 32 SER B N 1
ATOM 2932 C CA . SER B 1 32 ? -28.438 46.125 12.031 1 83.44 32 SER B CA 1
ATOM 2933 C C . SER B 1 32 ? -27.328 46.656 12.922 1 83.44 32 SER B C 1
ATOM 2935 O O . SER B 1 32 ? -26.562 45.875 13.508 1 83.44 32 SER B O 1
ATOM 2937 N N . ALA B 1 33 ? -27.25 47.938 12.977 1 81.44 33 ALA B N 1
ATOM 2938 C CA . ALA B 1 33 ? -26.266 48.594 13.836 1 81.44 33 ALA B CA 1
ATOM 2939 C C . ALA B 1 33 ? -26.469 48.188 15.297 1 81.44 33 ALA B C 1
ATOM 2941 O O . ALA B 1 33 ? -25.5 48 16.031 1 81.44 33 ALA B O 1
ATOM 2942 N N . ALA B 1 34 ? -27.688 48.031 15.664 1 82.56 34 ALA B N 1
ATOM 2943 C CA . ALA B 1 34 ? -28.031 47.625 17.031 1 82.56 34 ALA B CA 1
ATOM 2944 C C . ALA B 1 34 ? -27.562 46.219 17.328 1 82.56 34 ALA B C 1
ATOM 2946 O O . ALA B 1 34 ? -27.047 45.938 18.422 1 82.56 34 ALA B O 1
ATOM 2947 N N . THR B 1 35 ? -27.672 45.344 16.359 1 84.56 35 THR B N 1
ATOM 2948 C CA . THR B 1 35 ? -27.234 43.938 16.516 1 84.56 35 THR B CA 1
ATOM 2949 C C . THR B 1 35 ? -25.719 43.875 16.641 1 84.56 35 THR B C 1
ATOM 2951 O O . THR B 1 35 ? -25.203 43.125 17.484 1 84.56 35 THR B O 1
ATOM 2954 N N . ARG B 1 36 ? -25.109 44.594 15.852 1 84.12 36 ARG B N 1
ATOM 2955 C CA . ARG B 1 36 ? -23.641 44.656 15.867 1 84.12 36 ARG B CA 1
ATOM 2956 C C . ARG B 1 36 ? -23.125 45.094 17.234 1 84.12 36 ARG B C 1
ATOM 2958 O O . ARG B 1 36 ? -22.188 44.5 17.766 1 84.12 36 ARG B O 1
ATOM 2965 N N . GLU B 1 37 ? -23.75 46.156 17.656 1 82.25 37 GLU B N 1
ATOM 2966 C CA . GLU B 1 37 ? -23.359 46.719 18.938 1 82.25 37 GLU B CA 1
ATOM 2967 C C . GLU B 1 37 ? -23.578 45.719 20.078 1 82.25 37 GLU B C 1
ATOM 2969 O O . GLU B 1 37 ? -22.734 45.594 20.953 1 82.25 37 GLU B O 1
ATOM 2974 N N . ARG B 1 38 ? -24.672 45.031 20.047 1 84.88 38 ARG B N 1
ATOM 2975 C CA . ARG B 1 38 ? -24.984 44.062 21.078 1 84.88 38 ARG B CA 1
ATOM 2976 C C . ARG B 1 38 ? -24 42.906 21.062 1 84.88 38 ARG B C 1
ATOM 2978 O O . ARG B 1 38 ? -23.547 42.438 22.125 1 84.88 38 ARG B O 1
ATOM 2985 N N . ILE B 1 39 ? -23.656 42.406 19.859 1 85.38 39 ILE B N 1
ATOM 2986 C CA . ILE B 1 39 ? -22.703 41.312 19.734 1 85.38 39 ILE B CA 1
ATOM 2987 C C . ILE B 1 39 ? -21.328 41.781 20.219 1 85.38 39 ILE B C 1
ATOM 2989 O O . ILE B 1 39 ? -20.656 41.062 20.969 1 85.38 39 ILE B O 1
ATOM 2993 N N . SER B 1 40 ? -20.969 42.938 19.766 1 81.19 40 SER B N 1
ATOM 2994 C CA . SER B 1 40 ? -19.703 43.5 20.172 1 81.19 40 SER B CA 1
ATOM 2995 C C . SER B 1 40 ? -19.594 43.625 21.688 1 81.19 40 SER B C 1
ATOM 2997 O O . SER B 1 40 ? -18.562 43.312 22.266 1 81.19 40 SER B O 1
ATOM 2999 N N . GLU B 1 41 ? -20.609 44.094 22.266 1 81.62 41 GLU B N 1
ATOM 3000 C CA . GLU B 1 41 ? -20.672 44.281 23.719 1 81.62 41 GLU B CA 1
ATOM 3001 C C . GLU B 1 41 ? -20.531 42.938 24.453 1 81.62 41 GLU B C 1
ATOM 3003 O O . GLU B 1 41 ? -19.781 42.875 25.438 1 81.62 41 GLU B O 1
ATOM 3008 N N . VAL B 1 42 ? -21.234 41.906 23.969 1 82.38 42 VAL B N 1
ATOM 3009 C CA . VAL B 1 42 ? -21.203 40.594 24.641 1 82.38 42 VAL B CA 1
ATOM 3010 C C . VAL B 1 42 ? -19.828 39.969 24.453 1 82.38 42 VAL B C 1
ATOM 3012 O O . VAL B 1 42 ? -19.281 39.375 25.391 1 82.38 42 VAL B O 1
ATOM 3015 N N . ILE B 1 43 ? -19.328 40.125 23.266 1 77.94 43 ILE B N 1
ATOM 3016 C CA . ILE B 1 43 ? -18.016 39.562 22.969 1 77.94 43 ILE B CA 1
ATOM 3017 C C . ILE B 1 43 ? -16.984 40.188 23.922 1 77.94 43 ILE B C 1
ATOM 3019 O O . ILE B 1 43 ? -16.141 39.5 24.469 1 77.94 43 ILE B O 1
ATOM 3023 N N . LYS B 1 44 ? -17.062 41.438 24.078 1 74.5 44 LYS B N 1
ATOM 3024 C CA . LYS B 1 44 ? -16.188 42.188 24.984 1 74.5 44 LYS B CA 1
ATOM 3025 C C . LYS B 1 44 ? -16.406 41.75 26.438 1 74.5 44 LYS B C 1
ATOM 3027 O O . LYS B 1 44 ? -15.461 41.562 27.203 1 74.5 44 LYS B O 1
ATOM 3032 N N . GLU B 1 45 ? -17.641 41.594 26.828 1 78 45 GLU B N 1
ATOM 3033 C CA . GLU B 1 45 ? -18.047 41.281 28.203 1 78 45 GLU B CA 1
ATOM 3034 C C . GLU B 1 45 ? -17.547 39.906 28.609 1 78 45 GLU B C 1
ATOM 3036 O O . GLU B 1 45 ? -17.078 39.719 29.734 1 78 45 GLU B O 1
ATOM 3041 N N . ILE B 1 46 ? -17.719 38.938 27.578 1 77.19 46 ILE B N 1
ATOM 3042 C CA . ILE B 1 46 ? -17.391 37.594 27.984 1 77.19 46 ILE B CA 1
ATOM 3043 C C . ILE B 1 46 ? -15.984 37.219 27.5 1 77.19 46 ILE B C 1
ATOM 3045 O O . ILE B 1 46 ? -15.531 36.094 27.656 1 77.19 46 ILE B O 1
ATOM 3049 N N . GLU B 1 47 ? -15.375 38.219 26.938 1 70.25 47 GLU B N 1
ATOM 3050 C CA . GLU B 1 47 ? -14.008 38.062 26.422 1 70.25 47 GLU B CA 1
ATOM 3051 C C . GLU B 1 47 ? -13.898 36.906 25.453 1 70.25 47 GLU B C 1
ATOM 3053 O O . GLU B 1 47 ? -12.984 36.094 25.578 1 70.25 47 GLU B O 1
ATOM 3058 N N . TYR B 1 48 ? -15.023 36.906 24.719 1 64.44 48 TYR B N 1
ATOM 3059 C CA . TYR B 1 48 ? -14.992 35.938 23.641 1 64.44 48 TYR B CA 1
ATOM 3060 C C . TYR B 1 48 ? -13.945 36.312 22.594 1 64.44 48 TYR B C 1
ATOM 3062 O O . TYR B 1 48 ? -13.93 37.438 22.094 1 64.44 48 TYR B O 1
ATOM 3070 N N . LYS B 1 49 ? -12.984 35.594 22.5 1 54.84 49 LYS B N 1
ATOM 3071 C CA . LYS B 1 49 ? -12.016 35.75 21.422 1 54.84 49 LYS B CA 1
ATOM 3072 C C . LYS B 1 49 ? -12.352 34.812 20.25 1 54.84 49 LYS B C 1
ATOM 3074 O O . LYS B 1 49 ? -12.352 33.594 20.406 1 54.84 49 LYS B O 1
ATOM 3079 N N . PRO B 1 50 ? -13.031 35.406 19.266 1 47.84 50 PRO B N 1
ATOM 3080 C CA . PRO B 1 50 ? -13.266 34.531 18.125 1 47.84 50 PRO B CA 1
ATOM 3081 C C . PRO B 1 50 ? -12.016 33.719 17.734 1 47.84 50 PRO B C 1
ATOM 3083 O O . PRO B 1 50 ? -10.898 34.25 17.844 1 47.84 50 PRO B O 1
ATOM 3086 N N . ASN B 1 51 ? -12.031 32.531 18.062 1 40.91 51 ASN B N 1
ATOM 3087 C CA . ASN B 1 51 ? -10.852 31.859 17.531 1 40.91 51 ASN B CA 1
ATOM 3088 C C . ASN B 1 51 ? -10.539 32.344 16.109 1 40.91 51 ASN B C 1
ATOM 3090 O O . ASN B 1 51 ? -11.25 31.969 15.164 1 40.91 51 ASN B O 1
ATOM 3094 N N . ARG B 1 52 ? -10.297 33.5 15.891 1 39.94 52 ARG B N 1
ATOM 3095 C CA . ARG B 1 52 ? -9.906 34.094 14.609 1 39.94 52 ARG B CA 1
ATOM 3096 C C . ARG B 1 52 ? -9.141 33.062 13.766 1 39.94 52 ARG B C 1
ATOM 3098 O O . ARG B 1 52 ? -9.133 33.156 12.531 1 39.94 52 ARG B O 1
ATOM 3105 N N . MET B 1 53 ? -8.211 32.312 14.336 1 35 53 MET B N 1
ATOM 3106 C CA . MET B 1 53 ? -7.512 31.312 13.547 1 35 53 MET B CA 1
ATOM 3107 C C . MET B 1 53 ? -8.5 30.328 12.922 1 35 53 MET B C 1
ATOM 3109 O O . MET B 1 53 ? -8.266 29.828 11.82 1 35 53 MET B O 1
ATOM 3113 N N . ALA B 1 54 ? -9.68 30.078 13.484 1 37.91 54 ALA B N 1
ATOM 3114 C CA . ALA B 1 54 ? -10.742 29.234 12.953 1 37.91 54 ALA B CA 1
ATOM 3115 C C . ALA B 1 54 ? -11.516 29.938 11.844 1 37.91 54 ALA B C 1
ATOM 3117 O O . ALA B 1 54 ? -11.852 29.328 10.828 1 37.91 54 ALA B O 1
ATOM 3118 N N . ARG B 1 55 ? -11.969 31.078 11.961 1 38.53 55 ARG B N 1
ATOM 3119 C CA . ARG B 1 55 ? -12.758 31.828 10.984 1 38.53 55 ARG B CA 1
ATOM 3120 C C . ARG B 1 55 ? -11.875 32.344 9.852 1 38.53 55 ARG B C 1
ATOM 3122 O O . ARG B 1 55 ? -12.258 32.281 8.68 1 38.53 55 ARG B O 1
ATOM 3129 N N . SER B 1 56 ? -10.906 33.188 10.141 1 37.94 56 SER B N 1
ATOM 3130 C CA . SER B 1 56 ? -9.938 33.688 9.18 1 37.94 56 SER B CA 1
ATOM 3131 C C . SER B 1 56 ? -9.195 32.562 8.492 1 37.94 56 SER B C 1
ATOM 3133 O O . SER B 1 56 ? -8.789 32.688 7.332 1 37.94 56 SER B O 1
ATOM 3135 N N . LEU B 1 57 ? -9 31.484 9.148 1 39.16 57 LEU B N 1
ATOM 3136 C CA . LEU B 1 57 ? -8.469 30.203 8.688 1 39.16 57 LEU B CA 1
ATOM 3137 C C . LEU B 1 57 ? -9.484 29.469 7.824 1 39.16 57 LEU B C 1
ATOM 3139 O O . LEU B 1 57 ? -9.102 28.703 6.938 1 39.16 57 LEU B O 1
ATOM 3143 N N . ARG B 1 58 ? -10.797 29.625 8.133 1 44.25 58 ARG B N 1
ATOM 3144 C CA . ARG B 1 58 ? -11.883 29.141 7.285 1 44.25 58 ARG B CA 1
ATOM 3145 C C . ARG B 1 58 ? -11.836 29.797 5.906 1 44.25 58 ARG B C 1
ATOM 3147 O O . ARG B 1 58 ? -12.172 29.156 4.906 1 44.25 58 ARG B O 1
ATOM 3154 N N . LEU B 1 59 ? -11.781 31.141 5.898 1 47.41 59 LEU B N 1
ATOM 3155 C CA . LEU B 1 59 ? -11.828 31.828 4.609 1 47.41 59 LEU B CA 1
ATOM 3156 C C . LEU B 1 59 ? -10.562 31.547 3.805 1 47.41 59 LEU B C 1
ATOM 3158 O O . LEU B 1 59 ? -10.547 31.703 2.582 1 47.41 59 LEU B O 1
ATOM 3162 N N . GLN B 1 60 ? -9.477 31.344 4.492 1 56.94 60 GLN B N 1
ATOM 3163 C CA . GLN B 1 60 ? -8.297 31.141 3.656 1 56.94 60 GLN B CA 1
ATOM 3164 C C . GLN B 1 60 ? -8.133 29.656 3.287 1 56.94 60 GLN B C 1
ATOM 3166 O O . GLN B 1 60 ? -7.922 28.812 4.16 1 56.94 60 GLN B O 1
ATOM 3171 N N . GLN B 1 61 ? -8.68 29.422 2.143 1 75.44 61 GLN B N 1
ATOM 3172 C CA . GLN B 1 61 ? -8.438 28.109 1.553 1 75.44 61 GLN B CA 1
ATOM 3173 C C . GLN B 1 61 ? -6.984 27.672 1.751 1 75.44 61 GLN B C 1
ATOM 3175 O O . GLN B 1 61 ? -6.059 28.422 1.415 1 75.44 61 GLN B O 1
ATOM 3180 N N . SER B 1 62 ? -6.895 26.594 2.543 1 77.38 62 SER B N 1
ATOM 3181 C CA . SER B 1 62 ? -5.551 26.078 2.775 1 77.38 62 SER B CA 1
ATOM 3182 C C . SER B 1 62 ? -5.027 25.328 1.552 1 77.38 62 SER B C 1
ATOM 3184 O O . SER B 1 62 ? -3.828 25.062 1.449 1 77.38 62 SER B O 1
ATOM 3186 N N . HIS B 1 63 ? -5.973 24.953 0.67 1 85.44 63 HIS B N 1
ATOM 3187 C CA . HIS B 1 63 ? -5.66 24.125 -0.492 1 85.44 63 HIS B CA 1
ATOM 3188 C C . HIS B 1 63 ? -5.078 22.781 -0.072 1 85.44 63 HIS B C 1
ATOM 3190 O O . HIS B 1 63 ? -4.172 22.266 -0.726 1 85.44 63 HIS B O 1
ATOM 3196 N N . MET B 1 64 ? -5.613 22.328 1.077 1 85.81 64 MET B N 1
ATOM 3197 C CA . MET B 1 64 ? -5.27 21 1.562 1 85.81 64 MET B CA 1
ATOM 3198 C C . MET B 1 64 ? -6.516 20.125 1.686 1 85.81 64 MET B C 1
ATOM 3200 O O . MET B 1 64 ? -7.562 20.594 2.146 1 85.81 64 MET B O 1
ATOM 3204 N N . ILE B 1 65 ? -6.348 18.953 1.254 1 93.12 65 ILE B N 1
ATOM 3205 C CA . ILE B 1 65 ? -7.441 18.016 1.486 1 93.12 65 ILE B CA 1
ATOM 3206 C C . ILE B 1 65 ? -6.926 16.797 2.242 1 93.12 65 ILE B C 1
ATOM 3208 O O . ILE B 1 65 ? -5.754 16.438 2.119 1 93.12 65 ILE B O 1
ATOM 3212 N N . GLY B 1 66 ? -7.777 16.25 3.088 1 93.88 66 GLY B N 1
ATOM 3213 C CA . GLY B 1 66 ? -7.473 15.023 3.809 1 93.88 66 GLY B CA 1
ATOM 3214 C C . GLY B 1 66 ? -8.039 13.781 3.139 1 93.88 66 GLY B C 1
ATOM 3215 O O . GLY B 1 66 ? -9.094 13.836 2.51 1 93.88 66 GLY B O 1
ATOM 3216 N N . VAL B 1 67 ? -7.277 12.742 3.268 1 97.25 67 VAL B N 1
ATOM 3217 C CA . VAL B 1 67 ? -7.734 11.422 2.854 1 97.25 67 VAL B CA 1
ATOM 3218 C C . VAL B 1 67 ? -7.59 10.438 4.012 1 97.25 67 VAL B C 1
ATOM 3220 O O . VAL B 1 67 ? -6.52 10.328 4.609 1 97.25 67 VAL B O 1
ATOM 3223 N N . ILE B 1 68 ? -8.672 9.797 4.359 1 96.62 68 ILE B N 1
ATOM 3224 C CA . ILE B 1 68 ? -8.648 8.781 5.406 1 96.62 68 ILE B CA 1
ATOM 3225 C C . ILE B 1 68 ? -9.031 7.426 4.816 1 96.62 68 ILE B C 1
ATOM 3227 O O . ILE B 1 68 ? -10.156 7.242 4.352 1 96.62 68 ILE B O 1
ATOM 3231 N N . VAL B 1 69 ? -8.109 6.508 4.836 1 96.44 69 VAL B N 1
ATOM 3232 C CA . VAL B 1 69 ? -8.375 5.164 4.336 1 96.44 69 VAL B CA 1
ATOM 3233 C C . VAL B 1 69 ? -8.562 4.203 5.512 1 96.44 69 VAL B C 1
ATOM 3235 O O . VAL B 1 69 ? -8.242 4.539 6.652 1 96.44 69 VAL B O 1
ATOM 3238 N N . SER B 1 70 ? -9.086 3.023 5.207 1 94 70 SER B N 1
ATOM 3239 C CA . SER B 1 70 ? -9.406 2.068 6.262 1 94 70 SER B CA 1
ATOM 3240 C C . SER B 1 70 ? -8.305 1.027 6.418 1 94 70 SER B C 1
ATOM 3242 O O . SER B 1 70 ? -8.258 0.306 7.418 1 94 70 SER B O 1
ATOM 3244 N N . ASP B 1 71 ? -7.457 0.898 5.375 1 91.56 71 ASP B N 1
ATOM 3245 C CA . ASP B 1 71 ? -6.359 -0.065 5.41 1 91.56 71 ASP B CA 1
ATOM 3246 C C . ASP B 1 71 ? -5.262 0.317 4.422 1 91.56 71 ASP B C 1
ATOM 3248 O O . ASP B 1 71 ? -5.328 -0.041 3.244 1 91.56 71 ASP B O 1
ATOM 3252 N N . ILE B 1 72 ? -4.234 0.854 4.918 1 91.5 72 ILE B N 1
ATOM 3253 C CA . ILE B 1 72 ? -3.178 1.374 4.055 1 91.5 72 ILE B CA 1
ATOM 3254 C C . ILE B 1 72 ? -2.41 0.215 3.424 1 91.5 72 ILE B C 1
ATOM 3256 O O . ILE B 1 72 ? -1.695 0.401 2.436 1 91.5 72 ILE B O 1
ATOM 3260 N N . SER B 1 73 ? -2.502 -0.972 3.984 1 87.69 73 SER B N 1
ATOM 3261 C CA . SER B 1 73 ? -1.776 -2.127 3.465 1 87.69 73 SER B CA 1
ATOM 3262 C C . SER B 1 73 ? -2.453 -2.691 2.221 1 87.69 73 SER B C 1
ATOM 3264 O O . SER B 1 73 ? -1.864 -3.498 1.5 1 87.69 73 SER B O 1
ATOM 3266 N N . SER B 1 74 ? -3.629 -2.26 2.004 1 90.12 74 SER B N 1
ATOM 3267 C CA . SER B 1 74 ? -4.348 -2.686 0.807 1 90.12 74 SER B CA 1
ATOM 3268 C C . SER B 1 74 ? -3.939 -1.86 -0.408 1 90.12 74 SER B C 1
ATOM 3270 O O . SER B 1 74 ? -3.977 -0.629 -0.369 1 90.12 74 SER B O 1
ATOM 3272 N N . PRO B 1 75 ? -3.625 -2.562 -1.521 1 90.81 75 PRO B N 1
ATOM 3273 C CA . PRO B 1 75 ? -3.307 -1.808 -2.734 1 90.81 75 PRO B CA 1
ATOM 3274 C C . PRO B 1 75 ? -4.441 -0.883 -3.17 1 90.81 75 PRO B C 1
ATOM 3276 O O . PRO B 1 75 ? -4.199 0.125 -3.84 1 90.81 75 PRO B O 1
ATOM 3279 N N . PHE B 1 76 ? -5.652 -1.213 -2.727 1 93.69 76 PHE B N 1
ATOM 3280 C CA . PHE B 1 76 ? -6.789 -0.341 -3 1 93.69 76 PHE B CA 1
ATOM 3281 C C . PHE B 1 76 ? -6.504 1.08 -2.529 1 93.69 76 PHE B C 1
ATOM 3283 O O . PHE B 1 76 ? -6.754 2.043 -3.26 1 93.69 76 PHE B O 1
ATOM 3290 N N . SER B 1 77 ? -5.941 1.199 -1.399 1 95.19 77 SER B N 1
ATOM 3291 C CA . SER B 1 77 ? -5.711 2.5 -0.779 1 95.19 77 SER B CA 1
ATOM 3292 C C . SER B 1 77 ? -4.695 3.316 -1.568 1 95.19 77 SER B C 1
ATOM 3294 O O . SER B 1 77 ? -4.867 4.523 -1.752 1 95.19 77 SER B O 1
ATOM 3296 N N . ALA B 1 78 ? -3.691 2.662 -2.004 1 93.19 78 ALA B N 1
ATOM 3297 C CA . ALA B 1 78 ? -2.664 3.357 -2.773 1 93.19 78 ALA B CA 1
ATOM 3298 C C . ALA B 1 78 ? -3.215 3.844 -4.109 1 93.19 78 ALA B C 1
ATOM 3300 O O . ALA B 1 78 ? -2.928 4.965 -4.535 1 93.19 78 ALA B O 1
ATOM 3301 N N . ILE B 1 79 ? -3.963 3.01 -4.797 1 95 79 ILE B N 1
ATOM 3302 C CA . ILE B 1 79 ? -4.535 3.367 -6.094 1 95 79 ILE B CA 1
ATOM 3303 C C . ILE B 1 79 ? -5.531 4.512 -5.918 1 95 79 ILE B C 1
ATOM 3305 O O . ILE B 1 79 ? -5.527 5.469 -6.691 1 95 79 ILE B O 1
ATOM 3309 N N . LEU B 1 80 ? -6.34 4.375 -4.875 1 97.38 80 LEU B N 1
ATOM 3310 C CA . LEU B 1 80 ? -7.289 5.438 -4.551 1 97.38 80 LEU B CA 1
ATOM 3311 C C . LEU B 1 80 ? -6.562 6.762 -4.324 1 97.38 80 LEU B C 1
ATOM 3313 O O . LEU B 1 80 ? -6.945 7.785 -4.895 1 97.38 80 LEU B O 1
ATOM 3317 N N . TYR B 1 81 ? -5.562 6.723 -3.516 1 96.12 81 TYR B N 1
ATOM 3318 C CA . TYR B 1 81 ? -4.77 7.91 -3.205 1 96.12 81 TYR B CA 1
ATOM 3319 C C . TYR B 1 81 ? -4.18 8.516 -4.473 1 96.12 81 TYR B C 1
ATOM 3321 O O . TYR B 1 81 ? -4.191 9.734 -4.648 1 96.12 81 TYR B O 1
ATOM 3329 N N . SER B 1 82 ? -3.674 7.684 -5.305 1 94.44 82 SER B N 1
ATOM 3330 C CA . SER B 1 82 ? -3.053 8.18 -6.531 1 94.44 82 SER B CA 1
ATOM 3331 C C . SER B 1 82 ? -4.055 8.938 -7.395 1 94.44 82 SER B C 1
ATOM 3333 O O . SER B 1 82 ? -3.734 9.992 -7.945 1 94.44 82 SER B O 1
ATOM 3335 N N . GLY B 1 83 ? -5.242 8.375 -7.531 1 97.12 83 GLY B N 1
ATOM 3336 C CA . GLY B 1 83 ? -6.281 9.086 -8.258 1 97.12 83 GLY B CA 1
ATOM 3337 C C . GLY B 1 83 ? -6.605 10.445 -7.672 1 97.12 83 GLY B C 1
ATOM 3338 O O . GLY B 1 83 ? -6.707 11.43 -8.398 1 97.12 83 GLY B O 1
ATOM 3339 N N . ILE B 1 84 ? -6.676 10.5 -6.336 1 97.69 84 ILE B N 1
ATOM 3340 C CA . ILE B 1 84 ? -6.973 11.742 -5.629 1 97.69 84 ILE B CA 1
ATOM 3341 C C . ILE B 1 84 ? -5.82 12.727 -5.805 1 97.69 84 ILE B C 1
ATOM 3343 O O . ILE B 1 84 ? -6.031 13.883 -6.172 1 97.69 84 ILE B O 1
ATOM 3347 N N . ALA B 1 85 ? -4.629 12.258 -5.539 1 93.19 85 ALA B N 1
ATOM 3348 C CA . ALA B 1 85 ? -3.432 13.094 -5.539 1 93.19 85 ALA B CA 1
ATOM 3349 C C . ALA B 1 85 ? -3.178 13.688 -6.922 1 93.19 85 ALA B C 1
ATOM 3351 O O . ALA B 1 85 ? -2.846 14.867 -7.051 1 93.19 85 ALA B O 1
ATOM 3352 N N . ASP B 1 86 ? -3.332 12.867 -7.961 1 92.88 86 ASP B N 1
ATOM 3353 C CA . ASP B 1 86 ? -3.09 13.344 -9.32 1 92.88 86 ASP B CA 1
ATOM 3354 C C . ASP B 1 86 ? -4.047 14.469 -9.695 1 92.88 86 ASP B C 1
ATOM 3356 O O . ASP B 1 86 ? -3.627 15.492 -10.242 1 92.88 86 ASP B O 1
ATOM 3360 N N . TRP B 1 87 ? -5.266 14.242 -9.359 1 95.06 87 TRP B N 1
ATOM 3361 C CA . TRP B 1 87 ? -6.242 15.289 -9.633 1 95.06 87 TRP B CA 1
ATOM 3362 C C . TRP B 1 87 ? -5.93 16.547 -8.828 1 95.06 87 TRP B C 1
ATOM 3364 O O . TRP B 1 87 ? -5.961 17.656 -9.367 1 95.06 87 TRP B O 1
ATOM 3374 N N . CYS B 1 88 ? -5.59 16.422 -7.566 1 92.19 88 CYS B N 1
ATOM 3375 C CA . CYS B 1 88 ? -5.316 17.531 -6.668 1 92.19 88 CYS B CA 1
ATOM 3376 C C . CYS B 1 88 ? -4.078 18.297 -7.113 1 92.19 88 CYS B C 1
ATOM 3378 O O . CYS B 1 88 ? -4.055 19.531 -7.059 1 92.19 88 CYS B O 1
ATOM 3380 N N . GLU B 1 89 ? -3.117 17.609 -7.465 1 86.25 89 GLU B N 1
ATOM 3381 C CA . GLU B 1 89 ? -1.896 18.25 -7.941 1 86.25 89 GLU B CA 1
ATOM 3382 C C . GLU B 1 89 ? -2.182 19.172 -9.133 1 86.25 89 GLU B C 1
ATOM 3384 O O . GLU B 1 89 ? -1.678 20.281 -9.195 1 86.25 89 GLU B O 1
ATOM 3389 N N . GLU B 1 90 ? -2.959 18.719 -10.016 1 89.88 90 GLU B N 1
ATOM 3390 C CA . GLU B 1 90 ? -3.311 19.484 -11.211 1 89.88 90 GLU B CA 1
ATOM 3391 C C . GLU B 1 90 ? -4.121 20.719 -10.852 1 89.88 90 GLU B C 1
ATOM 3393 O O . GLU B 1 90 ? -4.191 21.672 -11.633 1 89.88 90 GLU B O 1
ATOM 3398 N N . HIS B 1 91 ? -4.668 20.719 -9.625 1 90 91 HIS B N 1
ATOM 3399 C CA . HIS B 1 91 ? -5.574 21.812 -9.258 1 90 91 HIS B CA 1
ATOM 3400 C C . HIS B 1 91 ? -5.055 22.578 -8.055 1 90 91 HIS B C 1
ATOM 3402 O O . HIS B 1 91 ? -5.805 23.312 -7.414 1 90 91 HIS B O 1
ATOM 3408 N N . GLY B 1 92 ? -3.836 22.266 -7.699 1 85.69 92 GLY B N 1
ATOM 3409 C CA . GLY B 1 92 ? -3.141 23.094 -6.723 1 85.69 92 GLY B CA 1
ATOM 3410 C C . GLY B 1 92 ? -3.469 22.719 -5.289 1 85.69 92 GLY B C 1
ATOM 3411 O O . GLY B 1 92 ? -3.438 23.578 -4.398 1 85.69 92 GLY B O 1
ATOM 3412 N N . PHE B 1 93 ? -3.965 21.531 -5.059 1 86.5 93 PHE B N 1
ATOM 3413 C CA . PHE B 1 93 ? -4.246 21.047 -3.709 1 86.5 93 PHE B CA 1
ATOM 3414 C C . PHE B 1 93 ? -3.158 20.094 -3.234 1 86.5 93 PHE B C 1
ATOM 3416 O O . PHE B 1 93 ? -2.621 19.312 -4.023 1 86.5 93 PHE B O 1
ATOM 3423 N N . THR B 1 94 ? -2.889 20.203 -1.945 1 83.38 94 THR B N 1
ATOM 3424 C CA . THR B 1 94 ? -2.031 19.234 -1.283 1 83.38 94 THR B CA 1
ATOM 3425 C C . THR B 1 94 ? -2.867 18.188 -0.557 1 83.38 94 THR B C 1
ATOM 3427 O O . THR B 1 94 ? -3.906 18.5 0.025 1 83.38 94 THR B O 1
ATOM 3430 N N . VAL B 1 95 ? -2.34 16.953 -0.578 1 90.81 95 VAL B N 1
ATOM 3431 C CA . VAL B 1 95 ? -3.131 15.867 -0.008 1 90.81 95 VAL B CA 1
ATOM 3432 C C . VAL B 1 95 ? -2.418 15.297 1.214 1 90.81 95 VAL B C 1
ATOM 3434 O O . VAL B 1 95 ? -1.231 14.969 1.148 1 90.81 95 VAL B O 1
ATOM 3437 N N . LEU B 1 96 ? -3.143 15.18 2.311 1 85.88 96 LEU B N 1
ATOM 3438 C CA . LEU B 1 96 ? -2.686 14.492 3.514 1 85.88 96 LEU B CA 1
ATOM 3439 C C . LEU B 1 96 ? -3.426 13.172 3.699 1 85.88 96 LEU B C 1
ATOM 3441 O O . LEU B 1 96 ? -4.645 13.109 3.535 1 85.88 96 LEU B O 1
ATOM 3445 N N . LEU B 1 97 ? -2.682 12.172 3.98 1 91.88 97 LEU B N 1
ATOM 3446 C CA . LEU B 1 97 ? -3.271 10.844 4.078 1 91.88 97 LEU B CA 1
ATOM 3447 C C . LEU B 1 97 ? -3.16 10.305 5.5 1 91.88 97 LEU B C 1
ATOM 3449 O O . LEU B 1 97 ? -2.143 10.508 6.168 1 91.88 97 LEU B O 1
ATOM 3453 N N . ALA B 1 98 ? -4.234 9.648 6.012 1 90.38 98 ALA B N 1
ATOM 3454 C CA . ALA B 1 98 ? -4.238 8.938 7.289 1 90.38 98 ALA B CA 1
ATOM 3455 C C . ALA B 1 98 ? -4.879 7.559 7.148 1 90.38 98 ALA B C 1
ATOM 3457 O O . ALA B 1 98 ? -5.707 7.34 6.266 1 90.38 98 ALA B O 1
ATOM 3458 N N . ASP B 1 99 ? -4.473 6.633 8.008 1 93.44 99 ASP B N 1
ATOM 3459 C CA . ASP B 1 99 ? -5.008 5.273 8.039 1 93.44 99 ASP B CA 1
ATOM 3460 C C . ASP B 1 99 ? -5.805 5.023 9.32 1 93.44 99 ASP B C 1
ATOM 3462 O O . ASP B 1 99 ? -5.23 4.922 10.406 1 93.44 99 ASP B O 1
ATOM 3466 N N . ALA B 1 100 ? -7.086 4.816 9.148 1 93.19 100 ALA B N 1
ATOM 3467 C CA . ALA B 1 100 ? -7.949 4.586 10.305 1 93.19 100 ALA B CA 1
ATOM 3468 C C . ALA B 1 100 ? -7.93 3.119 10.719 1 93.19 100 ALA B C 1
ATOM 3470 O O . ALA B 1 100 ? -8.438 2.764 11.781 1 93.19 100 ALA B O 1
ATOM 3471 N N . ALA B 1 101 ? -7.363 2.219 9.898 1 90.44 101 ALA B N 1
ATOM 3472 C CA . ALA B 1 101 ? -7.223 0.796 10.195 1 90.44 101 ALA B CA 1
ATOM 3473 C C . ALA B 1 101 ? -8.562 0.177 10.57 1 90.44 101 ALA B C 1
ATOM 3475 O O . ALA B 1 101 ? -8.672 -0.56 11.555 1 90.44 101 ALA B O 1
ATOM 3476 N N . ASP B 1 102 ? -9.578 0.635 9.867 1 92.12 102 ASP B N 1
ATOM 3477 C CA . ASP B 1 102 ? -10.945 0.167 10.039 1 92.12 102 ASP B CA 1
ATOM 3478 C C . ASP B 1 102 ? -11.414 0.352 11.484 1 92.12 102 ASP B C 1
ATOM 3480 O O . ASP B 1 102 ? -12.25 -0.415 11.977 1 92.12 102 ASP B O 1
ATOM 3484 N N . ASP B 1 103 ? -10.891 1.307 12.172 1 93.12 103 ASP B N 1
ATOM 3485 C CA . ASP B 1 103 ? -11.258 1.655 13.539 1 93.12 103 ASP B CA 1
ATOM 3486 C C . ASP B 1 103 ? -12.031 2.969 13.586 1 93.12 103 ASP B C 1
ATOM 3488 O O . ASP B 1 103 ? -11.477 4.035 13.312 1 93.12 103 ASP B O 1
ATOM 3492 N N . PRO B 1 104 ? -13.25 2.863 14.031 1 94.5 104 PRO B N 1
ATOM 3493 C CA . PRO B 1 104 ? -14.078 4.078 14.039 1 94.5 104 PRO B CA 1
ATOM 3494 C C . PRO B 1 104 ? -13.508 5.164 14.953 1 94.5 104 PRO B C 1
ATOM 3496 O O . PRO B 1 104 ? -13.672 6.355 14.672 1 94.5 104 PRO B O 1
ATOM 3499 N N . TYR B 1 105 ? -12.883 4.785 16 1 91.75 105 TYR B N 1
ATOM 3500 C CA . TYR B 1 105 ? -12.297 5.762 16.906 1 91.75 105 TYR B CA 1
ATOM 3501 C C . TYR B 1 105 ? -11.109 6.469 16.266 1 91.75 105 TYR B C 1
ATOM 3503 O O . TYR B 1 105 ? -10.961 7.688 16.391 1 91.75 105 TYR B O 1
ATOM 3511 N N . LYS B 1 106 ? -10.328 5.719 15.594 1 90 106 LYS B N 1
ATOM 3512 C CA . LYS B 1 106 ? -9.219 6.324 14.867 1 90 106 LYS B CA 1
ATOM 3513 C C . LYS B 1 106 ? -9.719 7.238 13.758 1 90 106 LYS B C 1
ATOM 3515 O O . LYS B 1 106 ? -9.164 8.32 13.531 1 90 106 LYS B O 1
ATOM 3520 N N . GLU B 1 107 ? -10.727 6.727 13.07 1 95.19 107 GLU B N 1
ATOM 3521 C CA . GLU B 1 107 ? -11.312 7.531 12 1 95.19 107 GLU B CA 1
ATOM 3522 C C . GLU B 1 107 ? -11.75 8.898 12.523 1 95.19 107 GLU B C 1
ATOM 3524 O O . GLU B 1 107 ? -11.406 9.93 11.93 1 95.19 107 GLU B O 1
ATOM 3529 N N . ARG B 1 108 ? -12.43 8.914 13.648 1 94 108 ARG B N 1
ATOM 3530 C CA . ARG B 1 108 ? -12.883 10.156 14.266 1 94 108 ARG B CA 1
ATOM 3531 C C . ARG B 1 108 ? -11.695 11.031 14.672 1 94 108 ARG B C 1
ATOM 3533 O O . ARG B 1 108 ? -11.703 12.242 14.438 1 94 108 ARG B O 1
ATOM 3540 N N . ARG B 1 109 ? -10.758 10.406 15.258 1 87.5 109 ARG B N 1
ATOM 3541 C CA . ARG B 1 109 ? -9.578 11.141 15.703 1 87.5 109 ARG B CA 1
ATOM 3542 C C . ARG B 1 109 ? -8.875 11.812 14.531 1 87.5 109 ARG B C 1
ATOM 3544 O O . ARG B 1 109 ? -8.438 12.961 14.641 1 87.5 109 ARG B O 1
ATOM 3551 N N . TYR B 1 110 ? -8.773 11.148 13.422 1 90.12 110 TYR B N 1
ATOM 3552 C CA . TYR B 1 110 ? -8.094 11.719 12.266 1 90.12 110 TYR B CA 1
ATOM 3553 C C . TYR B 1 110 ? -8.922 12.836 11.633 1 90.12 110 TYR B C 1
ATOM 3555 O O . TYR B 1 110 ? -8.375 13.82 11.148 1 90.12 110 TYR B O 1
ATOM 3563 N N . ILE B 1 111 ? -10.227 12.656 11.625 1 93 111 ILE B N 1
ATOM 3564 C CA . ILE B 1 111 ? -11.078 13.742 11.148 1 93 111 ILE B CA 1
ATOM 3565 C C . ILE B 1 111 ? -10.844 14.992 12 1 93 111 ILE B C 1
ATOM 3567 O O . ILE B 1 111 ? -10.625 16.078 11.461 1 93 111 ILE B O 1
ATOM 3571 N N . GLN B 1 112 ? -10.805 14.812 13.289 1 88.31 112 GLN B N 1
ATOM 3572 C CA . GLN B 1 112 ? -10.586 15.922 14.211 1 88.31 112 GLN B CA 1
ATOM 3573 C C . GLN B 1 112 ? -9.219 16.562 13.992 1 88.31 112 GLN B C 1
ATOM 3575 O O . GLN B 1 112 ? -9.094 17.797 14 1 88.31 112 GLN B O 1
ATOM 3580 N N . SER B 1 113 ? -8.273 15.711 13.828 1 81.31 113 SER B N 1
ATOM 3581 C CA . SER B 1 113 ? -6.926 16.219 13.586 1 81.31 113 SER B CA 1
ATOM 3582 C C . SER B 1 113 ? -6.863 17.031 12.297 1 81.31 113 SER B C 1
ATOM 3584 O O . SER B 1 113 ? -6.219 18.078 12.258 1 81.31 113 SER B O 1
ATOM 3586 N N . MET B 1 114 ? -7.516 16.578 11.273 1 86.06 114 MET B N 1
ATOM 3587 C CA . MET B 1 114 ? -7.488 17.266 9.984 1 86.06 114 MET B CA 1
ATOM 3588 C C . MET B 1 114 ? -8.258 18.578 10.055 1 86.06 114 MET B C 1
ATOM 3590 O O . MET B 1 114 ? -7.855 19.578 9.438 1 86.06 114 MET B O 1
ATOM 3594 N N . ILE B 1 115 ? -9.312 18.578 10.828 1 86.12 115 ILE B N 1
ATOM 3595 C CA . ILE B 1 115 ? -10.039 19.828 11.078 1 86.12 115 ILE B CA 1
ATOM 3596 C C . ILE B 1 115 ? -9.109 20.828 11.766 1 86.12 115 ILE B C 1
ATOM 3598 O O . ILE B 1 115 ? -9.016 21.984 11.344 1 86.12 115 ILE B O 1
ATOM 3602 N N . ALA B 1 116 ? -8.453 20.344 12.727 1 76.88 116 ALA B N 1
ATOM 3603 C CA . ALA B 1 116 ? -7.543 21.188 13.492 1 76.88 116 ALA B CA 1
ATOM 3604 C C . ALA B 1 116 ? -6.438 21.734 12.594 1 76.88 116 ALA B C 1
ATOM 3606 O O . ALA B 1 116 ? -5.945 22.844 12.82 1 76.88 116 ALA B O 1
ATOM 3607 N N . GLN B 1 117 ? -6.184 20.984 11.602 1 73.88 117 GLN B N 1
ATOM 3608 C CA . GLN B 1 117 ? -5.102 21.359 10.703 1 73.88 117 GLN B CA 1
ATOM 3609 C C . GLN B 1 117 ? -5.602 22.281 9.594 1 73.88 117 GLN B C 1
ATOM 3611 O O . GLN B 1 117 ? -4.812 22.797 8.805 1 73.88 117 GLN B O 1
ATOM 3616 N N . GLY B 1 118 ? -6.82 22.453 9.531 1 79.25 118 GLY B N 1
ATOM 3617 C CA . GLY B 1 118 ? -7.383 23.422 8.602 1 79.25 118 GLY B CA 1
ATOM 3618 C C . GLY B 1 118 ? -7.551 22.859 7.199 1 79.25 118 GLY B C 1
ATOM 3619 O O . GLY B 1 118 ? -7.453 23.609 6.215 1 79.25 118 GLY B O 1
ATOM 3620 N N . VAL B 1 119 ? -7.707 21.547 7.055 1 86.5 119 VAL B N 1
ATOM 3621 C CA . VAL B 1 119 ? -7.957 21.016 5.723 1 86.5 119 VAL B CA 1
ATOM 3622 C C . VAL B 1 119 ? -9.305 21.5 5.203 1 86.5 119 VAL B C 1
ATOM 3624 O O . VAL B 1 119 ? -10.242 21.703 5.984 1 86.5 119 VAL B O 1
ATOM 3627 N N . ASP B 1 120 ? -9.359 21.688 3.91 1 90.5 120 ASP B N 1
ATOM 3628 C CA . ASP B 1 120 ? -10.555 22.266 3.303 1 90.5 120 ASP B CA 1
ATOM 3629 C C . ASP B 1 120 ? -11.656 21.219 3.16 1 90.5 120 ASP B C 1
ATOM 3631 O O . ASP B 1 120 ? -12.836 21.578 3.035 1 90.5 120 ASP B O 1
ATOM 3635 N N . GLY B 1 121 ? -11.367 20 3.127 1 95.75 121 GLY B N 1
ATOM 3636 C CA . GLY B 1 121 ? -12.281 18.875 2.98 1 95.75 121 GLY B CA 1
ATOM 3637 C C . GLY B 1 121 ? -11.594 17.531 3.082 1 95.75 121 GLY B C 1
ATOM 3638 O O . GLY B 1 121 ? -10.367 17.453 3.098 1 95.75 121 GLY B O 1
ATOM 3639 N N . VAL B 1 122 ? -12.461 16.438 3.205 1 97.5 122 VAL B N 1
ATOM 3640 C CA . VAL B 1 122 ? -11.844 15.133 3.412 1 97.5 122 VAL B CA 1
ATOM 3641 C C . VAL B 1 122 ? -12.547 14.086 2.549 1 97.5 122 VAL B C 1
ATOM 3643 O O . VAL B 1 122 ? -13.773 14.102 2.408 1 97.5 122 VAL B O 1
ATOM 3646 N N . VAL B 1 123 ? -11.773 13.234 1.908 1 98.56 123 VAL B N 1
ATOM 3647 C CA . VAL B 1 123 ? -12.242 11.992 1.306 1 98.56 123 VAL B CA 1
ATOM 3648 C C . VAL B 1 123 ? -12.062 10.836 2.289 1 98.56 123 VAL B C 1
ATOM 3650 O O . VAL B 1 123 ? -10.977 10.648 2.84 1 98.56 123 VAL B O 1
ATOM 3653 N N . ILE B 1 124 ? -13.133 10.039 2.469 1 98.38 124 ILE B N 1
ATOM 3654 C CA . ILE B 1 124 ? -13.047 9.008 3.5 1 98.38 124 ILE B CA 1
ATOM 3655 C C . ILE B 1 124 ? -13.492 7.668 2.928 1 98.38 124 ILE B C 1
ATOM 3657 O O . ILE B 1 124 ? -14.578 7.562 2.35 1 98.38 124 ILE B O 1
ATOM 3661 N N . ASN B 1 125 ? -12.617 6.703 2.939 1 98.19 125 ASN B N 1
ATOM 3662 C CA . ASN B 1 125 ? -13 5.297 2.883 1 98.19 125 ASN B CA 1
ATOM 3663 C C . ASN B 1 125 ? -13.484 4.797 4.242 1 98.19 125 ASN B C 1
ATOM 3665 O O . ASN B 1 125 ? -12.695 4.273 5.031 1 98.19 125 ASN B O 1
ATOM 3669 N N . ALA B 1 126 ? -14.742 4.832 4.488 1 96.88 126 ALA B N 1
ATOM 3670 C CA . ALA B 1 126 ? -15.328 4.926 5.824 1 96.88 126 ALA B CA 1
ATOM 3671 C C . ALA B 1 126 ? -15.422 3.551 6.48 1 96.88 126 ALA B C 1
ATOM 3673 O O . ALA B 1 126 ? -15.586 2.539 5.797 1 96.88 126 ALA B O 1
ATOM 3674 N N . THR B 1 127 ? -15.375 3.547 7.781 1 94.56 127 THR B N 1
ATOM 3675 C CA . THR B 1 127 ? -15.586 2.338 8.57 1 94.56 127 THR B CA 1
ATOM 3676 C C . THR B 1 127 ? -17.062 1.961 8.602 1 94.56 127 THR B C 1
ATOM 3678 O O . THR B 1 127 ? -17.406 0.812 8.883 1 94.56 127 THR B O 1
ATOM 3681 N N . GLY B 1 128 ? -17.891 2.967 8.414 1 93 128 GLY B N 1
ATOM 3682 C CA . GLY B 1 128 ? -19.328 2.754 8.422 1 93 128 GLY B CA 1
ATOM 3683 C C . GLY B 1 128 ? -19.969 3.047 9.773 1 93 128 GLY B C 1
ATOM 3684 O O . GLY B 1 128 ? -21.188 2.912 9.93 1 93 128 GLY B O 1
ATOM 3685 N N . ALA B 1 129 ? -19.141 3.561 10.602 1 90.44 129 ALA B N 1
ATOM 3686 C CA . ALA B 1 129 ? -19.625 3.865 11.945 1 90.44 129 ALA B CA 1
ATOM 3687 C C . ALA B 1 129 ? -19.781 5.371 12.148 1 90.44 129 ALA B C 1
ATOM 3689 O O . ALA B 1 129 ? -19.469 6.156 11.25 1 90.44 129 ALA B O 1
ATOM 3690 N N . GLU B 1 130 ? -20.438 5.836 13.188 1 91.31 130 GLU B N 1
ATOM 3691 C CA . GLU B 1 130 ? -20.562 7.211 13.656 1 91.31 130 GLU B CA 1
ATOM 3692 C C . GLU B 1 130 ? -21.203 8.102 12.594 1 91.31 130 GLU B C 1
ATOM 3694 O O . GLU B 1 130 ? -20.688 9.172 12.281 1 91.31 130 GLU B O 1
ATOM 3699 N N . VAL B 1 131 ? -22.297 7.684 12.086 1 95.31 131 VAL B N 1
ATOM 3700 C CA . VAL B 1 131 ? -23 8.336 10.977 1 95.31 131 VAL B CA 1
ATOM 3701 C C . VAL B 1 131 ? -23.391 9.758 11.375 1 95.31 131 VAL B C 1
ATOM 3703 O O . VAL B 1 131 ? -23.219 10.695 10.594 1 95.31 131 VAL B O 1
ATOM 3706 N N . GLU B 1 132 ? -23.828 9.93 12.555 1 94.56 132 GLU B N 1
ATOM 3707 C CA . GLU B 1 132 ? -24.25 11.242 13.016 1 94.56 132 GLU B CA 1
ATOM 3708 C C . GLU B 1 132 ? -23.062 12.219 13.055 1 94.56 132 GLU B C 1
ATOM 3710 O O . GLU B 1 132 ? -23.203 13.383 12.695 1 94.56 132 GLU B O 1
ATOM 3715 N N . TYR B 1 133 ? -21.984 11.688 13.477 1 95.38 133 TYR B N 1
ATOM 3716 C CA . TYR B 1 133 ? -20.797 12.516 13.531 1 95.38 133 TYR B CA 1
ATOM 3717 C C . TYR B 1 133 ? -20.359 12.938 12.133 1 95.38 133 TYR B C 1
ATOM 3719 O O . TYR B 1 133 ? -20.031 14.109 11.906 1 95.38 133 TYR B O 1
ATOM 3727 N N . LEU B 1 134 ? -20.375 12.008 11.211 1 96.81 134 LEU B N 1
ATOM 3728 C CA . LEU B 1 134 ? -20.016 12.312 9.828 1 96.81 134 LEU B CA 1
ATOM 3729 C C . LEU B 1 134 ? -20.938 13.375 9.242 1 96.81 134 LEU B C 1
ATOM 3731 O O . LEU B 1 134 ? -20.484 14.312 8.586 1 96.81 134 LEU B O 1
ATOM 3735 N N . ASN B 1 135 ? -22.203 13.242 9.531 1 95.75 135 ASN B N 1
ATOM 3736 C CA . ASN B 1 135 ? -23.188 14.203 9.039 1 95.75 135 ASN B CA 1
ATOM 3737 C C . ASN B 1 135 ? -22.953 15.594 9.617 1 95.75 135 ASN B C 1
ATOM 3739 O O . ASN B 1 135 ? -23.047 16.594 8.906 1 95.75 135 ASN B O 1
ATOM 3743 N N . GLU B 1 136 ? -22.672 15.617 10.867 1 92.94 136 GLU B N 1
ATOM 3744 C CA . GLU B 1 136 ? -22.391 16.891 11.531 1 92.94 136 GLU B CA 1
ATOM 3745 C C . GLU B 1 136 ? -21.188 17.594 10.914 1 92.94 136 GLU B C 1
ATOM 3747 O O . GLU B 1 136 ? -21.234 18.781 10.594 1 92.94 136 GLU B O 1
ATOM 3752 N N . VAL B 1 137 ? -20.141 16.891 10.727 1 94 137 VAL B N 1
ATOM 3753 C CA . VAL B 1 137 ? -18.922 17.453 10.148 1 94 137 VAL B CA 1
ATOM 3754 C C . VAL B 1 137 ? -19.203 17.938 8.727 1 94 137 VAL B C 1
ATOM 3756 O O . VAL B 1 137 ? -18.859 19.062 8.367 1 94 137 VAL B O 1
ATOM 3759 N N . ASN B 1 138 ? -19.844 17.094 7.938 1 94.81 138 ASN B N 1
ATOM 3760 C CA . ASN B 1 138 ? -20.141 17.375 6.539 1 94.81 138 ASN B CA 1
ATOM 3761 C C . ASN B 1 138 ? -20.984 18.641 6.391 1 94.81 138 ASN B C 1
ATOM 3763 O O . ASN B 1 138 ? -20.781 19.422 5.469 1 94.81 138 ASN B O 1
ATOM 3767 N N . ARG B 1 139 ? -21.906 18.922 7.344 1 88.56 139 ARG B N 1
ATOM 3768 C CA . ARG B 1 139 ? -22.859 20.016 7.254 1 88.56 139 ARG B CA 1
ATOM 3769 C C . ARG B 1 139 ? -22.266 21.312 7.793 1 88.56 139 ARG B C 1
ATOM 3771 O O . ARG B 1 139 ? -22.547 22.406 7.281 1 88.56 139 ARG B O 1
ATOM 3778 N N . SER B 1 140 ? -21.344 21.141 8.805 1 87 140 SER B N 1
ATOM 3779 C CA . SER B 1 140 ? -21.094 22.344 9.586 1 87 140 SER B CA 1
ATOM 3780 C C . SER B 1 140 ? -19.609 22.688 9.617 1 87 140 SER B C 1
ATOM 3782 O O . SER B 1 140 ? -19.234 23.797 9.992 1 87 140 SER B O 1
ATOM 3784 N N . ILE B 1 141 ? -18.859 21.766 9.281 1 88.81 141 ILE B N 1
ATOM 3785 C CA . ILE B 1 141 ? -17.438 22.031 9.5 1 88.81 141 ILE B CA 1
ATOM 3786 C C . ILE B 1 141 ? -16.688 22.016 8.164 1 88.81 141 ILE B C 1
ATOM 3788 O O . ILE B 1 141 ? -16.094 23.016 7.77 1 88.81 141 ILE B O 1
ATOM 3792 N N . MET B 1 142 ? -16.734 20.844 7.453 1 90.94 142 MET B N 1
ATOM 3793 C CA . MET B 1 142 ? -16.109 20.734 6.145 1 90.94 142 MET B CA 1
ATOM 3794 C C . MET B 1 142 ? -16.766 19.641 5.316 1 90.94 142 MET B C 1
ATOM 3796 O O . MET B 1 142 ? -17.297 18.672 5.863 1 90.94 142 MET B O 1
ATOM 3800 N N . PRO B 1 143 ? -16.672 19.766 4.016 1 96 143 PRO B N 1
ATOM 3801 C CA . PRO B 1 143 ? -17.266 18.734 3.162 1 96 143 PRO B CA 1
ATOM 3802 C C . PRO B 1 143 ? -16.547 17.391 3.262 1 96 143 PRO B C 1
ATOM 3804 O O . PRO B 1 143 ? -15.328 17.344 3.396 1 96 143 PRO B O 1
ATOM 3807 N N . ILE B 1 144 ? -17.344 16.312 3.172 1 97.56 144 ILE B N 1
ATOM 3808 C CA . ILE B 1 144 ? -16.859 14.938 3.158 1 97.56 144 ILE B CA 1
ATOM 3809 C C . ILE B 1 144 ? -17.359 14.227 1.901 1 97.56 144 ILE B C 1
ATOM 3811 O O . ILE B 1 144 ? -18.531 14.367 1.523 1 97.56 144 ILE B O 1
ATOM 3815 N N . VAL B 1 145 ? -16.516 13.539 1.243 1 98.56 145 VAL B 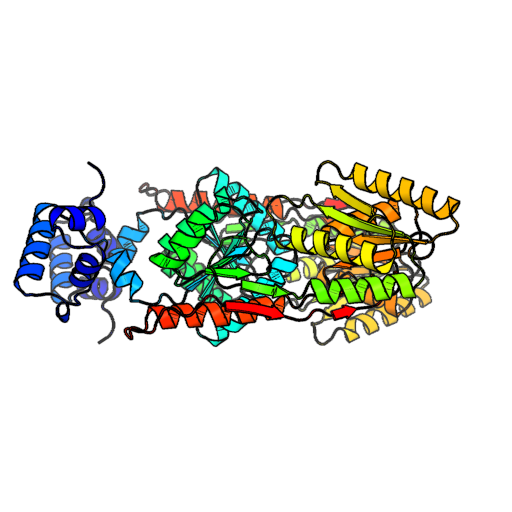N 1
ATOM 3816 C CA . VAL B 1 145 ? -16.891 12.625 0.174 1 98.56 145 VAL B CA 1
ATOM 3817 C C . VAL B 1 145 ? -16.5 11.195 0.556 1 98.56 145 VAL B C 1
ATOM 3819 O O . VAL B 1 145 ? -15.352 10.945 0.939 1 98.56 145 VAL B O 1
ATOM 3822 N N . LEU B 1 146 ? -17.469 10.297 0.518 1 98.62 146 LEU B N 1
ATOM 3823 C CA . LEU B 1 146 ? -17.203 8.891 0.782 1 98.62 146 LEU B CA 1
ATOM 3824 C C . LEU B 1 146 ? -16.656 8.195 -0.458 1 98.62 146 LEU B C 1
ATOM 3826 O O . LEU B 1 146 ? -17.203 8.336 -1.552 1 98.62 146 LEU B O 1
ATOM 3830 N N . ALA B 1 147 ? -15.57 7.496 -0.238 1 98.62 147 ALA B N 1
ATOM 3831 C CA . ALA B 1 147 ? -14.938 6.762 -1.325 1 98.62 147 ALA B CA 1
ATOM 3832 C C . ALA B 1 147 ? -15.227 5.266 -1.221 1 98.62 147 ALA B C 1
ATOM 3834 O O . ALA B 1 147 ? -14.828 4.617 -0.252 1 98.62 147 ALA B O 1
ATOM 3835 N N . ASP B 1 148 ? -15.906 4.68 -2.191 1 98.19 148 ASP B N 1
ATOM 3836 C CA . ASP B 1 148 ? -16.094 3.25 -2.422 1 98.19 148 ASP B CA 1
ATOM 3837 C C . ASP B 1 148 ? -17.156 2.68 -1.474 1 98.19 148 ASP B C 1
ATOM 3839 O O . ASP B 1 148 ? -18.047 1.937 -1.896 1 98.19 148 ASP B O 1
ATOM 3843 N N . ARG B 1 149 ? -17.141 3.098 -0.185 1 97.69 149 ARG B N 1
ATOM 3844 C CA . ARG B 1 149 ? -17.953 2.473 0.85 1 97.69 149 ARG B CA 1
ATOM 3845 C C . ARG B 1 149 ? -19.156 3.34 1.196 1 97.69 149 ARG B C 1
ATOM 3847 O O . ARG B 1 149 ? -19.016 4.363 1.871 1 97.69 149 ARG B O 1
ATOM 3854 N N . PRO B 1 150 ? -20.328 2.9 0.825 1 96.62 150 PRO B N 1
ATOM 3855 C CA . PRO B 1 150 ? -21.516 3.631 1.268 1 96.62 150 PRO B CA 1
ATOM 3856 C C . PRO B 1 150 ? -21.766 3.5 2.768 1 96.62 150 PRO B C 1
ATOM 3858 O O . PRO B 1 150 ? -21.438 2.469 3.363 1 96.62 150 PRO B O 1
ATOM 3861 N N . VAL B 1 151 ? -22.281 4.488 3.293 1 96.19 151 VAL B N 1
ATOM 3862 C CA . VAL B 1 151 ? -22.688 4.512 4.695 1 96.19 151 VAL B CA 1
ATOM 3863 C C . VAL B 1 151 ? -24.172 4.852 4.801 1 96.19 151 VAL B C 1
ATOM 3865 O O . VAL B 1 151 ? -24.562 6.012 4.648 1 96.19 151 VAL B O 1
ATOM 3868 N N . PRO B 1 152 ? -24.938 3.867 5.117 1 94.25 152 PRO B N 1
ATOM 3869 C CA . PRO B 1 152 ? -26.375 4.137 5.23 1 94.25 152 PRO B CA 1
ATOM 3870 C C . PRO B 1 152 ? -26.688 5.262 6.215 1 94.25 152 PRO B C 1
ATOM 3872 O O . PRO B 1 152 ? -26.172 5.273 7.332 1 94.25 152 PRO B O 1
ATOM 3875 N N . GLY B 1 153 ? -27.469 6.172 5.781 1 94.19 153 GLY B N 1
ATOM 3876 C CA . GLY B 1 153 ? -27.891 7.273 6.637 1 94.19 153 GLY B CA 1
ATOM 3877 C C . GLY B 1 153 ? -26.984 8.484 6.539 1 94.19 153 GLY B C 1
ATOM 3878 O O . GLY B 1 153 ? -27.312 9.555 7.055 1 94.19 153 GLY B O 1
ATOM 3879 N N . CYS B 1 154 ? -25.891 8.32 5.859 1 95.25 154 CYS B N 1
ATOM 3880 C CA . CYS B 1 154 ? -24.969 9.43 5.715 1 95.25 154 CYS B CA 1
ATOM 3881 C C . CYS B 1 154 ? -25.359 10.32 4.539 1 95.25 154 CYS B C 1
ATOM 3883 O O . CYS B 1 154 ? -25.672 9.82 3.459 1 95.25 154 CYS B O 1
ATOM 3885 N N . ASP B 1 155 ? -25.266 11.617 4.707 1 94.06 155 ASP B N 1
ATOM 3886 C CA . ASP B 1 155 ? -25.688 12.555 3.666 1 94.06 155 ASP B CA 1
ATOM 3887 C C . ASP B 1 155 ? -24.484 13.039 2.854 1 94.06 155 ASP B C 1
ATOM 3889 O O . ASP B 1 155 ? -24.609 13.977 2.062 1 94.06 155 ASP B O 1
ATOM 3893 N N . CYS B 1 156 ? -23.375 12.438 3.021 1 96.31 156 CYS B N 1
ATOM 3894 C CA . CYS B 1 156 ? -22.188 12.797 2.275 1 96.31 156 CYS B CA 1
ATOM 3895 C C . CYS B 1 156 ? -22.266 12.32 0.831 1 96.31 156 CYS B C 1
ATOM 3897 O O . CYS B 1 156 ? -22.969 11.352 0.534 1 96.31 156 CYS B O 1
ATOM 3899 N N . ASP B 1 157 ? -21.609 13.031 -0.092 1 98 157 ASP B N 1
ATOM 3900 C CA . ASP B 1 157 ? -21.438 12.523 -1.449 1 98 157 ASP B CA 1
ATOM 3901 C C . ASP B 1 157 ? -20.719 11.172 -1.442 1 98 157 ASP B C 1
ATOM 3903 O O . ASP B 1 157 ? -19.953 10.875 -0.524 1 98 157 ASP B O 1
ATOM 3907 N N . LEU B 1 158 ? -21.047 10.367 -2.445 1 98.44 158 LEU B N 1
ATOM 3908 C CA . LEU B 1 158 ? -20.469 9.031 -2.555 1 98.44 158 LEU B CA 1
ATOM 3909 C C . LEU B 1 158 ? -19.984 8.766 -3.977 1 98.44 158 LEU B C 1
ATOM 3911 O O . LEU B 1 158 ? -20.688 9.086 -4.945 1 98.44 158 LEU B O 1
ATOM 3915 N N . VAL B 1 159 ? -18.781 8.273 -4.098 1 98.81 159 VAL B N 1
ATOM 3916 C CA . VAL B 1 159 ? -18.281 7.68 -5.34 1 98.81 159 VAL B CA 1
ATOM 3917 C C . VAL B 1 159 ? -18 6.199 -5.121 1 98.81 159 VAL B C 1
ATOM 3919 O O . VAL B 1 159 ? -17.203 5.84 -4.242 1 98.81 159 VAL B O 1
ATOM 3922 N N . SER B 1 160 ? -18.609 5.332 -5.844 1 98.5 160 SER B N 1
ATOM 3923 C CA . SER B 1 160 ? -18.453 3.895 -5.668 1 98.5 160 SER B CA 1
ATOM 3924 C C . SER B 1 160 ? -18.531 3.16 -7 1 98.5 160 SER B C 1
ATOM 3926 O O . SER B 1 160 ? -18.453 3.781 -8.062 1 98.5 160 SER B O 1
ATOM 3928 N N . SER B 1 161 ? -18.5 1.844 -6.961 1 98.31 161 SER B N 1
ATOM 3929 C CA . SER B 1 161 ? -18.531 1.015 -8.156 1 98.31 161 SER B CA 1
ATOM 3930 C C . SER B 1 161 ? -19.891 0.332 -8.32 1 98.31 161 SER B C 1
ATOM 3932 O O . SER B 1 161 ? -20.625 0.176 -7.348 1 98.31 161 SER B O 1
ATOM 3934 N N . ASP B 1 162 ? -20.203 -0.086 -9.516 1 98.5 162 ASP B N 1
ATOM 3935 C CA . ASP B 1 162 ? -21.469 -0.717 -9.828 1 98.5 162 ASP B CA 1
ATOM 3936 C C . ASP B 1 162 ? -21.469 -2.199 -9.461 1 98.5 162 ASP B C 1
ATOM 3938 O O . ASP B 1 162 ? -21.359 -3.062 -10.336 1 98.5 162 ASP B O 1
ATOM 3942 N N . THR B 1 163 ? -21.719 -2.461 -8.219 1 98.38 163 THR B N 1
ATOM 3943 C CA . THR B 1 163 ? -21.641 -3.809 -7.672 1 98.38 163 THR B CA 1
ATOM 3944 C C . THR B 1 163 ? -22.75 -4.691 -8.25 1 98.38 163 THR B C 1
ATOM 3946 O O . THR B 1 163 ? -22.531 -5.875 -8.516 1 98.38 163 THR B O 1
ATOM 3949 N N . GLN B 1 164 ? -23.891 -4.129 -8.453 1 98.38 164 GLN B N 1
ATOM 3950 C CA . GLN B 1 164 ? -25 -4.902 -8.977 1 98.38 164 GLN B CA 1
ATOM 3951 C C . GLN B 1 164 ? -24.688 -5.449 -10.367 1 98.38 164 GLN B C 1
ATOM 3953 O O . GLN B 1 164 ? -24.797 -6.656 -10.602 1 98.38 164 GLN B O 1
ATOM 3958 N N . HIS B 1 165 ? -24.234 -4.625 -11.203 1 98.62 165 HIS B N 1
ATOM 3959 C CA . HIS B 1 165 ? -23.969 -5.027 -12.586 1 98.62 165 HIS B CA 1
ATOM 3960 C C . HIS B 1 165 ? -22.797 -6.016 -12.648 1 98.62 165 HIS B C 1
ATOM 3962 O O . HIS B 1 165 ? -22.875 -7.004 -13.375 1 98.62 165 HIS B O 1
ATOM 3968 N N . ILE B 1 166 ? -21.797 -5.777 -11.914 1 98.75 166 ILE B N 1
ATOM 3969 C CA . ILE B 1 166 ? -20.594 -6.602 -12.039 1 98.75 166 ILE B CA 1
ATOM 3970 C C . ILE B 1 166 ? -20.844 -7.969 -11.414 1 98.75 166 ILE B C 1
ATOM 3972 O O . ILE B 1 166 ? -20.266 -8.969 -11.844 1 98.75 166 ILE B O 1
ATOM 3976 N N . THR B 1 167 ? -21.672 -7.957 -10.344 1 98.75 167 THR B N 1
ATOM 3977 C CA . THR B 1 167 ? -22.031 -9.242 -9.773 1 98.75 167 THR B CA 1
ATOM 3978 C C . THR B 1 167 ? -22.812 -10.086 -10.781 1 98.75 167 THR B C 1
ATOM 3980 O O . THR B 1 167 ? -22.531 -11.273 -10.953 1 98.75 167 THR B O 1
ATOM 3983 N N . ASP B 1 168 ? -23.703 -9.43 -11.461 1 98.75 168 ASP B N 1
ATOM 3984 C CA . ASP B 1 168 ? -24.469 -10.102 -12.5 1 98.75 168 ASP B CA 1
ATOM 3985 C C . ASP B 1 168 ? -23.562 -10.68 -13.578 1 98.75 168 ASP B C 1
ATOM 3987 O O . ASP B 1 168 ? -23.656 -11.867 -13.906 1 98.75 168 ASP B O 1
ATOM 3991 N N . ALA B 1 169 ? -22.688 -9.898 -14.062 1 98.81 169 ALA B N 1
ATOM 3992 C CA . ALA B 1 169 ? -21.75 -10.312 -15.117 1 98.81 169 ALA B CA 1
ATOM 3993 C C . ALA B 1 169 ? -20.828 -11.422 -14.625 1 98.81 169 ALA B C 1
ATOM 3995 O O . ALA B 1 169 ? -20.5 -12.344 -15.375 1 98.81 169 ALA B O 1
ATOM 3996 N N . SER B 1 170 ? -20.422 -11.336 -13.383 1 98.88 170 SER B N 1
ATOM 3997 C CA . SER B 1 170 ? -19.531 -12.32 -12.789 1 98.88 170 SER B CA 1
ATOM 3998 C C . SER B 1 170 ? -20.203 -13.688 -12.68 1 98.88 170 SER B C 1
ATOM 4000 O O . SER B 1 170 ? -19.609 -14.711 -13.039 1 98.88 170 SER B O 1
ATOM 4002 N N . LEU B 1 171 ? -21.406 -13.664 -12.219 1 98.81 171 LEU B N 1
ATOM 4003 C CA . LEU B 1 171 ? -22.141 -14.914 -12.078 1 98.81 171 LEU B CA 1
ATOM 4004 C C . LEU B 1 171 ? -22.438 -15.531 -13.438 1 98.81 171 LEU B C 1
ATOM 4006 O O . LEU B 1 171 ? -22.344 -16.75 -13.609 1 98.81 171 LEU B O 1
ATOM 4010 N N . ASP B 1 172 ? -22.75 -14.672 -14.391 1 98.62 172 ASP B N 1
ATOM 4011 C CA . ASP B 1 172 ? -22.953 -15.172 -15.742 1 98.62 172 ASP B CA 1
ATOM 4012 C C . ASP B 1 172 ? -21.703 -15.867 -16.266 1 98.62 172 ASP B C 1
ATOM 4014 O O . ASP B 1 172 ? -21.781 -16.953 -16.859 1 98.62 172 ASP B O 1
ATOM 4018 N N . LEU B 1 173 ? -20.594 -15.266 -16.031 1 98.81 173 LEU B N 1
ATOM 4019 C CA . LEU B 1 173 ? -19.312 -15.828 -16.469 1 98.81 173 LEU B CA 1
ATOM 4020 C C . LEU B 1 173 ? -19.047 -17.172 -15.805 1 98.81 173 LEU B C 1
ATOM 4022 O O . LEU B 1 173 ? -18.734 -18.156 -16.469 1 98.81 173 LEU B O 1
ATOM 4026 N N . LEU B 1 174 ? -19.203 -17.219 -14.484 1 98.81 174 LEU B N 1
ATOM 4027 C CA . LEU B 1 174 ? -18.906 -18.422 -13.711 1 98.81 174 LEU B CA 1
ATOM 4028 C C . LEU B 1 174 ? -19.828 -19.562 -14.102 1 98.81 174 LEU B C 1
ATOM 4030 O O . LEU B 1 174 ? -19.391 -20.703 -14.305 1 98.81 174 LEU B O 1
ATOM 4034 N N . LEU B 1 175 ? -21.094 -19.266 -14.336 1 98.38 175 LEU B N 1
ATOM 4035 C CA . LEU B 1 175 ? -22.078 -20.281 -14.711 1 98.38 175 LEU B CA 1
ATOM 4036 C C . LEU B 1 175 ? -21.828 -20.781 -16.141 1 98.38 175 LEU B C 1
ATOM 4038 O O . LEU B 1 175 ? -21.906 -21.969 -16.406 1 98.38 175 LEU B O 1
ATOM 4042 N N . ARG B 1 176 ? -21.5 -19.844 -16.984 1 98.12 176 ARG B N 1
ATOM 4043 C CA . ARG B 1 176 ? -21.203 -20.203 -18.359 1 98.12 176 ARG B CA 1
ATOM 4044 C C . ARG B 1 176 ? -19.969 -21.109 -18.438 1 98.12 176 ARG B C 1
ATOM 4046 O O . ARG B 1 176 ? -19.891 -21.969 -19.312 1 98.12 176 ARG B O 1
ATOM 4053 N N . LYS B 1 177 ? -19.062 -20.969 -17.484 1 98.06 177 LYS B N 1
ATOM 4054 C CA . LYS B 1 177 ? -17.844 -21.75 -17.453 1 98.06 177 LYS B CA 1
ATOM 4055 C C . LYS B 1 177 ? -18.078 -23.109 -16.781 1 98.06 177 LYS B C 1
ATOM 4057 O O . LYS B 1 177 ? -17.156 -23.906 -16.641 1 98.06 177 LYS B O 1
ATOM 4062 N N . GLY B 1 178 ? -19.266 -23.297 -16.281 1 97.69 178 GLY B N 1
ATOM 4063 C CA . GLY B 1 178 ? -19.656 -24.625 -15.828 1 97.69 178 GLY B CA 1
ATOM 4064 C C . GLY B 1 178 ? -19.609 -24.766 -14.32 1 97.69 178 GLY B C 1
ATOM 4065 O O . GLY B 1 178 ? -19.734 -25.875 -13.789 1 97.69 178 GLY B O 1
ATOM 4066 N N . TYR B 1 179 ? -19.438 -23.672 -13.633 1 98.25 179 TYR B N 1
ATOM 4067 C CA . TYR B 1 179 ? -19.453 -23.75 -12.172 1 98.25 179 TYR B CA 1
ATOM 4068 C C . TYR B 1 179 ? -20.859 -23.656 -11.625 1 98.25 179 TYR B C 1
ATOM 4070 O O . TYR B 1 179 ? -21.5 -22.609 -11.68 1 98.25 179 TYR B O 1
ATOM 4078 N N . GLU B 1 180 ? -21.312 -24.734 -11.094 1 94.75 180 GLU B N 1
ATOM 4079 C CA . GLU B 1 180 ? -22.656 -24.797 -10.523 1 94.75 180 GLU B CA 1
ATOM 4080 C C . GLU B 1 180 ? -22.656 -24.375 -9.062 1 94.75 180 GLU B C 1
ATOM 4082 O O . GLU B 1 180 ? -23.656 -23.844 -8.562 1 94.75 180 GLU B O 1
ATOM 4087 N N . ARG B 1 181 ? -21.578 -24.703 -8.445 1 97.31 181 ARG B N 1
ATOM 4088 C CA . ARG B 1 181 ? -21.391 -24.297 -7.047 1 97.31 181 ARG B CA 1
ATOM 4089 C C . ARG B 1 181 ? -20.391 -23.156 -6.93 1 97.31 181 ARG B C 1
ATOM 4091 O O . ARG B 1 181 ? -19.234 -23.281 -7.344 1 97.31 181 ARG B O 1
ATOM 4098 N N . ILE B 1 182 ? -20.906 -22.078 -6.395 1 98.69 182 ILE B N 1
ATOM 4099 C CA . ILE B 1 182 ? -20.047 -20.922 -6.203 1 98.69 182 ILE B CA 1
ATOM 4100 C C . ILE B 1 182 ? -20.109 -20.469 -4.746 1 98.69 182 ILE B C 1
ATOM 4102 O O . ILE B 1 182 ? -21.172 -20.141 -4.23 1 98.69 182 ILE B O 1
ATOM 4106 N N . LEU B 1 183 ? -19 -20.531 -4.055 1 98.81 183 LEU B N 1
ATOM 4107 C CA . LEU B 1 183 ? -18.859 -20.047 -2.686 1 98.81 183 LEU B CA 1
ATOM 4108 C C . LEU B 1 183 ? -18.359 -18.609 -2.662 1 98.81 183 LEU B C 1
ATOM 4110 O O . LEU B 1 183 ? -17.266 -18.312 -3.15 1 98.81 183 LEU B O 1
ATOM 4114 N N . PHE B 1 184 ? -19.172 -17.719 -2.133 1 98.88 184 PHE B N 1
ATOM 4115 C CA . PHE B 1 184 ? -18.719 -16.359 -1.892 1 98.88 184 PHE B CA 1
ATOM 4116 C C . PHE B 1 184 ? -18.078 -16.234 -0.514 1 98.88 184 PHE B C 1
ATOM 4118 O O . PHE B 1 184 ? -18.719 -16.5 0.502 1 98.88 184 PHE B O 1
ATOM 4125 N N . ALA B 1 185 ? -16.812 -15.867 -0.519 1 98.5 185 ALA B N 1
ATOM 4126 C CA . ALA B 1 185 ? -16.078 -15.742 0.74 1 98.5 185 ALA B CA 1
ATOM 4127 C C . ALA B 1 185 ? -15.648 -14.305 0.986 1 98.5 185 ALA B C 1
ATOM 4129 O O . ALA B 1 185 ? -15.148 -13.633 0.079 1 98.5 185 ALA B O 1
ATOM 4130 N N . THR B 1 186 ? -15.883 -13.805 2.229 1 97.69 186 THR B N 1
ATOM 4131 C CA . THR B 1 186 ? -15.516 -12.438 2.584 1 97.69 186 THR B CA 1
ATOM 4132 C C . THR B 1 186 ? -15.109 -12.352 4.051 1 97.69 186 THR B C 1
ATOM 4134 O O . THR B 1 186 ? -15.461 -13.227 4.852 1 97.69 186 THR B O 1
ATOM 4137 N N . ARG B 1 187 ? -14.289 -11.328 4.332 1 94.25 187 ARG B N 1
ATOM 4138 C CA . ARG B 1 187 ? -14.102 -11.008 5.746 1 94.25 187 ARG B CA 1
ATOM 4139 C C . ARG B 1 187 ? -15.414 -10.539 6.371 1 94.25 187 ARG B C 1
ATOM 4141 O O . ARG B 1 187 ? -16.359 -10.195 5.664 1 94.25 187 ARG B O 1
ATOM 4148 N N . ARG B 1 188 ? -15.398 -10.508 7.645 1 94.31 188 ARG B N 1
ATOM 4149 C CA . ARG B 1 188 ? -16.609 -10.109 8.352 1 94.31 188 ARG B CA 1
ATOM 4150 C C . ARG B 1 188 ? -17.141 -8.773 7.82 1 94.31 188 ARG B C 1
ATOM 4152 O O . ARG B 1 188 ? -16.391 -7.797 7.734 1 94.31 188 ARG B O 1
ATOM 4159 N N . VAL B 1 189 ? -18.391 -8.75 7.516 1 94.88 189 VAL B N 1
ATOM 4160 C CA . VAL B 1 189 ? -19 -7.594 6.875 1 94.88 189 VAL B CA 1
ATOM 4161 C C . VAL B 1 189 ? -19.062 -6.426 7.859 1 94.88 189 VAL B C 1
ATOM 4163 O O . VAL B 1 189 ? -18.625 -5.316 7.547 1 94.88 189 VAL B O 1
ATOM 4166 N N . GLY B 1 190 ? -19.609 -6.719 9.062 1 92.56 190 GLY B N 1
ATOM 4167 C CA . GLY B 1 190 ? -19.75 -5.652 10.047 1 92.56 190 GLY B CA 1
ATOM 4168 C C . GLY B 1 190 ? -20.453 -4.426 9.5 1 92.56 190 GLY B C 1
ATOM 4169 O O . GLY B 1 190 ? -21.547 -4.535 8.93 1 92.56 190 GLY B O 1
ATOM 4170 N N . THR B 1 191 ? -19.797 -3.225 9.656 1 93.06 191 THR B N 1
ATOM 4171 C CA . THR B 1 191 ? -20.406 -1.974 9.211 1 93.06 191 THR B CA 1
ATOM 4172 C C . THR B 1 191 ? -19.844 -1.563 7.852 1 93.06 191 THR B C 1
ATOM 4174 O O . THR B 1 191 ? -20.094 -0.453 7.379 1 93.06 191 THR B O 1
ATOM 4177 N N . ASN B 1 192 ? -19.125 -2.436 7.289 1 94.19 192 ASN B N 1
ATOM 4178 C CA . ASN B 1 192 ? -18.531 -2.15 5.992 1 94.19 192 ASN B CA 1
ATOM 4179 C C . ASN B 1 192 ? -19.562 -2.201 4.871 1 94.19 192 ASN B C 1
ATOM 4181 O O . ASN B 1 192 ? -20 -3.283 4.473 1 94.19 192 ASN B O 1
ATOM 4185 N N . GLY B 1 193 ? -19.859 -1.102 4.316 1 95.12 193 GLY B N 1
ATOM 4186 C CA . GLY B 1 193 ? -20.953 -0.98 3.377 1 95.12 193 GLY B CA 1
ATOM 4187 C C . GLY B 1 193 ? -20.703 -1.711 2.07 1 95.12 193 GLY B C 1
ATOM 4188 O O . GLY B 1 193 ? -21.625 -2.297 1.497 1 95.12 193 GLY B O 1
ATOM 4189 N N . ILE B 1 194 ? -19.531 -1.703 1.561 1 96.62 194 ILE B N 1
ATOM 4190 C CA . ILE B 1 194 ? -19.266 -2.314 0.265 1 96.62 194 ILE B CA 1
ATOM 4191 C C . ILE B 1 194 ? -19.234 -3.836 0.408 1 96.62 194 ILE B C 1
ATOM 4193 O O . ILE B 1 194 ? -19.672 -4.559 -0.487 1 96.62 194 ILE B O 1
ATOM 4197 N N . ARG B 1 195 ? -18.703 -4.352 1.486 1 96.38 195 ARG B N 1
ATOM 4198 C CA . ARG B 1 195 ? -18.766 -5.785 1.74 1 96.38 195 ARG B CA 1
ATOM 4199 C C . ARG B 1 195 ? -20.219 -6.266 1.824 1 96.38 195 ARG B C 1
ATOM 4201 O O . ARG B 1 195 ? -20.562 -7.32 1.282 1 96.38 195 ARG B O 1
ATOM 4208 N N . ARG B 1 196 ? -21 -5.445 2.488 1 97.06 196 ARG B N 1
ATOM 4209 C CA . ARG B 1 196 ? -22.422 -5.77 2.594 1 97.06 196 ARG B CA 1
ATOM 4210 C C . ARG B 1 196 ? -23.078 -5.801 1.219 1 97.06 196 ARG B C 1
ATOM 4212 O O . ARG B 1 196 ? -23.812 -6.738 0.897 1 97.06 196 ARG B O 1
ATOM 4219 N N . LEU B 1 197 ? -22.797 -4.855 0.478 1 97.75 197 LEU B N 1
ATOM 4220 C CA . LEU B 1 197 ? -23.391 -4.754 -0.849 1 97.75 197 LEU B CA 1
ATOM 4221 C C . LEU B 1 197 ? -22.984 -5.934 -1.721 1 97.75 197 LEU B C 1
ATOM 4223 O O . LEU B 1 197 ? -23.828 -6.539 -2.391 1 97.75 197 LEU B O 1
ATOM 4227 N N . ARG B 1 198 ? -21.719 -6.25 -1.768 1 98.44 198 ARG B N 1
ATOM 4228 C CA . ARG B 1 198 ? -21.234 -7.375 -2.553 1 98.44 198 ARG B CA 1
ATOM 4229 C C . ARG B 1 198 ? -21.875 -8.68 -2.098 1 98.44 198 ARG B C 1
ATOM 4231 O O . ARG B 1 198 ? -22.281 -9.5 -2.924 1 98.44 198 ARG B O 1
ATOM 4238 N N . PHE B 1 199 ? -21.938 -8.82 -0.809 1 98.44 199 PHE B N 1
ATOM 4239 C CA . PHE B 1 199 ? -22.547 -10 -0.21 1 98.44 199 PHE B CA 1
ATOM 4240 C C . PHE B 1 199 ? -24 -10.133 -0.622 1 98.44 199 PHE B C 1
ATOM 4242 O O . PHE B 1 199 ? -24.422 -11.172 -1.128 1 98.44 199 PHE B O 1
ATOM 4249 N N . ASP B 1 200 ? -24.75 -9.055 -0.441 1 98.5 200 ASP B N 1
ATOM 4250 C CA . ASP B 1 200 ? -26.188 -9.055 -0.714 1 98.5 200 ASP B CA 1
ATOM 4251 C C . ASP B 1 200 ? -26.469 -9.273 -2.199 1 98.5 200 ASP B C 1
ATOM 4253 O O . ASP B 1 200 ? -27.359 -10.031 -2.561 1 98.5 200 ASP B O 1
ATOM 4257 N N . GLU B 1 201 ? -25.703 -8.602 -2.992 1 98.69 201 GLU B N 1
ATOM 4258 C CA . GLU B 1 201 ? -25.891 -8.758 -4.434 1 98.69 201 GLU B CA 1
ATOM 4259 C C . GLU B 1 201 ? -25.562 -10.18 -4.883 1 98.69 201 GLU B C 1
ATOM 4261 O O . GLU B 1 201 ? -26.25 -10.734 -5.738 1 98.69 201 GLU B O 1
ATOM 4266 N N . PHE B 1 202 ? -24.531 -10.789 -4.348 1 98.81 202 PHE B N 1
ATOM 4267 C CA . PHE B 1 202 ? -24.203 -12.164 -4.68 1 98.81 202 PHE B CA 1
ATOM 4268 C C . PHE B 1 202 ? -25.359 -13.094 -4.324 1 98.81 202 PHE B C 1
ATOM 4270 O O . PHE B 1 202 ? -25.797 -13.898 -5.156 1 98.81 202 PHE B O 1
ATOM 4277 N N . VAL B 1 203 ? -25.812 -12.953 -3.098 1 98.81 203 VAL B N 1
ATOM 4278 C CA . VAL B 1 203 ? -26.875 -13.828 -2.609 1 98.81 203 VAL B CA 1
ATOM 4279 C C . VAL B 1 203 ? -28.109 -13.688 -3.492 1 98.81 203 VAL B C 1
ATOM 4281 O O . VAL B 1 203 ? -28.609 -14.672 -4.027 1 98.81 203 VAL B O 1
ATOM 4284 N N . LYS B 1 204 ? -28.516 -12.477 -3.688 1 98.75 204 LYS B N 1
ATOM 4285 C CA . LYS B 1 204 ? -29.734 -12.18 -4.441 1 98.75 204 LYS B CA 1
ATOM 4286 C C . LYS B 1 204 ? -29.641 -12.711 -5.871 1 98.75 204 LYS B C 1
ATOM 4288 O O . LYS B 1 204 ? -30.531 -13.406 -6.344 1 98.75 204 LYS B O 1
ATOM 4293 N N . GLN B 1 205 ? -28.562 -12.508 -6.48 1 98.69 205 GLN B N 1
ATOM 4294 C CA . GLN B 1 205 ? -28.469 -12.805 -7.902 1 98.69 205 GLN B CA 1
ATOM 4295 C C . GLN B 1 205 ? -28.141 -14.281 -8.133 1 98.69 205 GLN B C 1
ATOM 4297 O O . GLN B 1 205 ? -28.625 -14.875 -9.102 1 98.69 205 GLN B O 1
ATOM 4302 N N . TYR B 1 206 ? -27.328 -14.844 -7.289 1 98.75 206 TYR B N 1
ATOM 4303 C CA . TYR B 1 206 ? -27.062 -16.266 -7.398 1 98.75 206 TYR B CA 1
ATOM 4304 C C . TYR B 1 206 ? -28.344 -17.078 -7.246 1 98.75 206 TYR B C 1
ATOM 4306 O O . TYR B 1 206 ? -28.625 -17.969 -8.055 1 98.75 206 TYR B O 1
ATOM 4314 N N . GLU B 1 207 ? -29.094 -16.75 -6.227 1 98.69 207 GLU B N 1
ATOM 4315 C CA . GLU B 1 207 ? -30.344 -17.469 -5.98 1 98.69 207 GLU B CA 1
ATOM 4316 C C . GLU B 1 207 ? -31.344 -17.234 -7.105 1 98.69 207 GLU B C 1
ATOM 4318 O O . GLU B 1 207 ? -32.062 -18.156 -7.516 1 98.69 207 GLU B O 1
ATOM 4323 N N . GLY B 1 208 ? -31.375 -16.047 -7.582 1 98.25 208 GLY B N 1
ATOM 4324 C CA . GLY B 1 208 ? -32.281 -15.727 -8.688 1 98.25 208 GLY B CA 1
ATOM 4325 C C . GLY B 1 208 ? -31.922 -16.453 -9.969 1 98.25 208 GLY B C 1
ATOM 4326 O O . GLY B 1 208 ? -32.812 -16.906 -10.695 1 98.25 208 GLY B O 1
ATOM 4327 N N . LYS B 1 209 ? -30.672 -16.672 -10.234 1 97.75 209 LYS B N 1
ATOM 4328 C CA . LYS B 1 209 ? -30.203 -17.266 -11.484 1 97.75 209 LYS B CA 1
ATOM 4329 C C . LYS B 1 209 ? -30.234 -18.797 -11.422 1 97.75 209 LYS B C 1
ATOM 4331 O O . LYS B 1 209 ? -30.422 -19.453 -12.438 1 97.75 209 LYS B O 1
ATOM 4336 N N . THR B 1 210 ? -30.078 -19.344 -10.211 1 97.56 210 THR B N 1
ATOM 4337 C CA . THR B 1 210 ? -29.859 -20.781 -10.141 1 97.56 210 THR B CA 1
ATOM 4338 C C . THR B 1 210 ? -31.016 -21.484 -9.438 1 97.56 210 THR B C 1
ATOM 4340 O O . THR B 1 210 ? -31.156 -22.703 -9.539 1 97.56 210 THR B O 1
ATOM 4343 N N . GLY B 1 211 ? -31.719 -20.703 -8.648 1 97.12 211 GLY B N 1
ATOM 4344 C CA . GLY B 1 211 ? -32.75 -21.297 -7.824 1 97.12 211 GLY B CA 1
ATOM 4345 C C . GLY B 1 211 ? -32.219 -22.031 -6.613 1 97.12 211 GLY B C 1
ATOM 4346 O O . GLY B 1 211 ? -33 -22.641 -5.859 1 97.12 211 GLY B O 1
ATOM 4347 N N . ARG B 1 212 ? -30.969 -21.953 -6.398 1 97.31 212 ARG B N 1
ATOM 4348 C CA . ARG B 1 212 ? -30.297 -22.625 -5.281 1 97.31 212 ARG B CA 1
ATOM 4349 C C . ARG B 1 212 ? -29.953 -21.625 -4.176 1 97.31 212 ARG B C 1
ATOM 4351 O O . ARG B 1 212 ? -29.734 -20.453 -4.445 1 97.31 212 ARG B O 1
ATOM 4358 N N . LYS B 1 213 ? -29.891 -22.172 -2.941 1 97.94 213 LYS B N 1
ATOM 4359 C CA . LYS B 1 213 ? -29.438 -21.344 -1.834 1 97.94 213 LYS B CA 1
ATOM 4360 C C . LYS B 1 213 ? -27.984 -20.938 -2.012 1 97.94 213 LYS B C 1
ATOM 4362 O O . LYS B 1 213 ? -27.125 -21.766 -2.338 1 97.94 213 LYS B O 1
ATOM 4367 N N . ALA B 1 214 ? -27.781 -19.703 -1.758 1 98.44 214 ALA B N 1
ATOM 4368 C CA . ALA B 1 214 ? -26.422 -19.188 -1.924 1 98.44 214 ALA B CA 1
ATOM 4369 C C . ALA B 1 214 ? -25.484 -19.766 -0.858 1 98.44 214 ALA B C 1
ATOM 4371 O O . ALA B 1 214 ? -25.859 -19.875 0.309 1 98.44 214 ALA B O 1
ATOM 4372 N N . LEU B 1 215 ? -24.266 -20.109 -1.314 1 98.38 215 LEU B N 1
ATOM 4373 C CA . LEU B 1 215 ? -23.203 -20.484 -0.396 1 98.38 215 LEU B CA 1
ATOM 4374 C C . LEU B 1 215 ? -22.328 -19.281 -0.042 1 98.38 215 LEU B C 1
ATOM 4376 O O . LEU B 1 215 ? -21.719 -18.672 -0.922 1 98.38 215 LEU B O 1
ATOM 4380 N N . THR B 1 216 ? -22.297 -18.953 1.239 1 98.5 216 THR B N 1
ATOM 4381 C CA . THR B 1 216 ? -21.531 -17.797 1.671 1 98.5 216 THR B CA 1
ATOM 4382 C C . THR B 1 216 ? -20.719 -18.125 2.918 1 98.5 216 THR B C 1
ATOM 4384 O O . THR B 1 216 ? -21.094 -19 3.697 1 98.5 216 THR B O 1
ATOM 4387 N N . LEU B 1 217 ? -19.547 -17.438 3.035 1 98.12 217 LEU B N 1
ATOM 4388 C CA . LEU B 1 217 ? -18.688 -17.578 4.211 1 98.12 217 LEU B CA 1
ATOM 4389 C C . LEU B 1 217 ? -18.141 -16.219 4.648 1 98.12 217 LEU B C 1
ATOM 4391 O O . LEU B 1 217 ? -17.578 -15.484 3.838 1 98.12 217 LEU B O 1
ATOM 4395 N N . GLU B 1 218 ? -18.406 -15.891 5.902 1 97.19 218 GLU B N 1
ATOM 4396 C CA . GLU B 1 218 ? -17.719 -14.789 6.57 1 97.19 218 GLU B CA 1
ATOM 4397 C C . GLU B 1 218 ? -16.703 -15.305 7.586 1 97.19 218 GLU B C 1
ATOM 4399 O O . GLU B 1 218 ? -17 -16.219 8.352 1 97.19 218 GLU B O 1
ATOM 4404 N N . TYR B 1 219 ? -15.484 -14.703 7.492 1 95 219 TYR B N 1
ATOM 4405 C CA . TYR B 1 219 ? -14.484 -15.117 8.461 1 95 219 TYR B CA 1
ATOM 4406 C C . TYR B 1 219 ? -13.562 -13.961 8.828 1 95 219 TYR B C 1
ATOM 4408 O O . TYR B 1 219 ? -13.688 -12.859 8.273 1 95 219 TYR B O 1
ATOM 4416 N N . ASP B 1 220 ? -12.758 -14.141 9.883 1 89.81 220 ASP B N 1
ATOM 4417 C CA . ASP B 1 220 ? -11.828 -13.102 10.32 1 89.81 220 ASP B CA 1
ATOM 4418 C C . ASP B 1 220 ? -10.383 -13.586 10.234 1 89.81 220 ASP B C 1
ATOM 4420 O O . ASP B 1 220 ? -10.125 -14.719 9.82 1 89.81 220 ASP B O 1
ATOM 4424 N N . LYS B 1 221 ? -9.5 -12.68 10.57 1 81.06 221 LYS B N 1
ATOM 4425 C CA . LYS B 1 221 ? -8.07 -12.961 10.477 1 81.06 221 LYS B CA 1
ATOM 4426 C C . LYS B 1 221 ? -7.68 -14.117 11.391 1 81.06 221 LYS B C 1
ATOM 4428 O O . LYS B 1 221 ? -6.762 -14.875 11.086 1 81.06 221 LYS B O 1
ATOM 4433 N N . THR B 1 222 ? -8.406 -14.289 12.398 1 81.62 222 THR B N 1
ATOM 4434 C CA . THR B 1 222 ? -8.055 -15.281 13.414 1 81.62 222 THR B CA 1
ATOM 4435 C C . THR B 1 222 ? -8.727 -16.609 13.117 1 81.62 222 THR B C 1
ATOM 4437 O O . THR B 1 222 ? -8.43 -17.625 13.766 1 81.62 222 THR B O 1
ATOM 4440 N N . THR B 1 223 ? -9.594 -16.547 12.133 1 83.19 223 THR B N 1
ATOM 4441 C CA . THR B 1 223 ? -10.344 -17.766 11.867 1 83.19 223 THR B CA 1
ATOM 4442 C C . THR B 1 223 ? -10.125 -18.234 10.438 1 83.19 223 THR B C 1
ATOM 4444 O O . THR B 1 223 ? -11.07 -18.656 9.766 1 83.19 223 THR B O 1
ATOM 4447 N N . LYS B 1 224 ? -8.969 -18.188 9.992 1 84.31 224 LYS B N 1
ATOM 4448 C CA . LYS B 1 224 ? -8.656 -18.578 8.617 1 84.31 224 LYS B CA 1
ATOM 4449 C C . LYS B 1 224 ? -8.914 -20.062 8.383 1 84.31 224 LYS B C 1
ATOM 4451 O O . LYS B 1 224 ? -9.219 -20.469 7.266 1 84.31 224 LYS B O 1
ATOM 4456 N N . ALA B 1 225 ? -8.875 -20.75 9.438 1 89.88 225 ALA B N 1
ATOM 4457 C CA . ALA B 1 225 ? -9.094 -22.188 9.344 1 89.88 225 ALA B CA 1
ATOM 4458 C C . ALA B 1 225 ? -10.508 -22.5 8.867 1 89.88 225 ALA B C 1
ATOM 4460 O O . ALA B 1 225 ? -10.742 -23.516 8.195 1 89.88 225 ALA B O 1
ATOM 4461 N N . ILE B 1 226 ? -11.359 -21.609 9.125 1 94.62 226 ILE B N 1
ATOM 4462 C CA . ILE B 1 226 ? -12.75 -21.797 8.727 1 94.62 226 ILE B CA 1
ATOM 4463 C C . ILE B 1 226 ? -12.859 -21.766 7.199 1 94.62 226 ILE B C 1
ATOM 4465 O O . ILE B 1 226 ? -13.656 -22.5 6.613 1 94.62 226 ILE B O 1
ATOM 4469 N N . LEU B 1 227 ? -12.102 -20.953 6.629 1 95.81 227 LEU B N 1
ATOM 4470 C CA . LEU B 1 227 ? -12.086 -20.891 5.172 1 95.81 227 LEU B CA 1
ATOM 4471 C C . LEU B 1 227 ? -11.648 -22.219 4.57 1 95.81 227 LEU B C 1
ATOM 4473 O O . LEU B 1 227 ? -12.297 -22.75 3.666 1 95.81 227 LEU B O 1
ATOM 4477 N N . ALA B 1 228 ? -10.578 -22.75 5.09 1 95 228 ALA B N 1
ATOM 4478 C CA . ALA B 1 228 ? -10.055 -24.016 4.59 1 95 228 ALA B CA 1
ATOM 4479 C C . ALA B 1 228 ? -11.078 -25.141 4.746 1 95 228 ALA B C 1
ATOM 4481 O O . ALA B 1 228 ? -11.352 -25.875 3.797 1 95 228 ALA B O 1
ATOM 4482 N N . ASN B 1 229 ? -11.617 -25.188 5.875 1 96.81 229 ASN B N 1
ATOM 4483 C CA . ASN B 1 229 ? -12.602 -26.219 6.156 1 96.81 229 ASN B CA 1
ATOM 4484 C C . ASN B 1 229 ? -13.82 -26.109 5.246 1 96.81 229 ASN B C 1
ATOM 4486 O O . ASN B 1 229 ? -14.32 -27.109 4.742 1 96.81 229 ASN B O 1
ATOM 4490 N N . THR B 1 230 ? -14.242 -24.906 5.09 1 97.88 230 THR B N 1
ATOM 4491 C CA . THR B 1 230 ? -15.43 -24.688 4.27 1 97.88 230 THR B CA 1
ATOM 4492 C C . THR B 1 230 ? -15.156 -25.047 2.814 1 97.88 230 THR B C 1
ATOM 4494 O O . THR B 1 230 ? -15.969 -25.719 2.174 1 97.88 230 THR B O 1
ATOM 4497 N N . VAL B 1 231 ? -14.031 -24.672 2.309 1 97.62 231 VAL B N 1
ATOM 4498 C CA . VAL B 1 231 ? -13.688 -24.953 0.918 1 97.62 231 VAL B CA 1
ATOM 4499 C C . VAL B 1 231 ? -13.555 -26.453 0.705 1 97.62 231 VAL B C 1
ATOM 4501 O O . VAL B 1 231 ? -14.094 -27 -0.265 1 97.62 231 VAL B O 1
ATOM 4504 N N . ILE B 1 232 ? -12.969 -27.156 1.622 1 97 232 ILE B N 1
ATOM 4505 C CA . ILE B 1 232 ? -12.758 -28.594 1.501 1 97 232 ILE B CA 1
ATOM 4506 C C . ILE B 1 232 ? -14.102 -29.312 1.559 1 97 232 ILE B C 1
ATOM 4508 O O . ILE B 1 232 ? -14.367 -30.219 0.756 1 97 232 ILE B O 1
ATOM 4512 N N . THR B 1 233 ? -14.906 -28.891 2.457 1 97.94 233 THR B N 1
ATOM 4513 C CA . THR B 1 233 ? -16.234 -29.484 2.596 1 97.94 233 THR B CA 1
ATOM 4514 C C . THR B 1 233 ? -17.047 -29.281 1.324 1 97.94 233 THR B C 1
ATOM 4516 O O . THR B 1 233 ? -17.703 -30.219 0.845 1 97.94 233 THR B O 1
ATOM 4519 N N . GLN B 1 234 ? -17 -28.094 0.792 1 98 234 GLN B N 1
ATOM 4520 C CA . GLN B 1 234 ? -17.766 -27.797 -0.412 1 98 234 GLN B CA 1
ATOM 4521 C C . GLN B 1 234 ? -17.188 -28.516 -1.626 1 98 234 GLN B C 1
ATOM 4523 O O . GLN B 1 234 ? -17.922 -28.906 -2.537 1 98 234 GLN B O 1
ATOM 4528 N N . LEU B 1 235 ? -15.938 -28.719 -1.635 1 97.75 235 LEU B N 1
ATOM 4529 C CA . LEU B 1 235 ? -15.305 -29.484 -2.705 1 97.75 235 LEU B CA 1
ATOM 4530 C C . LEU B 1 235 ? -15.789 -30.938 -2.701 1 97.75 235 LEU B C 1
ATOM 4532 O O . LEU B 1 235 ? -16.078 -31.5 -3.758 1 97.75 235 LEU B O 1
ATOM 4536 N N . GLU B 1 236 ? -15.867 -31.469 -1.522 1 97.62 236 GLU B N 1
ATOM 4537 C CA . GLU B 1 236 ? -16.375 -32.844 -1.38 1 97.62 236 GLU B CA 1
ATOM 4538 C C . GLU B 1 236 ? -17.828 -32.938 -1.836 1 97.62 236 GLU B C 1
ATOM 4540 O O . GLU B 1 236 ? -18.203 -33.875 -2.543 1 97.62 236 GLU B O 1
ATOM 4545 N N . ALA B 1 237 ? -18.547 -31.969 -1.428 1 97.75 237 ALA B N 1
ATOM 4546 C CA . ALA B 1 237 ? -19.938 -31.938 -1.828 1 97.75 237 ALA B CA 1
ATOM 4547 C C . ALA B 1 237 ? -20.078 -31.812 -3.344 1 97.75 237 ALA B C 1
ATOM 4549 O O . ALA B 1 237 ? -20.953 -32.438 -3.949 1 97.75 237 ALA B O 1
ATOM 4550 N N . ALA B 1 238 ? -19.297 -31.031 -3.918 1 97.56 238 ALA B N 1
ATOM 4551 C CA . ALA B 1 238 ? -19.312 -30.844 -5.363 1 97.56 238 ALA B CA 1
ATOM 4552 C C . ALA B 1 238 ? -18.969 -32.125 -6.098 1 97.56 238 ALA B C 1
ATOM 4554 O O . ALA B 1 238 ? -19.656 -32.5 -7.055 1 97.56 238 ALA B O 1
ATOM 4555 N N . ARG B 1 239 ? -17.953 -32.75 -5.598 1 96.38 239 ARG B N 1
ATOM 4556 C CA . ARG B 1 239 ? -17.531 -34 -6.207 1 96.38 239 ARG B CA 1
ATOM 4557 C C . ARG B 1 239 ? -18.641 -35.062 -6.125 1 96.38 239 ARG B C 1
ATOM 4559 O O . ARG B 1 239 ? -18.922 -35.75 -7.102 1 96.38 239 ARG B O 1
ATOM 4566 N N . ALA B 1 240 ? -19.234 -35.094 -5.031 1 97.62 240 ALA B N 1
ATOM 4567 C CA . ALA B 1 240 ? -20.312 -36.062 -4.82 1 97.62 240 ALA B CA 1
ATOM 4568 C C . ALA B 1 240 ? -21.469 -35.781 -5.766 1 97.62 240 ALA B C 1
ATOM 4570 O O . ALA B 1 240 ? -22.156 -36.719 -6.199 1 97.62 240 ALA B O 1
ATOM 4571 N N . ALA B 1 241 ? -21.656 -34.562 -6.152 1 97.31 241 ALA B N 1
ATOM 4572 C CA . ALA B 1 241 ? -22.766 -34.156 -7 1 97.31 241 ALA B CA 1
ATOM 4573 C C . ALA B 1 241 ? -22.344 -34.062 -8.461 1 97.31 241 ALA B C 1
ATOM 4575 O O . ALA B 1 241 ? -23.125 -33.656 -9.32 1 97.31 241 ALA B O 1
ATOM 4576 N N . ASN B 1 242 ? -21.078 -34.375 -8.758 1 97.38 242 ASN B N 1
ATOM 4577 C CA . ASN B 1 242 ? -20.5 -34.219 -10.086 1 97.38 242 ASN B CA 1
ATOM 4578 C C . ASN B 1 242 ? -20.625 -32.781 -10.578 1 97.38 242 ASN B C 1
ATOM 4580 O O . ASN B 1 242 ? -21.031 -32.531 -11.711 1 97.38 242 ASN B O 1
ATOM 4584 N N . GLU B 1 243 ? -20.344 -31.875 -9.672 1 98 243 GLU B N 1
ATOM 4585 C CA . GLU B 1 243 ? -20.359 -30.453 -9.938 1 98 243 GLU B CA 1
ATOM 4586 C C . GLU B 1 243 ? -18.969 -29.844 -9.789 1 98 243 GLU B C 1
ATOM 4588 O O . GLU B 1 243 ? -18.062 -30.5 -9.289 1 98 243 GLU B O 1
ATOM 4593 N N . ARG B 1 244 ? -18.859 -28.656 -10.336 1 98.19 244 ARG B N 1
ATOM 4594 C CA . ARG B 1 244 ? -17.609 -27.906 -10.164 1 98.19 244 ARG B CA 1
ATOM 4595 C C . ARG B 1 244 ? -17.781 -26.781 -9.141 1 98.19 244 ARG B C 1
ATOM 4597 O O . ARG B 1 244 ? -18.828 -26.125 -9.109 1 98.19 244 ARG B O 1
ATOM 4604 N N . LEU B 1 245 ? -16.719 -26.562 -8.32 1 98.56 245 LEU B N 1
ATOM 4605 C CA . LEU B 1 245 ? -16.75 -25.5 -7.312 1 98.56 245 LEU B CA 1
ATOM 4606 C C . LEU B 1 245 ? -15.836 -24.344 -7.711 1 98.56 245 LEU B C 1
ATOM 4608 O O . LEU B 1 245 ? -14.695 -24.562 -8.133 1 98.56 245 LEU B O 1
ATOM 4612 N N . ALA B 1 246 ? -16.375 -23.172 -7.633 1 98.75 246 ALA B N 1
ATOM 4613 C CA . ALA B 1 246 ? -15.555 -21.969 -7.68 1 98.75 246 ALA B CA 1
ATOM 4614 C C . ALA B 1 246 ? -15.711 -21.156 -6.398 1 98.75 246 ALA B C 1
ATOM 4616 O O . ALA B 1 246 ? -16.781 -21.141 -5.785 1 98.75 246 ALA B O 1
ATOM 4617 N N . VAL B 1 247 ? -14.641 -20.531 -6 1 98.75 247 VAL B N 1
ATOM 4618 C CA . VAL B 1 247 ? -14.703 -19.562 -4.906 1 98.75 247 VAL B CA 1
ATOM 4619 C C . VAL B 1 247 ? -14.633 -18.141 -5.469 1 98.75 247 VAL B C 1
ATOM 4621 O O . VAL B 1 247 ? -13.734 -17.828 -6.258 1 98.75 247 VAL B O 1
ATOM 4624 N N . PHE B 1 248 ? -15.625 -17.344 -5.125 1 98.81 248 PHE B N 1
ATOM 4625 C CA . PHE B 1 248 ? -15.672 -15.914 -5.422 1 98.81 248 PHE B CA 1
ATOM 4626 C C . PHE B 1 248 ? -15.234 -15.094 -4.219 1 98.81 248 PHE B C 1
ATOM 4628 O O . PHE B 1 248 ? -16 -14.891 -3.283 1 98.81 248 PHE B O 1
ATOM 4635 N N . ALA B 1 249 ? -13.953 -14.641 -4.309 1 98.31 249 ALA B N 1
ATOM 4636 C CA . ALA B 1 249 ? -13.375 -13.898 -3.193 1 98.31 249 ALA B CA 1
ATOM 4637 C C . ALA B 1 249 ? -13.875 -12.453 -3.174 1 98.31 249 ALA B C 1
ATOM 4639 O O . ALA B 1 249 ? -13.828 -11.766 -4.191 1 98.31 249 ALA B O 1
ATOM 4640 N N . GLY B 1 250 ? -14.211 -11.984 -1.993 1 97.69 250 GLY B N 1
ATOM 4641 C CA . GLY B 1 250 ? -14.766 -10.648 -1.839 1 97.69 250 GLY B CA 1
ATOM 4642 C C . GLY B 1 250 ? -13.734 -9.555 -2.008 1 97.69 250 GLY B C 1
ATOM 4643 O O . GLY B 1 250 ? -14.086 -8.383 -2.178 1 97.69 250 GLY B O 1
ATOM 4644 N N . ASN B 1 251 ? -12.484 -9.82 -1.953 1 94.12 251 ASN B N 1
ATOM 4645 C CA . ASN B 1 251 ? -11.391 -8.891 -2.201 1 94.12 251 ASN B CA 1
ATOM 4646 C C . ASN B 1 251 ? -10.047 -9.625 -2.309 1 94.12 251 ASN B C 1
ATOM 4648 O O . ASN B 1 251 ? -10 -10.852 -2.227 1 94.12 251 ASN B O 1
ATOM 4652 N N . GLY B 1 252 ? -9.047 -8.859 -2.49 1 91.12 252 GLY B N 1
ATOM 4653 C CA . GLY B 1 252 ? -7.723 -9.43 -2.703 1 91.12 252 GLY B CA 1
ATOM 4654 C C . GLY B 1 252 ? -7.168 -10.125 -1.477 1 91.12 252 GLY B C 1
ATOM 4655 O O . GLY B 1 252 ? -6.395 -11.078 -1.595 1 91.12 252 GLY B O 1
ATOM 4656 N N . VAL B 1 253 ? -7.52 -9.703 -0.323 1 89.06 253 VAL B N 1
ATOM 4657 C CA . VAL B 1 253 ? -7.043 -10.32 0.909 1 89.06 253 VAL B CA 1
ATOM 4658 C C . VAL B 1 253 ? -7.617 -11.734 1.034 1 89.06 253 VAL B C 1
ATOM 4660 O O . VAL B 1 253 ? -6.902 -12.672 1.376 1 89.06 253 VAL B O 1
ATOM 4663 N N . VAL B 1 254 ? -8.852 -11.875 0.74 1 94.19 254 VAL B N 1
ATOM 4664 C CA . VAL B 1 254 ? -9.5 -13.18 0.76 1 94.19 254 VAL B CA 1
ATOM 4665 C C . VAL B 1 254 ? -8.898 -14.078 -0.317 1 94.19 254 VAL B C 1
ATOM 4667 O O . VAL B 1 254 ? -8.656 -15.266 -0.083 1 94.19 254 VAL B O 1
ATOM 4670 N N . LEU B 1 255 ? -8.625 -13.508 -1.419 1 94.69 255 LEU B N 1
ATOM 4671 C CA . LEU B 1 255 ? -7.984 -14.258 -2.494 1 94.69 255 LEU B CA 1
ATOM 4672 C C . LEU B 1 255 ? -6.637 -14.812 -2.045 1 94.69 255 LEU B C 1
ATOM 4674 O O . LEU B 1 255 ? -6.289 -15.953 -2.363 1 94.69 255 LEU B O 1
ATOM 4678 N N . SER B 1 256 ? -5.887 -13.961 -1.371 1 90.69 256 SER B N 1
ATOM 4679 C CA . SER B 1 256 ? -4.59 -14.414 -0.876 1 90.69 256 SER B CA 1
ATOM 4680 C C . SER B 1 256 ? -4.734 -15.633 0.023 1 90.69 256 SER B C 1
ATOM 4682 O O . SER B 1 256 ? -3.926 -16.562 -0.049 1 90.69 256 SER B O 1
ATOM 4684 N N . ASP B 1 257 ? -5.742 -15.625 0.858 1 93.44 257 ASP B N 1
ATOM 4685 C CA . ASP B 1 257 ? -6 -16.766 1.731 1 93.44 257 ASP B CA 1
ATOM 4686 C C . ASP B 1 257 ? -6.363 -18.016 0.92 1 93.44 257 ASP B C 1
ATOM 4688 O O . ASP B 1 257 ? -5.91 -19.109 1.229 1 93.44 257 ASP B O 1
ATOM 4692 N N . ILE B 1 258 ? -7.105 -17.828 -0.112 1 95.44 258 ILE B N 1
ATOM 4693 C CA . ILE B 1 258 ? -7.543 -18.938 -0.958 1 95.44 258 ILE B CA 1
ATOM 4694 C C . ILE B 1 258 ? -6.352 -19.5 -1.721 1 95.44 258 ILE B C 1
ATOM 4696 O O . ILE B 1 258 ? -6.211 -20.719 -1.843 1 95.44 258 ILE B O 1
ATOM 4700 N N . ALA B 1 259 ? -5.531 -18.609 -2.207 1 93.56 259 ALA B N 1
ATOM 4701 C CA . ALA B 1 259 ? -4.348 -19.047 -2.941 1 93.56 259 ALA B CA 1
ATOM 4702 C C . ALA B 1 259 ? -3.418 -19.859 -2.047 1 93.56 259 ALA B C 1
ATOM 4704 O O . ALA B 1 259 ? -2.869 -20.875 -2.477 1 93.56 259 ALA B O 1
ATOM 4705 N N . MET B 1 260 ? -3.297 -19.422 -0.842 1 91.81 260 MET B N 1
ATOM 4706 C CA . MET B 1 260 ? -2.471 -20.156 0.115 1 91.81 260 MET B CA 1
ATOM 4707 C C . MET B 1 260 ? -3.066 -21.531 0.42 1 91.81 260 MET B C 1
ATOM 4709 O O . MET B 1 260 ? -2.344 -22.516 0.482 1 91.81 260 MET B O 1
ATOM 4713 N N . LEU B 1 261 ? -4.316 -21.5 0.605 1 93.69 261 LEU B N 1
ATOM 4714 C CA . LEU B 1 261 ? -5.027 -22.734 0.852 1 93.69 261 LEU B CA 1
ATOM 4715 C C . LEU B 1 261 ? -4.84 -23.719 -0.307 1 93.69 261 LEU B C 1
ATOM 4717 O O . LEU B 1 261 ? -4.582 -24.906 -0.092 1 93.69 261 LEU B O 1
ATOM 4721 N N . ALA B 1 262 ? -5 -23.266 -1.496 1 94.5 262 ALA B N 1
ATOM 4722 C CA . ALA B 1 262 ? -4.848 -24.109 -2.678 1 94.5 262 ALA B CA 1
ATOM 4723 C C . ALA B 1 262 ? -3.453 -24.719 -2.736 1 94.5 262 ALA B C 1
ATOM 4725 O O . ALA B 1 262 ? -3.301 -25.906 -3.064 1 94.5 262 ALA B O 1
ATOM 4726 N N . ARG B 1 263 ? -2.514 -23.938 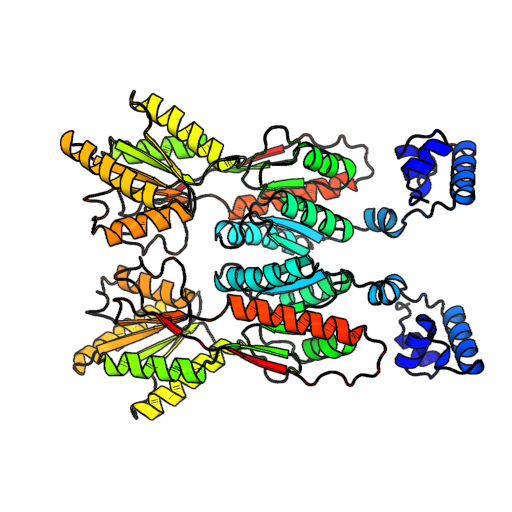-2.391 1 90.5 263 ARG B N 1
ATOM 4727 C CA . ARG B 1 263 ? -1.138 -24.422 -2.379 1 90.5 263 ARG B CA 1
ATOM 4728 C C . ARG B 1 263 ? -0.94 -25.484 -1.304 1 90.5 263 ARG B C 1
ATOM 4730 O O . ARG B 1 263 ? -0.398 -26.562 -1.576 1 90.5 263 ARG B O 1
ATOM 4737 N N . GLN B 1 264 ? -1.437 -25.203 -0.124 1 90.44 264 GLN B N 1
ATOM 4738 C CA . GLN B 1 264 ? -1.258 -26.094 1.024 1 90.44 264 GLN B CA 1
ATOM 4739 C C . GLN B 1 264 ? -1.957 -27.422 0.803 1 90.44 264 GLN B C 1
ATOM 4741 O O . GLN B 1 264 ? -1.457 -28.469 1.227 1 90.44 264 GLN B O 1
ATOM 4746 N N . GLN B 1 265 ? -3.041 -27.375 0.11 1 93.75 265 GLN B N 1
ATOM 4747 C CA . GLN B 1 265 ? -3.846 -28.562 -0.111 1 93.75 265 GLN B CA 1
ATOM 4748 C C . GLN B 1 265 ? -3.553 -29.188 -1.477 1 93.75 265 GLN B C 1
ATOM 4750 O O . GLN B 1 265 ? -4.211 -30.141 -1.886 1 93.75 265 GLN B O 1
ATOM 4755 N N . GLU B 1 266 ? -2.623 -28.578 -2.18 1 92.88 266 GLU B N 1
ATOM 4756 C CA . GLU B 1 266 ? -2.205 -29.047 -3.496 1 92.88 266 GLU B CA 1
ATOM 4757 C C . GLU B 1 266 ? -3.387 -29.125 -4.457 1 92.88 266 GLU B C 1
ATOM 4759 O O . GLU B 1 266 ? -3.547 -30.125 -5.176 1 92.88 266 GLU B O 1
ATOM 4764 N N . LEU B 1 267 ? -4.258 -28.156 -4.352 1 95.69 267 LEU B N 1
ATOM 4765 C CA . LEU B 1 267 ? -5.383 -28.062 -5.27 1 95.69 267 LEU B CA 1
ATOM 4766 C C . LEU B 1 267 ? -4.965 -27.391 -6.574 1 95.69 267 LEU B C 1
ATOM 4768 O O . LEU B 1 267 ? -4.336 -26.328 -6.555 1 95.69 267 LEU B O 1
ATOM 4772 N N . GLN B 1 268 ? -5.359 -28 -7.648 1 94.62 268 GLN B N 1
ATOM 4773 C CA . GLN B 1 268 ? -5.07 -27.422 -8.953 1 94.62 268 GLN B CA 1
ATOM 4774 C C . GLN B 1 268 ? -6.141 -26.406 -9.352 1 94.62 268 GLN B C 1
ATOM 4776 O O . GLN B 1 268 ? -7.336 -26.703 -9.281 1 94.62 268 GLN B O 1
ATOM 4781 N N . ILE B 1 269 ? -5.727 -25.266 -9.773 1 96.06 269 ILE B N 1
ATOM 4782 C CA . ILE B 1 269 ? -6.598 -24.234 -10.328 1 96.06 269 ILE B CA 1
ATOM 4783 C C . ILE B 1 269 ? -6.449 -24.188 -11.844 1 96.06 269 ILE B C 1
ATOM 4785 O O . ILE B 1 269 ? -5.344 -24.031 -12.359 1 96.06 269 ILE B O 1
ATOM 4789 N N . PRO B 1 270 ? -7.465 -24.422 -12.531 1 96.81 270 PRO B N 1
ATOM 4790 C CA . PRO B 1 270 ? -8.867 -24.453 -12.102 1 96.81 270 PRO B CA 1
ATOM 4791 C C . PRO B 1 270 ? -9.398 -25.875 -11.953 1 96.81 270 PRO B C 1
ATOM 4793 O O . PRO B 1 270 ? -10.578 -26.062 -11.617 1 96.81 270 PRO B O 1
ATOM 4796 N N . ASP B 1 271 ? -8.617 -26.875 -12.211 1 96.81 271 ASP B N 1
ATOM 4797 C CA . ASP B 1 271 ? -9.133 -28.234 -12.414 1 96.81 271 ASP B CA 1
ATOM 4798 C C . ASP B 1 271 ? -9.836 -28.734 -11.164 1 96.81 271 ASP B C 1
ATOM 4800 O O . ASP B 1 271 ? -10.891 -29.375 -11.25 1 96.81 271 ASP B O 1
ATOM 4804 N N . ASP B 1 272 ? -9.273 -28.422 -10.039 1 97.25 272 ASP B N 1
ATOM 4805 C CA . ASP B 1 272 ? -9.898 -28.828 -8.781 1 97.25 272 ASP B CA 1
ATOM 4806 C C . ASP B 1 272 ? -10.82 -27.75 -8.242 1 97.25 272 ASP B C 1
ATOM 4808 O O . ASP B 1 272 ? -11.875 -28.031 -7.688 1 97.25 272 ASP B O 1
ATOM 4812 N N . LEU B 1 273 ? -10.359 -26.516 -8.43 1 98.06 273 LEU B N 1
ATOM 4813 C CA . LEU B 1 273 ? -11.047 -25.375 -7.816 1 98.06 273 LEU B CA 1
ATOM 4814 C C . LEU B 1 273 ? -10.961 -24.141 -8.719 1 98.06 273 LEU B C 1
ATOM 4816 O O . LEU B 1 273 ? -9.867 -23.688 -9.047 1 98.06 273 LEU B O 1
ATOM 4820 N N . GLY B 1 274 ? -12.133 -23.656 -9.148 1 98.5 274 GLY B N 1
ATOM 4821 C CA . GLY B 1 274 ? -12.141 -22.344 -9.773 1 98.5 274 GLY B CA 1
ATOM 4822 C C . GLY B 1 274 ? -11.945 -21.203 -8.781 1 98.5 274 GLY B C 1
ATOM 4823 O O . GLY B 1 274 ? -12.43 -21.266 -7.652 1 98.5 274 GLY B O 1
ATOM 4824 N N . VAL B 1 275 ? -11.219 -20.172 -9.195 1 98.5 275 VAL B N 1
ATOM 4825 C CA . VAL B 1 275 ? -10.961 -19.031 -8.312 1 98.5 275 VAL B CA 1
ATOM 4826 C C . VAL B 1 275 ? -11.25 -17.734 -9.047 1 98.5 275 VAL B C 1
ATOM 4828 O O . VAL B 1 275 ? -10.773 -17.516 -10.164 1 98.5 275 VAL B O 1
ATOM 4831 N N . TYR B 1 276 ? -12.031 -16.891 -8.453 1 98.69 276 TYR B N 1
ATOM 4832 C CA . TYR B 1 276 ? -12.477 -15.586 -8.953 1 98.69 276 TYR B CA 1
ATOM 4833 C C . TYR B 1 276 ? -12.492 -14.555 -7.84 1 98.69 276 TYR B C 1
ATOM 4835 O O . TYR B 1 276 ? -12.773 -14.883 -6.684 1 98.69 276 TYR B O 1
ATOM 4843 N N . SER B 1 277 ? -12.109 -13.281 -8.188 1 98.44 277 SER B N 1
ATOM 4844 C CA . SER B 1 277 ? -11.992 -12.352 -7.07 1 98.44 277 SER B CA 1
ATOM 4845 C C . SER B 1 277 ? -12.219 -10.914 -7.523 1 98.44 277 SER B C 1
ATOM 4847 O O . SER B 1 277 ? -12.109 -10.609 -8.711 1 98.44 277 SER B O 1
ATOM 4849 N N . TYR B 1 278 ? -12.594 -10.125 -6.578 1 97.88 278 TYR B N 1
ATOM 4850 C CA . TYR B 1 278 ? -12.461 -8.688 -6.754 1 97.88 278 TYR B CA 1
ATOM 4851 C C . TYR B 1 278 ? -11 -8.258 -6.672 1 97.88 278 TYR B C 1
ATOM 4853 O O . TYR B 1 278 ? -10.164 -8.977 -6.117 1 97.88 278 TYR B O 1
ATOM 4861 N N . ASP B 1 279 ? -10.656 -7.07 -7.266 1 95.38 279 ASP B N 1
ATOM 4862 C CA . ASP B 1 279 ? -9.367 -6.391 -7.176 1 95.38 279 ASP B CA 1
ATOM 4863 C C . ASP B 1 279 ? -8.367 -6.984 -8.164 1 95.38 279 ASP B C 1
ATOM 4865 O O . ASP B 1 279 ? -7.938 -8.133 -8.008 1 95.38 279 ASP B O 1
ATOM 4869 N N . ASN B 1 280 ? -8.008 -6.223 -9.094 1 95.31 280 ASN B N 1
ATOM 4870 C CA . ASN B 1 280 ? -6.984 -6.586 -10.062 1 95.31 280 ASN B CA 1
ATOM 4871 C C . ASN B 1 280 ? -5.625 -6.004 -9.688 1 95.31 280 ASN B C 1
ATOM 4873 O O . ASN B 1 280 ? -5.242 -4.938 -10.172 1 95.31 280 ASN B O 1
ATOM 4877 N N . TRP B 1 281 ? -4.895 -6.75 -8.883 1 89.19 281 TRP B N 1
ATOM 4878 C CA . TRP B 1 281 ? -3.572 -6.312 -8.461 1 89.19 281 TRP B CA 1
ATOM 4879 C C . TRP B 1 281 ? -2.492 -6.844 -9.391 1 89.19 281 TRP B C 1
ATOM 4881 O O . TRP B 1 281 ? -2.738 -7.77 -10.172 1 89.19 281 TRP B O 1
ATOM 4891 N N . THR B 1 282 ? -1.295 -6.281 -9.32 1 81.88 282 THR B N 1
ATOM 4892 C CA . THR B 1 282 ? -0.199 -6.531 -10.25 1 81.88 282 THR B CA 1
ATOM 4893 C C . THR B 1 282 ? 0.169 -8.016 -10.266 1 81.88 282 THR B C 1
ATOM 4895 O O . THR B 1 282 ? 0.568 -8.547 -11.305 1 81.88 282 THR B O 1
ATOM 4898 N N . TRP B 1 283 ? -0.123 -8.734 -9.234 1 87.06 283 TRP B N 1
ATOM 4899 C CA . TRP B 1 283 ? 0.377 -10.102 -9.102 1 87.06 283 TRP B CA 1
ATOM 4900 C C . TRP B 1 283 ? -0.668 -11.109 -9.555 1 87.06 283 TRP B C 1
ATOM 4902 O O . TRP B 1 283 ? -0.406 -12.32 -9.586 1 87.06 283 TRP B O 1
ATOM 4912 N N . MET B 1 284 ? -1.812 -10.625 -9.984 1 91.38 284 MET B N 1
ATOM 4913 C CA . MET B 1 284 ? -2.891 -11.539 -10.352 1 91.38 284 MET B CA 1
ATOM 4914 C C . MET B 1 284 ? -2.496 -12.391 -11.555 1 91.38 284 MET B C 1
ATOM 4916 O O . MET B 1 284 ? -2.957 -13.523 -11.703 1 91.38 284 MET B O 1
ATOM 4920 N N . ASP B 1 285 ? -1.553 -11.922 -12.352 1 90.12 285 ASP B N 1
ATOM 4921 C CA . ASP B 1 285 ? -1.124 -12.617 -13.562 1 90.12 285 ASP B CA 1
ATOM 4922 C C . ASP B 1 285 ? -0.211 -13.789 -13.227 1 90.12 285 ASP B C 1
ATOM 4924 O O . ASP B 1 285 ? -0.099 -14.742 -14.008 1 90.12 285 ASP B O 1
ATOM 4928 N N . VAL B 1 286 ? 0.356 -13.711 -12.031 1 89.44 286 VAL B N 1
ATOM 4929 C CA . VAL B 1 286 ? 1.441 -14.664 -11.82 1 89.44 286 VAL B CA 1
ATOM 4930 C C . VAL B 1 286 ? 1.095 -15.594 -10.656 1 89.44 286 VAL B C 1
ATOM 4932 O O . VAL B 1 286 ? 1.883 -16.469 -10.305 1 89.44 286 VAL B O 1
ATOM 4935 N N . ILE B 1 287 ? -0.046 -15.43 -10.117 1 89.62 287 ILE B N 1
ATOM 4936 C CA . ILE B 1 287 ? -0.531 -16.391 -9.125 1 89.62 287 ILE B CA 1
ATOM 4937 C C . ILE B 1 287 ? -1.158 -17.594 -9.828 1 89.62 287 ILE B C 1
ATOM 4939 O O . ILE B 1 287 ? -2.162 -17.453 -10.531 1 89.62 287 ILE B O 1
ATOM 4943 N N . GLY B 1 288 ? -0.53 -18.719 -9.578 1 86.75 288 GLY B N 1
ATOM 4944 C CA . GLY B 1 288 ? -1.023 -19.891 -10.273 1 86.75 288 GLY B CA 1
ATOM 4945 C C . GLY B 1 288 ? -1.071 -19.719 -11.781 1 86.75 288 GLY B C 1
ATOM 4946 O O . GLY B 1 288 ? -0.08 -19.328 -12.398 1 86.75 288 GLY B O 1
ATOM 4947 N N . PRO B 1 289 ? -2.201 -20.062 -12.375 1 89.38 289 PRO B N 1
ATOM 4948 C CA . PRO B 1 289 ? -2.355 -19.891 -13.82 1 89.38 289 PRO B CA 1
ATOM 4949 C C . PRO B 1 289 ? -2.746 -18.469 -14.211 1 89.38 289 PRO B C 1
ATOM 4951 O O . PRO B 1 289 ? -2.947 -18.172 -15.391 1 89.38 289 PRO B O 1
ATOM 4954 N N . GLY B 1 290 ? -2.723 -17.562 -13.32 1 93 290 GLY B N 1
ATOM 4955 C CA . GLY B 1 290 ? -3.354 -16.25 -13.484 1 93 290 GLY B CA 1
ATOM 4956 C C . GLY B 1 290 ? -4.793 -16.234 -13.008 1 93 290 GLY B C 1
ATOM 4957 O O . GLY B 1 290 ? -5.582 -17.109 -13.344 1 93 290 GLY B O 1
ATOM 4958 N N . ILE B 1 291 ? -5.16 -15.25 -12.234 1 96.69 291 ILE B N 1
ATOM 4959 C CA . ILE B 1 291 ? -6.457 -15.234 -11.57 1 96.69 291 ILE B CA 1
ATOM 4960 C C . ILE B 1 291 ? -7.414 -14.32 -12.328 1 96.69 291 ILE B C 1
ATOM 4962 O O . ILE B 1 291 ? -7.078 -13.164 -12.617 1 96.69 291 ILE B O 1
ATOM 4966 N N . SER B 1 292 ? -8.578 -14.844 -12.703 1 98.44 292 SER B N 1
ATOM 4967 C CA . SER B 1 292 ? -9.656 -14.016 -13.234 1 98.44 292 SER B CA 1
ATOM 4968 C C . SER B 1 292 ? -10.242 -13.109 -12.156 1 98.44 292 SER B C 1
ATOM 4970 O O . SER B 1 292 ? -10.461 -13.547 -11.023 1 98.44 292 SER B O 1
ATOM 4972 N N . VAL B 1 293 ? -10.438 -11.82 -12.562 1 98.5 293 VAL B N 1
ATOM 4973 C CA . VAL B 1 293 ? -10.781 -10.891 -11.492 1 98.5 293 VAL B CA 1
ATOM 4974 C C . VAL B 1 293 ? -11.781 -9.852 -12.008 1 98.5 293 VAL B C 1
ATOM 4976 O O . VAL B 1 293 ? -11.945 -9.688 -13.219 1 98.5 293 VAL B O 1
ATOM 4979 N N . VAL B 1 294 ? -12.484 -9.25 -11.039 1 98.69 294 VAL B N 1
ATOM 4980 C CA . VAL B 1 294 ? -13.188 -7.988 -11.25 1 98.69 294 VAL B CA 1
ATOM 4981 C C . VAL B 1 294 ? -12.203 -6.824 -11.109 1 98.69 294 VAL B C 1
ATOM 4983 O O . VAL B 1 294 ? -11.531 -6.695 -10.086 1 98.69 294 VAL B O 1
ATOM 4986 N N . GLU B 1 295 ? -12.055 -6.078 -12.109 1 98.06 295 GLU B N 1
ATOM 4987 C CA . GLU B 1 295 ? -11.273 -4.844 -12.031 1 98.06 295 GLU B CA 1
ATOM 4988 C C . GLU B 1 295 ? -12.156 -3.658 -11.641 1 98.06 295 GLU B C 1
ATOM 4990 O O . GLU B 1 295 ? -13.133 -3.352 -12.32 1 98.06 295 GLU B O 1
ATOM 4995 N N . LEU B 1 296 ? -11.852 -3.068 -10.516 1 97.94 296 LEU B N 1
ATOM 4996 C CA . LEU B 1 296 ? -12.57 -1.899 -10.023 1 97.94 296 LEU B CA 1
ATOM 4997 C C . LEU B 1 296 ? -11.969 -0.613 -10.578 1 97.94 296 LEU B C 1
ATOM 4999 O O . LEU B 1 296 ? -10.758 -0.536 -10.797 1 97.94 296 LEU B O 1
ATOM 5003 N N . PRO B 1 297 ? -12.758 0.381 -10.789 1 98.25 297 PRO B N 1
ATOM 5004 C CA . PRO B 1 297 ? -12.25 1.678 -11.242 1 98.25 297 PRO B CA 1
ATOM 5005 C C . PRO B 1 297 ? -11.719 2.535 -10.094 1 98.25 297 PRO B C 1
ATOM 5007 O O . PRO B 1 297 ? -12.109 3.697 -9.961 1 98.25 297 PRO B O 1
ATOM 5010 N N . THR B 1 298 ? -10.836 1.999 -9.352 1 97.88 298 THR B N 1
ATOM 5011 C CA . THR B 1 298 ? -10.383 2.594 -8.102 1 97.88 298 THR B CA 1
ATOM 5012 C C . THR B 1 298 ? -9.727 3.949 -8.352 1 97.88 298 THR B C 1
ATOM 5014 O O . THR B 1 298 ? -9.992 4.918 -7.637 1 97.88 298 THR B O 1
ATOM 5017 N N . TYR B 1 299 ? -8.828 4.016 -9.383 1 97.38 299 TYR B N 1
ATOM 5018 C CA . TYR B 1 299 ? -8.172 5.273 -9.734 1 97.38 299 TYR B CA 1
ATOM 5019 C C . TYR B 1 299 ? -9.203 6.336 -10.109 1 97.38 299 TYR B C 1
ATOM 5021 O O . TYR B 1 299 ? -9.125 7.473 -9.641 1 97.38 299 TYR B O 1
ATOM 5029 N N . GLU B 1 300 ? -10.141 5.926 -10.867 1 98.62 300 GLU B N 1
ATOM 5030 C CA . GLU B 1 300 ? -11.203 6.832 -11.297 1 98.62 300 GLU B CA 1
ATOM 5031 C C . GLU B 1 300 ? -12.07 7.258 -10.117 1 98.62 300 GLU B C 1
ATOM 5033 O O . GLU B 1 300 ? -12.547 8.391 -10.07 1 98.62 300 GLU B O 1
ATOM 5038 N N . ILE B 1 301 ? -12.328 6.328 -9.234 1 98.69 301 ILE B N 1
ATOM 5039 C CA . ILE B 1 301 ? -13.039 6.684 -8.016 1 98.69 301 ILE B CA 1
ATOM 5040 C C . ILE B 1 301 ? -12.289 7.789 -7.277 1 98.69 301 ILE B C 1
ATOM 5042 O O . ILE B 1 301 ? -12.891 8.773 -6.848 1 98.69 301 ILE B O 1
ATOM 5046 N N . GLY B 1 302 ? -10.984 7.629 -7.16 1 98.62 302 GLY B N 1
ATOM 5047 C CA . GLY B 1 302 ? -10.18 8.664 -6.535 1 98.62 302 GLY B CA 1
ATOM 5048 C C . GLY B 1 302 ? -10.297 10.008 -7.223 1 98.62 302 GLY B C 1
ATOM 5049 O O . GLY B 1 302 ? -10.508 11.031 -6.566 1 98.62 302 GLY B O 1
ATOM 5050 N N . GLN B 1 303 ? -10.203 10 -8.531 1 98.38 303 GLN B N 1
ATOM 5051 C CA . GLN B 1 303 ? -10.32 11.227 -9.32 1 98.38 303 GLN B CA 1
ATOM 5052 C C . GLN B 1 303 ? -11.664 11.906 -9.078 1 98.38 303 GLN B C 1
ATOM 5054 O O . GLN B 1 303 ? -11.719 13.117 -8.836 1 98.38 303 GLN B O 1
ATOM 5059 N N . GLU B 1 304 ? -12.688 11.117 -9.148 1 98.62 304 GLU B N 1
ATOM 5060 C CA . GLU B 1 304 ? -14.039 11.656 -9 1 98.62 304 GLU B CA 1
ATOM 5061 C C . GLU B 1 304 ? -14.266 12.188 -7.586 1 98.62 304 GLU B C 1
ATOM 5063 O O . GLU B 1 304 ? -14.961 13.188 -7.402 1 98.62 304 GLU B O 1
ATOM 5068 N N . CYS B 1 305 ? -13.727 11.492 -6.574 1 98.75 305 CYS B N 1
ATOM 5069 C CA . CYS B 1 305 ? -13.836 11.977 -5.199 1 98.75 305 CYS B CA 1
ATOM 5070 C C . CYS B 1 305 ? -13.203 13.352 -5.055 1 98.75 305 CYS B C 1
ATOM 5072 O O . CYS B 1 305 ? -13.797 14.25 -4.449 1 98.75 305 CYS B O 1
ATOM 5074 N N . ALA B 1 306 ? -12.016 13.523 -5.594 1 98 306 ALA B N 1
ATOM 5075 C CA . ALA B 1 306 ? -11.312 14.805 -5.523 1 98 306 ALA B CA 1
ATOM 5076 C C . ALA B 1 306 ? -12.109 15.898 -6.223 1 98 306 ALA B C 1
ATOM 5078 O O . ALA B 1 306 ? -12.266 17 -5.688 1 98 306 ALA B O 1
ATOM 5079 N N . ARG B 1 307 ? -12.609 15.57 -7.414 1 97.56 307 ARG B N 1
ATOM 5080 C CA . ARG B 1 307 ? -13.391 16.516 -8.195 1 97.56 307 ARG B CA 1
ATOM 5081 C C . ARG B 1 307 ? -14.609 17 -7.418 1 97.56 307 ARG B C 1
ATOM 5083 O O . ARG B 1 307 ? -14.852 18.203 -7.305 1 97.56 307 ARG B O 1
ATOM 5090 N N . LEU B 1 308 ? -15.344 16.047 -6.855 1 97.12 308 LEU B N 1
ATOM 5091 C CA . LEU B 1 308 ? -16.547 16.375 -6.094 1 97.12 308 LEU B CA 1
ATOM 5092 C C . LEU B 1 308 ? -16.203 17.203 -4.859 1 97.12 308 LEU B C 1
ATOM 5094 O O . LEU B 1 308 ? -16.875 18.188 -4.555 1 97.12 308 LEU B O 1
ATOM 5098 N N . LEU B 1 309 ? -15.148 16.812 -4.164 1 97.12 309 LEU B N 1
ATOM 5099 C CA . LEU B 1 309 ? -14.766 17.469 -2.926 1 97.12 309 LEU B CA 1
ATOM 5100 C C . LEU B 1 309 ? -14.391 18.922 -3.189 1 97.12 309 LEU B C 1
ATOM 5102 O O . LEU B 1 309 ? -14.844 19.828 -2.484 1 97.12 309 LEU B O 1
ATOM 5106 N N . VAL B 1 310 ? -13.602 19.156 -4.172 1 93.31 310 VAL B N 1
ATOM 5107 C CA . VAL B 1 310 ? -13.156 20.516 -4.496 1 93.31 310 VAL B CA 1
ATOM 5108 C C . VAL B 1 310 ? -14.352 21.359 -4.93 1 93.31 310 VAL B C 1
ATOM 5110 O O . VAL B 1 310 ? -14.43 22.547 -4.598 1 93.31 310 VAL B O 1
ATOM 5113 N N . GLY B 1 311 ? -15.242 20.734 -5.754 1 91.75 311 GLY B N 1
ATOM 5114 C CA . GLY B 1 311 ? -16.484 21.422 -6.078 1 91.75 311 GLY B CA 1
ATOM 5115 C C . GLY B 1 311 ? -17.25 21.875 -4.852 1 91.75 311 GLY B C 1
ATOM 5116 O O . GLY B 1 311 ? -17.734 23.016 -4.805 1 91.75 311 GLY B O 1
ATOM 5117 N N . ARG B 1 312 ? -17.312 21.016 -3.818 1 93.06 312 ARG B N 1
ATOM 5118 C CA . ARG B 1 312 ? -17.984 21.328 -2.572 1 93.06 312 ARG B CA 1
ATOM 5119 C C . ARG B 1 312 ? -17.266 22.438 -1.819 1 93.06 312 ARG B C 1
ATOM 5121 O O . ARG B 1 312 ? -17.891 23.312 -1.215 1 93.06 312 ARG B O 1
ATOM 5128 N N . ILE B 1 313 ? -15.969 22.359 -1.817 1 90.25 313 ILE B N 1
ATOM 5129 C CA . ILE B 1 313 ? -15.148 23.375 -1.148 1 90.25 313 ILE B CA 1
ATOM 5130 C C . ILE B 1 313 ? -15.398 24.734 -1.775 1 90.25 313 ILE B C 1
ATOM 5132 O O . ILE B 1 313 ? -15.586 25.734 -1.064 1 90.25 313 ILE B O 1
ATOM 5136 N N . LYS B 1 314 ? -15.422 24.766 -3.064 1 85.94 314 LYS B N 1
ATOM 5137 C CA . LYS B 1 314 ? -15.656 26.016 -3.777 1 85.94 314 LYS B CA 1
ATOM 5138 C C . LYS B 1 314 ? -17.062 26.547 -3.506 1 85.94 314 LYS B C 1
ATOM 5140 O O . LYS B 1 314 ? -17.266 27.75 -3.359 1 85.94 314 LYS B O 1
ATOM 5145 N N . GLU B 1 315 ? -17.969 25.672 -3.512 1 83.81 315 GLU B N 1
ATOM 5146 C CA . GLU B 1 315 ? -19.344 26.047 -3.211 1 83.81 315 GLU B CA 1
ATOM 5147 C C . GLU B 1 315 ? -19.453 26.656 -1.82 1 83.81 315 GLU B C 1
ATOM 5149 O O . GLU B 1 315 ? -20.203 27.625 -1.623 1 83.81 315 GLU B O 1
ATOM 5154 N N . ALA B 1 316 ? -18.797 26.109 -0.921 1 77.81 316 ALA B N 1
ATOM 5155 C CA . ALA B 1 316 ? -18.859 26.562 0.463 1 77.81 316 ALA B CA 1
ATOM 5156 C C . ALA B 1 316 ? -18.25 27.969 0.6 1 77.81 316 ALA B C 1
ATOM 5158 O O . ALA B 1 316 ? -18.641 28.734 1.484 1 77.81 316 ALA B O 1
ATOM 5159 N N . LEU B 1 317 ? -17.344 28.188 -0.285 1 75.12 317 LEU B N 1
ATOM 5160 C CA . LEU B 1 317 ? -16.656 29.484 -0.231 1 75.12 317 LEU B CA 1
ATOM 5161 C C . LEU B 1 317 ? -17.438 30.547 -0.994 1 75.12 317 LEU B C 1
ATOM 5163 O O . LEU B 1 317 ? -17.219 31.75 -0.809 1 75.12 317 LEU B O 1
ATOM 5167 N N . SER B 1 318 ? -18.188 29.953 -1.955 1 69.12 318 SER B N 1
ATOM 5168 C CA . SER B 1 318 ? -18.938 30.906 -2.773 1 69.12 318 SER B CA 1
ATOM 5169 C C . SER B 1 318 ? -20.031 31.594 -1.964 1 69.12 318 SER B C 1
ATOM 5171 O O . SER B 1 318 ? -20.594 31 -1.045 1 69.12 318 SER B O 1
ATOM 5173 N N . GLU B 1 319 ? -19.875 32.875 -1.73 1 57.19 319 GLU B N 1
ATOM 5174 C CA . GLU B 1 319 ? -20.797 33.75 -1.011 1 57.19 319 GLU B CA 1
ATOM 5175 C C . GLU B 1 319 ? -22.219 33.594 -1.524 1 57.19 319 GLU B C 1
ATOM 5177 O O . GLU B 1 319 ? -23.172 34.062 -0.892 1 57.19 319 GLU B O 1
ATOM 5182 N N . GLU B 1 320 ? -22.328 33.094 -2.771 1 51.59 320 GLU B N 1
ATOM 5183 C CA . GLU B 1 320 ? -23.688 33.094 -3.318 1 51.59 320 GLU B CA 1
ATOM 5184 C C . GLU B 1 320 ? -24.547 32 -2.674 1 51.59 320 GLU B C 1
ATOM 5186 O O . GLU B 1 320 ? -24.047 30.953 -2.299 1 51.59 320 GLU B O 1
ATOM 5191 N N . GLU B 1 321 ? -25.531 32.406 -1.974 1 49.53 321 GLU B N 1
ATOM 5192 C CA . GLU B 1 321 ? -26.547 31.547 -1.401 1 49.53 321 GLU B CA 1
ATOM 5193 C C . GLU B 1 321 ? -26.859 30.375 -2.33 1 49.53 321 GLU B C 1
ATOM 5195 O O . GLU B 1 321 ? -27.906 30.359 -2.98 1 49.53 321 GLU B O 1
ATOM 5200 N N . THR B 1 322 ? -25.969 29.906 -3.002 1 51.59 322 THR B N 1
ATOM 5201 C CA . THR B 1 322 ? -26.359 28.781 -3.832 1 51.59 322 THR B CA 1
ATOM 5202 C C . THR B 1 322 ? -26.719 27.562 -2.969 1 51.59 322 THR B C 1
ATOM 5204 O O . THR B 1 322 ? -26 27.234 -2.027 1 51.59 322 THR B O 1
ATOM 5207 N N . PRO B 1 323 ? -27.984 27.219 -3.029 1 52.62 323 PRO B N 1
ATOM 5208 C CA . PRO B 1 323 ? -28.406 26.031 -2.283 1 52.62 323 PRO B CA 1
ATOM 5209 C C . PRO B 1 323 ? -27.344 24.938 -2.273 1 52.62 323 PRO B C 1
ATOM 5211 O O . PRO B 1 323 ? -26.609 24.781 -3.252 1 52.62 323 PRO B O 1
ATOM 5214 N N . ARG B 1 324 ? -27.078 24.688 -1.017 1 60.03 324 ARG B N 1
ATOM 5215 C CA . ARG B 1 324 ? -26.156 23.562 -0.896 1 60.03 324 ARG B CA 1
ATOM 5216 C C . ARG B 1 324 ? -26.469 22.484 -1.93 1 60.03 324 ARG B C 1
ATOM 5218 O O . ARG B 1 324 ? -27.625 22.109 -2.115 1 60.03 324 ARG B O 1
ATOM 5225 N N . LEU B 1 325 ? -25.625 22.094 -2.723 1 66.69 325 LEU B N 1
ATOM 5226 C CA . LEU B 1 325 ? -25.766 21.016 -3.707 1 66.69 325 LEU B CA 1
ATOM 5227 C C . LEU B 1 325 ? -26.266 19.734 -3.051 1 66.69 325 LEU B C 1
ATOM 5229 O O . LEU B 1 325 ? -25.906 19.438 -1.912 1 66.69 325 LEU B O 1
ATOM 5233 N N . GLU B 1 326 ? -27.297 19.219 -3.641 1 84.75 326 GLU B N 1
ATOM 5234 C CA . GLU B 1 326 ? -27.828 17.922 -3.223 1 84.75 326 GLU B CA 1
ATOM 5235 C C . GLU B 1 326 ? -26.719 16.859 -3.184 1 84.75 326 GLU B C 1
ATOM 5237 O O . GLU B 1 326 ? -25.734 16.953 -3.916 1 84.75 326 GLU B O 1
ATOM 5242 N N . GLN B 1 327 ? -26.938 16.016 -2.258 1 92.56 327 GLN B N 1
ATOM 5243 C CA . GLN B 1 327 ? -26.031 14.875 -2.176 1 92.56 327 GLN B CA 1
ATOM 5244 C C . GLN B 1 327 ? -25.859 14.211 -3.539 1 92.56 327 GLN B C 1
ATOM 5246 O O . GLN B 1 327 ? -26.828 14.039 -4.281 1 92.56 327 GLN B O 1
ATOM 5251 N N . GLN B 1 328 ? -24.672 13.945 -3.846 1 96.25 328 GLN B N 1
ATOM 5252 C CA . GLN B 1 328 ? -24.391 13.297 -5.121 1 96.25 328 GLN B CA 1
ATOM 5253 C C . GLN B 1 328 ? -23.844 11.891 -4.906 1 96.25 328 GLN B C 1
ATOM 5255 O O . GLN B 1 328 ? -23.031 11.656 -3.998 1 96.25 328 GLN B O 1
ATOM 5260 N N . THR B 1 329 ? -24.359 10.977 -5.672 1 97.44 329 THR B N 1
ATOM 5261 C CA . THR B 1 329 ? -23.844 9.617 -5.738 1 97.44 329 THR B CA 1
ATOM 5262 C C . THR B 1 329 ? -23.359 9.289 -7.152 1 97.44 329 THR B C 1
ATOM 5264 O O . THR B 1 329 ? -24.141 9.375 -8.109 1 97.44 329 THR B O 1
ATOM 5267 N N . VAL B 1 330 ? -22.109 9 -7.32 1 98.38 330 VAL B N 1
ATOM 5268 C CA . VAL B 1 330 ? -21.531 8.617 -8.602 1 98.38 330 VAL B CA 1
ATOM 5269 C C . VAL B 1 330 ? -21.172 7.129 -8.594 1 98.38 330 VAL B C 1
ATOM 5271 O O . VAL B 1 330 ? -20.406 6.68 -7.738 1 98.38 330 VAL B O 1
ATOM 5274 N N . ILE B 1 331 ? -21.719 6.359 -9.461 1 98.62 331 ILE B N 1
ATOM 5275 C CA . ILE B 1 331 ? -21.469 4.93 -9.586 1 98.62 331 ILE B CA 1
ATOM 5276 C C . ILE B 1 331 ? -20.703 4.652 -10.883 1 98.62 331 ILE B C 1
ATOM 5278 O O . ILE B 1 331 ? -21.188 4.992 -11.969 1 98.62 331 ILE B O 1
ATOM 5282 N N . LEU B 1 332 ? -19.531 4.078 -10.781 1 98.75 332 LEU B N 1
ATOM 5283 C CA . LEU B 1 332 ? -18.672 3.85 -11.93 1 98.75 332 LEU B CA 1
ATOM 5284 C C . LEU B 1 332 ? -18.672 2.377 -12.328 1 98.75 332 LEU B C 1
ATOM 5286 O O . LEU B 1 332 ? -18.797 1.498 -11.477 1 98.75 332 LEU B O 1
ATOM 5290 N N . PRO B 1 333 ? -18.516 2.104 -13.586 1 98.44 333 PRO B N 1
ATOM 5291 C CA . PRO B 1 333 ? -18.531 0.719 -14.062 1 98.44 333 PRO B CA 1
ATOM 5292 C C . PRO B 1 333 ? -17.266 -0.045 -13.727 1 98.44 333 PRO B C 1
ATOM 5294 O O . PRO B 1 333 ? -16.188 0.553 -13.641 1 98.44 333 PRO B O 1
ATOM 5297 N N . CYS B 1 334 ? -17.438 -1.355 -13.523 1 98.19 334 CYS B N 1
ATOM 5298 C CA . CYS B 1 334 ? -16.344 -2.309 -13.359 1 98.19 334 CYS B CA 1
ATOM 5299 C C . CYS B 1 334 ? -16.141 -3.139 -14.617 1 98.19 334 CYS B C 1
ATOM 5301 O O . CYS B 1 334 ? -16.953 -3.07 -15.547 1 98.19 334 CYS B O 1
ATOM 5303 N N . SER B 1 335 ? -15.047 -3.811 -14.664 1 98.38 335 SER B N 1
ATOM 5304 C CA . SER B 1 335 ? -14.797 -4.727 -15.773 1 98.38 335 SER B CA 1
ATOM 5305 C C . SER B 1 335 ? -14.281 -6.07 -15.273 1 98.38 335 SER B C 1
ATOM 5307 O O . SER B 1 335 ? -13.883 -6.199 -14.117 1 98.38 335 SER B O 1
ATOM 5309 N N . ILE B 1 336 ? -14.438 -7.074 -16.172 1 98.69 336 ILE B N 1
ATOM 5310 C CA . ILE B 1 336 ? -13.914 -8.406 -15.859 1 98.69 336 ILE B CA 1
ATOM 5311 C C . ILE B 1 336 ? -12.633 -8.648 -16.656 1 98.69 336 ILE B C 1
ATOM 5313 O O . ILE B 1 336 ? -12.586 -8.375 -17.859 1 98.69 336 ILE B O 1
ATOM 5317 N N . VAL B 1 337 ? -11.562 -9.055 -15.984 1 98.44 337 VAL B N 1
ATOM 5318 C CA . VAL B 1 337 ? -10.336 -9.516 -16.625 1 98.44 337 VAL B CA 1
ATOM 5319 C C . VAL B 1 337 ? -10.211 -11.031 -16.484 1 98.44 337 VAL B C 1
ATOM 5321 O O . VAL B 1 337 ? -9.898 -11.539 -15.406 1 98.44 337 VAL B O 1
ATOM 5324 N N . GLU B 1 338 ? -10.422 -11.664 -17.562 1 98.12 338 GLU B N 1
ATOM 5325 C CA . GLU B 1 338 ? -10.383 -13.125 -17.547 1 98.12 338 GLU B CA 1
ATOM 5326 C C . GLU B 1 338 ? -8.961 -13.648 -17.766 1 98.12 338 GLU B C 1
ATOM 5328 O O . GLU B 1 338 ? -8.258 -13.164 -18.656 1 98.12 338 GLU B O 1
ATOM 5333 N N . ARG B 1 339 ? -8.602 -14.555 -16.875 1 96.44 339 ARG B N 1
ATOM 5334 C CA . ARG B 1 339 ? -7.352 -15.297 -17 1 96.44 339 ARG B CA 1
ATOM 5335 C C . ARG B 1 339 ? -7.602 -16.797 -16.938 1 96.44 339 ARG B C 1
ATOM 5337 O O . ARG B 1 339 ? -8.586 -17.297 -17.5 1 96.44 339 ARG B O 1
ATOM 5344 N N . GLN B 1 340 ? -6.707 -17.562 -16.297 1 95.62 340 GLN B N 1
ATOM 5345 C CA . GLN B 1 340 ? -6.809 -19.016 -16.5 1 95.62 340 GLN B CA 1
ATOM 5346 C C . GLN B 1 340 ? -7.234 -19.703 -15.211 1 95.62 340 GLN B C 1
ATOM 5348 O O . GLN B 1 340 ? -7.035 -20.922 -15.062 1 95.62 340 GLN B O 1
ATOM 5353 N N . SER B 1 341 ? -7.867 -18.953 -14.375 1 97.62 341 SER B N 1
ATOM 5354 C CA . SER B 1 341 ? -8.211 -19.547 -13.086 1 97.62 341 SER B CA 1
ATOM 5355 C C . SER B 1 341 ? -9.633 -20.109 -13.102 1 97.62 341 SER B C 1
ATOM 5357 O O . SER B 1 341 ? -10.141 -20.547 -12.07 1 97.62 341 SER B O 1
ATOM 5359 N N . LEU B 1 342 ? -10.312 -20.062 -14.281 1 98 342 LEU B N 1
ATOM 5360 C CA . LEU B 1 342 ? -11.672 -20.562 -14.406 1 98 342 LEU B CA 1
ATOM 5361 C C . LEU B 1 342 ? -11.766 -21.594 -15.539 1 98 342 LEU B C 1
ATOM 5363 O O . LEU B 1 342 ? -10.969 -21.562 -16.469 1 98 342 LEU B O 1
#

Solvent-accessible surface area (backbone atoms only — not comparable to full-atom values): 35487 Å² total; per-residue (Å²): 132,79,84,62,43,66,62,52,50,15,65,73,60,70,46,51,58,66,57,49,49,30,55,77,67,63,45,49,86,79,48,53,74,69,54,51,52,47,45,52,50,47,31,61,72,65,62,44,59,72,61,48,73,59,55,62,42,61,70,43,76,61,43,27,34,36,35,36,33,35,42,58,78,37,68,66,43,31,40,24,46,48,19,26,45,55,52,27,54,78,68,66,32,45,64,38,34,39,65,25,63,58,31,58,68,46,41,52,51,48,51,51,50,39,55,75,62,43,41,49,29,35,40,30,34,51,47,45,59,64,45,67,58,52,40,50,38,40,75,73,72,34,46,42,24,29,42,55,29,55,42,88,87,44,68,53,28,36,27,32,63,38,55,63,61,46,44,52,54,47,50,51,50,43,45,73,74,56,34,75,39,57,35,38,34,32,61,63,41,85,53,30,34,45,54,44,48,51,51,51,43,44,42,56,49,46,24,69,74,67,73,42,83,63,46,74,44,70,37,50,91,89,39,53,64,54,56,53,53,50,51,53,52,50,46,52,53,21,54,77,66,75,45,37,40,26,39,38,19,64,28,53,69,46,37,52,52,49,48,48,46,29,59,76,67,67,49,47,57,29,87,64,36,22,42,36,24,31,56,70,53,90,58,34,66,42,34,70,62,7,46,20,22,33,33,65,51,45,40,57,40,17,31,51,41,42,53,52,44,52,53,49,44,50,54,70,65,41,82,60,86,59,72,77,76,71,68,44,77,47,72,40,72,57,45,78,47,83,51,43,11,101,130,78,83,65,43,66,63,53,49,14,66,72,60,70,45,51,58,66,58,49,49,30,54,78,66,62,44,50,87,80,48,52,73,68,54,50,50,47,44,51,51,48,32,61,72,65,61,46,62,71,61,48,70,58,55,62,40,60,72,43,75,59,44,27,34,37,35,36,32,34,42,60,78,38,67,66,43,30,42,24,46,48,20,24,44,54,51,27,53,76,68,66,31,44,63,38,35,39,68,25,63,59,30,58,68,45,41,52,51,50,51,51,51,39,53,75,63,42,40,46,31,36,41,29,32,53,47,45,58,63,45,68,58,53,40,49,38,39,74,72,72,36,47,41,24,28,42,55,30,53,42,88,90,44,67,53,27,36,26,33,63,39,54,63,61,47,44,52,54,47,50,51,51,44,45,74,73,56,34,77,40,57,38,38,36,34,61,63,40,87,51,30,35,45,54,44,49,51,50,51,44,45,40,54,49,45,25,70,76,68,73,43,85,62,45,74,46,72,38,51,90,89,39,54,63,55,55,54,52,50,52,52,53,50,47,52,53,21,55,76,67,74,45,37,40,26,40,39,21,65,29,54,69,46,37,52,54,49,49,47,45,28,59,77,68,67,48,46,58,31,86,65,34,22,43,36,25,30,56,70,52,92,58,35,65,39,35,70,63,7,46,21,22,33,34,65,49,43,41,55,39,16,32,51,41,42,53,53,43,52,51,48,44,51,53,70,65,42,82,63,84,59,72,77,75,71,69,45,75,47,71,39,72,56,46,76,46,84,51,43,12,103

Organism: NCBI:txid103891